Protein AF-A0A257W5D9-F1 (afdb_monomer_lite)

Foldseek 3Di:
DFQPFDWDFAFPKDAPFWTWTQTPQFGTFIFGPLRDFKDFDDPQQQWWQDKFLQWCVQKDKPPPPQWGDDRRKIKGDQDWIKIKGQRQADLKKKKKWKKWFAFQFFKKKFFQAADVCRVVRRLQTFIFGADPQFTKTKGDDPVDIWIDTQGGHDRGIDMDTWIWTDRQQQQKIWIADLQAGTRDITTDHDPDRDGHRMMMMIGDDGMMMTPIIIMTGDPPDRLDDDRSQFKWWAFSVRDIATFDFRIADPVQQWIWGQHPVGIDIDRVSRTGMTGHGDDDHDDAAFKWWAFPVGGIAGADFDDDDPFWTFGDGPRTPDTTTRGPVRTPDMDGPDDDPPDPPPPPPPFQWWWKFFPPDIFIFTWDAADDDPFFDRIWTQGDPHPDTHGHGPPTDIDIGRDDDDDDPDPPPPPPPPPPDPDDDDDDDDDDDDDDDDDDDDDDDPDDQDWDADPVRDIAGFPDWDADPQFIATHHPPDPDGTDGD

Structure (mmCIF, N/CA/C/O backbone):
data_AF-A0A257W5D9-F1
#
_entry.id   AF-A0A257W5D9-F1
#
loop_
_atom_site.group_PDB
_atom_site.id
_atom_site.type_symbol
_atom_site.label_atom_id
_atom_site.label_alt_id
_atom_site.label_comp_id
_atom_site.label_asym_id
_atom_site.label_entity_id
_atom_site.label_seq_id
_atom_site.pdbx_PDB_ins_code
_atom_site.Cartn_x
_atom_site.Cartn_y
_atom_site.Cartn_z
_atom_site.occupancy
_atom_site.B_iso_or_equiv
_atom_site.auth_seq_id
_atom_site.auth_comp_id
_atom_site.auth_asym_id
_atom_site.auth_atom_id
_atom_site.pdbx_PDB_model_num
ATOM 1 N N . MET A 1 1 ? -9.733 -2.542 3.401 1.00 81.44 1 MET A N 1
ATOM 2 C CA . MET A 1 1 ? -11.017 -3.264 3.262 1.00 81.44 1 MET A CA 1
ATOM 3 C C . MET A 1 1 ? -10.814 -4.516 2.419 1.00 81.44 1 MET A C 1
ATOM 5 O O . MET A 1 1 ? -9.746 -4.667 1.823 1.00 81.44 1 MET A O 1
ATOM 9 N N . LEU A 1 2 ? -11.793 -5.425 2.391 1.00 74.44 2 LEU A N 1
ATOM 10 C CA . LEU A 1 2 ? -11.819 -6.522 1.419 1.00 74.44 2 LEU A CA 1
ATOM 11 C C . LEU A 1 2 ? -11.704 -5.950 -0.003 1.00 74.44 2 LEU A C 1
ATOM 13 O O . LEU A 1 2 ? -12.189 -4.854 -0.261 1.00 74.44 2 LEU A O 1
ATOM 17 N N . GLY A 1 3 ? -10.993 -6.642 -0.897 1.00 70.06 3 GLY A N 1
ATOM 18 C CA . GLY A 1 3 ? -10.707 -6.134 -2.250 1.00 70.06 3 GLY A CA 1
ATOM 19 C C . GLY A 1 3 ? -9.520 -5.164 -2.336 1.00 70.06 3 GLY A C 1
ATOM 20 O O . GLY A 1 3 ? -9.122 -4.774 -3.430 1.00 70.06 3 GLY A O 1
ATOM 21 N N . GLY A 1 4 ? -8.893 -4.833 -1.201 1.00 73.31 4 GLY A N 1
ATOM 22 C CA . GLY A 1 4 ? -7.679 -4.016 -1.157 1.00 73.31 4 GLY A CA 1
ATOM 23 C C . GLY A 1 4 ? -7.932 -2.513 -1.067 1.00 73.31 4 GLY A C 1
ATOM 24 O O . GLY A 1 4 ? -6.977 -1.745 -1.127 1.00 73.31 4 GLY A O 1
ATOM 25 N N . ASP A 1 5 ? -9.174 -2.077 -0.889 1.00 83.81 5 ASP A N 1
ATOM 26 C CA . ASP A 1 5 ? -9.513 -0.658 -0.766 1.00 83.81 5 ASP A CA 1
ATOM 27 C C . ASP A 1 5 ? -9.037 -0.037 0.551 1.00 83.81 5 ASP A C 1
ATOM 29 O O . ASP A 1 5 ? -8.901 -0.721 1.576 1.00 83.81 5 ASP A O 1
ATOM 33 N N . VAL A 1 6 ? -8.757 1.265 0.509 1.00 85.50 6 VAL A N 1
ATOM 34 C CA . VAL A 1 6 ? -8.165 2.058 1.593 1.00 85.50 6 VAL A CA 1
ATOM 35 C C . VAL A 1 6 ? -8.939 3.363 1.718 1.00 85.50 6 VAL A C 1
ATOM 37 O O . VAL A 1 6 ? -9.194 4.028 0.721 1.00 85.50 6 VAL A O 1
ATOM 40 N N . LEU A 1 7 ? -9.300 3.724 2.944 1.00 88.94 7 LEU A N 1
ATOM 41 C CA . LEU A 1 7 ? -10.008 4.957 3.266 1.00 88.94 7 LEU A CA 1
ATOM 42 C C . LEU A 1 7 ? -9.303 5.648 4.425 1.00 88.94 7 LEU A C 1
ATOM 44 O O . LEU A 1 7 ? -8.825 4.965 5.337 1.00 88.94 7 LEU A O 1
ATOM 48 N N . TYR A 1 8 ? -9.308 6.977 4.409 1.00 88.00 8 TYR A N 1
ATOM 49 C CA . TYR A 1 8 ? -8.935 7.803 5.553 1.00 88.00 8 TYR A CA 1
ATOM 50 C C . TYR A 1 8 ? -10.139 8.590 6.031 1.00 88.00 8 TYR A C 1
ATOM 52 O O . TYR A 1 8 ? -11.016 8.949 5.244 1.00 88.00 8 TYR A O 1
ATOM 60 N N . GLY A 1 9 ? -10.189 8.826 7.333 1.00 89.69 9 GLY A N 1
ATOM 61 C CA . GLY A 1 9 ? -11.296 9.521 7.952 1.00 89.69 9 GLY A CA 1
ATOM 62 C C . GLY A 1 9 ? -11.328 9.336 9.456 1.00 89.69 9 GLY A C 1
ATOM 63 O O . GLY A 1 9 ? -10.521 8.595 10.024 1.00 89.69 9 GLY A O 1
ATOM 64 N N . ASP A 1 10 ? -12.303 9.989 10.072 1.00 89.81 10 ASP A N 1
ATOM 65 C CA . ASP A 1 10 ? -12.535 9.920 11.509 1.00 89.81 10 ASP A CA 1
ATOM 66 C C . ASP A 1 10 ? -13.583 8.851 11.815 1.00 89.81 10 ASP A C 1
ATOM 68 O O . ASP A 1 10 ? -14.657 8.829 11.206 1.00 89.81 10 ASP A O 1
ATOM 72 N N . LEU A 1 11 ? -13.278 7.951 12.751 1.00 90.81 11 LEU A N 1
ATOM 73 C CA . LEU A 1 11 ? -14.256 6.989 13.251 1.00 90.81 11 LEU A CA 1
ATOM 74 C C . LEU A 1 11 ? -15.253 7.728 14.149 1.00 90.81 11 LEU A C 1
ATOM 76 O O . LEU A 1 11 ? -14.863 8.278 15.171 1.00 90.81 11 LEU A O 1
ATOM 80 N N . LEU A 1 12 ? -16.529 7.719 13.768 1.00 91.44 12 LEU A N 1
ATOM 81 C CA . LEU A 1 12 ? -17.604 8.391 14.503 1.00 91.44 12 LEU A CA 1
ATOM 82 C C . LEU A 1 12 ? -18.384 7.417 15.388 1.00 91.44 12 LEU A C 1
ATOM 84 O O . LEU A 1 12 ? -18.805 7.754 16.486 1.00 91.44 12 LEU A O 1
ATOM 88 N N . ALA A 1 13 ? -18.612 6.199 14.898 1.00 91.19 13 ALA A N 1
ATOM 89 C CA . ALA A 1 13 ? -19.306 5.153 15.639 1.00 91.19 13 ALA A CA 1
ATOM 90 C C . ALA A 1 13 ? -18.893 3.776 15.125 1.00 91.19 13 ALA A C 1
ATOM 92 O O . ALA A 1 13 ? -18.512 3.619 13.962 1.00 91.19 13 ALA A O 1
ATOM 93 N N . LEU A 1 14 ? -19.006 2.773 15.985 1.00 92.25 14 LEU A N 1
ATOM 94 C CA . LEU A 1 14 ? -18.819 1.377 15.622 1.00 92.25 14 LEU A CA 1
ATOM 95 C C . LEU A 1 14 ? -19.776 0.525 16.439 1.00 92.25 14 LEU A C 1
ATOM 97 O O . LEU A 1 14 ? -19.854 0.683 17.658 1.00 92.25 14 LEU A O 1
ATOM 101 N N . ASP A 1 15 ? -20.430 -0.408 15.764 1.00 90.06 15 ASP A N 1
ATOM 102 C CA . ASP A 1 15 ? -21.143 -1.521 16.374 1.00 90.06 15 ASP A CA 1
ATOM 103 C C . ASP A 1 15 ? -20.751 -2.845 15.685 1.00 90.06 15 ASP A C 1
ATOM 105 O O . ASP A 1 15 ? -19.759 -2.932 14.950 1.00 90.06 15 ASP A O 1
ATOM 109 N N . VAL A 1 16 ? -21.492 -3.912 15.978 1.00 88.12 16 VAL A N 1
ATOM 110 C CA . VAL A 1 16 ? -21.223 -5.253 15.442 1.00 88.12 16 VAL A CA 1
ATOM 111 C C . VAL A 1 16 ? -21.528 -5.387 13.945 1.00 88.12 16 VAL A C 1
ATOM 113 O O . VAL A 1 16 ? -20.995 -6.295 13.309 1.00 88.12 16 VAL A O 1
ATOM 116 N N . GLU A 1 17 ? -22.341 -4.499 13.373 1.00 91.56 17 GLU A N 1
ATOM 117 C CA . GLU A 1 17 ? -22.769 -4.530 11.972 1.00 91.56 17 GLU A CA 1
ATOM 118 C C . GLU A 1 17 ? -22.068 -3.471 11.118 1.00 91.56 17 GLU A C 1
ATOM 120 O O . GLU A 1 17 ? -21.794 -3.716 9.941 1.00 91.56 17 GLU A O 1
ATOM 125 N N . GLN A 1 18 ? -21.781 -2.289 11.671 1.00 93.44 18 GLN A N 1
ATOM 126 C CA . GLN A 1 18 ? -21.333 -1.136 10.896 1.00 93.44 18 GLN A CA 1
ATOM 127 C C . GLN A 1 18 ? -20.260 -0.296 11.598 1.00 93.44 18 GLN A C 1
ATOM 129 O O . GLN A 1 18 ? -20.166 -0.214 12.821 1.00 93.44 18 GLN A O 1
ATOM 134 N N . LEU A 1 19 ? -19.451 0.377 10.778 1.00 92.69 19 LEU A N 1
ATOM 135 C CA . LEU A 1 19 ? -18.616 1.501 11.177 1.00 92.69 19 LEU A CA 1
ATOM 136 C C . LEU A 1 19 ? -19.146 2.759 10.511 1.00 92.69 19 LEU A C 1
ATOM 138 O O . LEU A 1 19 ? -19.279 2.803 9.291 1.00 92.69 19 LEU A O 1
ATOM 142 N N . LYS A 1 20 ? -19.357 3.814 11.285 1.00 94.12 20 LYS A N 1
ATOM 143 C CA . LYS A 1 20 ? -19.640 5.139 10.750 1.00 94.12 20 LYS A CA 1
ATOM 144 C C . LYS A 1 20 ? -18.349 5.939 10.711 1.00 94.12 20 LYS A C 1
ATOM 146 O O . LYS A 1 20 ? -17.727 6.149 11.750 1.00 94.12 20 LYS A O 1
ATOM 151 N N . VAL A 1 21 ? -17.952 6.379 9.523 1.00 93.06 21 VAL A N 1
ATOM 152 C CA . VAL A 1 21 ? -16.683 7.081 9.299 1.00 93.06 21 VAL A CA 1
ATOM 153 C C . VAL A 1 21 ? -16.949 8.381 8.553 1.00 93.06 21 VAL A C 1
ATOM 155 O O . VAL A 1 21 ? -17.712 8.395 7.589 1.00 93.06 21 VAL A O 1
ATOM 158 N N . ASN A 1 22 ? -16.316 9.471 8.976 1.00 93.19 22 ASN A N 1
ATOM 159 C CA . ASN A 1 22 ? -16.220 10.686 8.175 1.00 93.19 22 ASN A CA 1
ATOM 160 C C . ASN A 1 22 ? -15.033 10.559 7.217 1.00 93.19 22 ASN A C 1
ATOM 162 O O . ASN A 1 22 ? -13.901 10.851 7.593 1.00 93.19 22 ASN A O 1
ATOM 166 N N . ILE A 1 23 ? -15.282 10.064 6.008 1.00 91.44 23 ILE A N 1
ATOM 167 C CA . ILE A 1 23 ? -14.246 9.798 5.011 1.00 91.44 23 ILE A CA 1
ATOM 168 C C . ILE A 1 23 ? -13.738 11.127 4.444 1.00 91.44 23 ILE A C 1
ATOM 170 O O . ILE A 1 23 ? -14.523 11.972 4.004 1.00 91.44 23 ILE A O 1
ATOM 174 N N . THR A 1 24 ? -12.419 11.310 4.408 1.00 86.31 24 THR A N 1
ATOM 175 C CA . THR A 1 24 ? -11.786 12.500 3.831 1.00 86.31 24 THR A CA 1
ATOM 176 C C . THR A 1 24 ? -12.255 12.705 2.384 1.00 86.31 24 THR A C 1
ATOM 178 O O . THR A 1 24 ? -12.359 11.756 1.613 1.00 86.31 24 THR A O 1
ATOM 181 N N . HIS A 1 25 ? -12.592 13.947 2.022 1.00 80.62 25 HIS A N 1
ATOM 182 C CA . HIS A 1 25 ? -13.160 14.358 0.725 1.00 80.62 25 HIS A CA 1
ATOM 183 C C . HIS A 1 25 ? -14.579 13.859 0.402 1.00 80.62 25 HIS A C 1
ATOM 185 O O . HIS A 1 25 ? -15.259 14.500 -0.390 1.00 80.62 25 HIS A O 1
ATOM 191 N N . VAL A 1 26 ? -15.059 12.777 1.012 1.00 87.19 26 VAL A N 1
ATOM 192 C CA . VAL A 1 26 ? -16.363 12.175 0.678 1.00 87.19 26 VAL A CA 1
ATOM 193 C C . VAL A 1 26 ? -17.451 12.569 1.681 1.00 87.19 26 VAL A C 1
ATOM 195 O O . VAL A 1 26 ? -18.587 12.831 1.292 1.00 87.19 26 VAL A O 1
ATOM 198 N N . GLY A 1 27 ? -17.104 12.656 2.966 1.00 91.19 27 GLY A N 1
ATOM 199 C CA . GLY A 1 27 ? -18.033 12.909 4.062 1.00 91.19 27 GLY A CA 1
ATOM 200 C C . GLY A 1 27 ? -18.429 11.639 4.815 1.00 91.19 27 GLY A C 1
ATOM 201 O O . GLY A 1 27 ? -17.753 10.611 4.764 1.00 91.19 27 GLY A O 1
ATOM 202 N N . VAL A 1 28 ? -19.529 11.722 5.559 1.00 94.38 28 VAL A N 1
ATOM 203 C CA . VAL A 1 28 ? -19.980 10.645 6.446 1.00 94.38 28 VAL A CA 1
ATOM 204 C C . VAL A 1 28 ? -20.562 9.481 5.648 1.00 94.38 28 VAL A C 1
ATOM 206 O O . VAL A 1 28 ? -21.479 9.680 4.855 1.00 94.38 28 VAL A O 1
ATOM 209 N N . ALA A 1 29 ? -20.070 8.272 5.915 1.00 94.56 29 ALA A N 1
ATOM 210 C CA . ALA A 1 29 ? -20.564 7.034 5.325 1.00 94.56 29 ALA A CA 1
ATOM 211 C C . ALA A 1 29 ? -20.602 5.893 6.349 1.00 94.56 29 ALA A C 1
ATOM 213 O O . ALA A 1 29 ? -19.798 5.849 7.290 1.00 94.56 29 ALA A O 1
ATOM 214 N N . ALA A 1 30 ? -21.521 4.954 6.142 1.00 95.12 30 ALA A N 1
ATOM 215 C CA . ALA A 1 30 ? -21.607 3.715 6.893 1.00 95.12 30 ALA A CA 1
ATOM 216 C C . ALA A 1 30 ? -20.927 2.577 6.122 1.00 95.12 30 ALA A C 1
ATOM 218 O O . ALA A 1 30 ? -21.307 2.215 5.007 1.00 95.12 30 ALA A O 1
ATOM 219 N N . LEU A 1 31 ? -19.905 1.989 6.735 1.00 93.81 31 LEU A N 1
ATOM 220 C CA . LEU A 1 31 ? -19.197 0.825 6.235 1.00 93.81 31 LEU A CA 1
ATOM 221 C C . LEU A 1 31 ? -19.730 -0.427 6.923 1.00 93.81 31 LEU A C 1
ATOM 223 O O . LEU A 1 31 ? -19.819 -0.485 8.143 1.00 93.81 31 LEU A O 1
ATOM 227 N N . ARG A 1 32 ? -19.983 -1.472 6.148 1.00 92.69 32 ARG A N 1
ATOM 228 C CA . ARG A 1 32 ? -20.281 -2.818 6.640 1.00 92.69 32 ARG A CA 1
ATOM 229 C C . ARG A 1 32 ? -19.087 -3.389 7.412 1.00 92.69 32 ARG A C 1
ATOM 231 O O . ARG A 1 32 ? -17.988 -3.508 6.857 1.00 92.69 32 ARG A O 1
ATOM 238 N N . ARG A 1 33 ? -19.280 -3.757 8.679 1.00 89.62 33 ARG A N 1
ATOM 239 C CA . ARG A 1 33 ? -18.221 -4.184 9.610 1.00 89.62 33 ARG A CA 1
ATOM 240 C C . ARG A 1 33 ? -17.445 -5.395 9.114 1.00 89.62 33 ARG A C 1
ATOM 242 O O . ARG A 1 33 ? -16.223 -5.448 9.278 1.00 89.62 33 ARG A O 1
ATOM 249 N N . GLU A 1 34 ? -18.130 -6.337 8.482 1.00 86.81 34 GLU A N 1
ATOM 250 C CA . GLU A 1 34 ? -17.576 -7.566 7.919 1.00 86.81 34 GLU A CA 1
ATOM 251 C C . GLU A 1 34 ? -16.673 -7.326 6.698 1.00 86.81 34 GLU A C 1
ATOM 253 O O . GLU A 1 34 ? -15.892 -8.191 6.310 1.00 86.81 34 GLU A O 1
ATOM 258 N N . GLN A 1 35 ? -16.745 -6.139 6.092 1.00 87.50 35 GLN A N 1
ATOM 259 C CA . GLN A 1 35 ? -15.943 -5.770 4.924 1.00 87.50 35 GLN A CA 1
ATOM 260 C C . GLN A 1 35 ? -14.634 -5.068 5.305 1.00 87.50 35 GLN A C 1
ATOM 262 O O . GLN A 1 35 ? -13.723 -4.918 4.475 1.00 87.50 35 GLN A O 1
ATOM 267 N N . VAL A 1 36 ? -14.504 -4.639 6.562 1.00 87.06 36 VAL A N 1
ATOM 268 C CA . VAL A 1 36 ? -13.314 -3.949 7.048 1.00 87.06 36 VAL A CA 1
ATOM 269 C C . VAL A 1 36 ? -12.343 -4.951 7.666 1.00 87.06 36 VAL A C 1
ATOM 271 O O . VAL A 1 36 ? -12.503 -5.418 8.790 1.00 87.06 36 VAL A O 1
ATOM 274 N N . VAL A 1 37 ? -11.299 -5.270 6.898 1.00 81.31 37 VAL A N 1
ATOM 275 C CA . VAL A 1 37 ? -10.260 -6.233 7.299 1.00 81.31 37 VAL A CA 1
ATOM 276 C C . VAL A 1 37 ? -9.322 -5.638 8.343 1.00 81.31 37 VAL A C 1
ATOM 278 O O . VAL A 1 37 ? -8.913 -6.331 9.266 1.00 81.31 37 VAL A O 1
ATOM 281 N N . ARG A 1 38 ? -8.939 -4.367 8.181 1.00 81.94 38 ARG A N 1
ATOM 282 C CA . ARG A 1 38 ? -8.013 -3.675 9.083 1.00 81.94 38 ARG A CA 1
ATOM 283 C C . ARG A 1 38 ? -8.307 -2.192 9.115 1.00 81.94 38 ARG A C 1
ATOM 285 O O . ARG A 1 38 ? -8.660 -1.629 8.076 1.00 81.94 38 ARG A O 1
ATOM 292 N N . TRP A 1 39 ? -8.065 -1.575 10.260 1.00 85.44 39 TRP A N 1
ATOM 293 C CA . TRP A 1 39 ? -7.960 -0.128 10.379 1.00 85.44 39 TRP A CA 1
ATOM 294 C C . TRP A 1 39 ? -6.920 0.253 11.430 1.00 85.44 39 TRP A C 1
ATOM 296 O O . TRP A 1 39 ? -6.597 -0.522 12.331 1.00 85.44 39 TRP A O 1
ATOM 306 N N . TYR A 1 40 ? -6.381 1.457 11.279 1.00 80.69 40 TYR A N 1
ATOM 307 C CA . TYR A 1 40 ? -5.277 1.987 12.071 1.00 80.69 40 TYR A CA 1
ATOM 308 C C . TYR A 1 40 ? -5.585 3.437 12.424 1.00 80.69 40 TYR A C 1
ATOM 310 O O . TYR A 1 40 ? -6.209 4.132 11.621 1.00 80.69 40 TYR A O 1
ATOM 318 N N . ARG A 1 41 ? -5.104 3.921 13.573 1.00 76.31 41 ARG A N 1
ATOM 319 C CA . ARG A 1 41 ? -5.144 5.362 13.848 1.00 76.31 41 ARG A CA 1
ATOM 320 C C . ARG A 1 41 ? -4.175 6.085 12.919 1.00 76.31 41 ARG A C 1
ATOM 322 O O . ARG A 1 41 ? -2.970 5.831 12.929 1.00 76.31 41 ARG A O 1
ATOM 329 N N . TRP A 1 42 ? -4.713 7.012 12.137 1.00 68.00 42 TRP A N 1
ATOM 330 C CA . TRP A 1 42 ? -3.930 7.967 11.371 1.00 68.00 42 TRP A CA 1
ATOM 331 C C . TRP A 1 42 ? -3.539 9.114 12.315 1.00 68.00 42 TRP A C 1
ATOM 333 O O . TRP A 1 42 ? -4.398 9.825 12.820 1.00 68.00 42 TRP A O 1
ATOM 343 N N . ASN A 1 43 ? -2.242 9.278 12.584 1.00 59.00 43 ASN A N 1
ATOM 344 C CA . ASN A 1 43 ? -1.661 10.473 13.216 1.00 59.00 43 ASN A CA 1
ATOM 345 C C . ASN A 1 43 ? -1.809 10.714 14.746 1.00 59.00 43 ASN A C 1
ATOM 347 O O . ASN A 1 43 ? -1.798 11.862 15.176 1.00 59.00 43 ASN A O 1
ATOM 351 N N . GLN A 1 44 ? -1.824 9.688 15.608 1.00 47.81 44 GLN A N 1
ATOM 352 C CA . GLN A 1 44 ? -1.532 9.882 17.053 1.00 47.81 44 GLN A CA 1
ATOM 353 C C . GLN A 1 44 ? -0.642 8.783 17.657 1.00 47.81 44 GLN A C 1
ATOM 355 O O . GLN A 1 44 ? -0.869 8.302 18.759 1.00 47.81 44 GLN A O 1
ATOM 360 N N . GLY A 1 45 ? 0.397 8.390 16.918 1.00 45.69 45 GLY A N 1
ATOM 361 C CA . GLY A 1 45 ? 1.411 7.454 17.417 1.00 45.69 45 GLY A CA 1
ATOM 362 C C . GLY A 1 45 ? 2.754 7.497 16.690 1.00 45.69 45 GLY A C 1
ATOM 363 O O . GLY A 1 45 ? 3.560 6.604 16.896 1.00 45.69 45 GLY A O 1
ATOM 364 N N . GLY A 1 46 ? 3.000 8.474 15.802 1.00 50.81 46 GLY A N 1
ATOM 365 C CA . GLY A 1 46 ? 4.303 8.685 15.142 1.00 50.81 46 GLY A CA 1
ATOM 366 C C . GLY A 1 46 ? 4.845 7.530 14.288 1.00 50.81 46 GLY A C 1
ATOM 367 O O . GLY A 1 46 ? 5.935 7.646 13.740 1.00 50.81 46 GLY A O 1
ATOM 368 N N . GLN A 1 47 ? 4.117 6.418 14.172 1.00 66.69 47 GLN A N 1
ATOM 369 C CA . GLN A 1 47 ? 4.659 5.209 13.573 1.00 66.69 47 GLN A CA 1
ATOM 370 C C . GLN A 1 47 ? 4.386 5.095 12.084 1.00 66.69 47 GLN A C 1
ATOM 372 O O . GLN A 1 47 ? 5.164 4.410 11.455 1.00 66.69 47 GLN A O 1
ATOM 377 N N . LEU A 1 48 ? 3.360 5.708 11.480 1.00 76.88 48 LEU A N 1
ATOM 378 C CA . LEU A 1 48 ? 3.216 5.629 10.021 1.00 76.88 48 LEU A CA 1
ATOM 379 C C . LEU A 1 48 ? 4.206 6.560 9.326 1.00 76.88 48 LEU A C 1
ATOM 381 O O . LEU A 1 48 ? 4.157 7.773 9.496 1.00 76.88 48 LEU A O 1
ATOM 385 N N . ILE A 1 49 ? 5.068 5.960 8.515 1.00 85.25 49 ILE A N 1
ATOM 386 C CA . ILE A 1 49 ? 6.196 6.624 7.864 1.00 85.25 49 ILE A CA 1
ATOM 387 C C . ILE A 1 49 ? 5.929 6.780 6.371 1.00 85.25 49 ILE A C 1
ATOM 389 O O . ILE A 1 49 ? 6.220 7.821 5.790 1.00 85.25 49 ILE A O 1
ATOM 393 N N . TYR A 1 50 ? 5.335 5.761 5.749 1.00 87.19 50 TYR A N 1
ATOM 394 C CA . TYR A 1 50 ? 5.009 5.785 4.330 1.00 87.19 50 TYR A CA 1
ATOM 395 C C . TYR A 1 50 ? 3.759 4.967 4.021 1.00 87.19 50 TYR A C 1
ATOM 397 O O . TYR A 1 50 ? 3.536 3.907 4.614 1.00 87.19 50 TYR A O 1
ATOM 405 N N . LEU A 1 51 ? 2.990 5.431 3.036 1.00 84.00 51 LEU A N 1
ATOM 406 C CA . LEU A 1 51 ? 1.896 4.686 2.434 1.00 84.00 51 LEU A CA 1
ATOM 407 C C . LEU A 1 51 ? 1.815 4.984 0.934 1.00 84.00 51 LEU A C 1
ATOM 409 O O . LEU A 1 51 ? 1.720 6.138 0.523 1.00 84.00 51 LEU A O 1
ATOM 413 N N . GLY A 1 52 ? 1.864 3.931 0.127 1.00 85.75 52 GLY A N 1
ATOM 414 C CA . GLY A 1 52 ? 1.828 4.012 -1.325 1.00 85.75 52 GLY A CA 1
ATOM 415 C C . GLY A 1 52 ? 1.885 2.623 -1.973 1.00 85.75 52 GLY A C 1
ATOM 416 O O . GLY A 1 52 ? 1.424 1.653 -1.365 1.00 85.75 52 GLY A O 1
ATOM 417 N N . PRO A 1 53 ? 2.453 2.494 -3.183 1.00 87.75 53 PRO A N 1
ATOM 418 C CA . PRO A 1 53 ? 2.869 3.602 -4.043 1.00 87.75 53 PRO A CA 1
ATOM 419 C C . PRO A 1 53 ? 1.676 4.482 -4.450 1.00 87.75 53 PRO A C 1
ATOM 421 O O . PRO A 1 53 ? 0.543 4.012 -4.481 1.00 87.75 53 PRO A O 1
ATOM 424 N N . ASN A 1 54 ? 1.951 5.754 -4.748 1.00 82.88 54 ASN A N 1
ATOM 425 C CA . ASN A 1 54 ? 0.979 6.725 -5.271 1.00 82.88 54 ASN A CA 1
ATOM 426 C C . ASN A 1 54 ? 1.484 7.265 -6.620 1.00 82.88 54 ASN A C 1
ATOM 428 O O . ASN A 1 54 ? 1.506 8.472 -6.860 1.00 82.88 54 ASN A O 1
ATOM 432 N N . GLY A 1 55 ? 1.979 6.361 -7.467 1.00 85.31 55 GLY A N 1
ATOM 433 C CA . GLY A 1 55 ? 2.676 6.680 -8.711 1.00 85.31 55 GLY A CA 1
ATOM 434 C C . GLY A 1 55 ? 4.188 6.867 -8.549 1.00 85.31 55 GLY A C 1
ATOM 435 O O . GLY A 1 55 ? 4.764 6.608 -7.491 1.00 85.31 55 GLY A O 1
ATOM 436 N N . LEU A 1 56 ? 4.847 7.291 -9.634 1.00 90.44 56 LEU A N 1
ATOM 437 C CA . LEU A 1 56 ? 6.314 7.404 -9.729 1.00 90.44 56 LEU A CA 1
ATOM 438 C C . LEU A 1 56 ? 6.903 8.635 -9.016 1.00 90.44 56 LEU A C 1
ATOM 440 O O . LEU A 1 56 ? 8.123 8.782 -8.953 1.00 90.44 56 LEU A O 1
ATOM 444 N N . ALA A 1 57 ? 6.071 9.520 -8.465 1.00 86.56 57 ALA A N 1
ATOM 445 C CA . ALA A 1 57 ? 6.548 10.667 -7.700 1.00 86.56 57 ALA A CA 1
ATOM 446 C C . ALA A 1 57 ? 7.373 10.201 -6.484 1.00 86.56 57 ALA A C 1
ATOM 448 O O . ALA A 1 57 ? 6.924 9.370 -5.697 1.00 86.56 57 ALA A O 1
ATOM 449 N N . GLY A 1 58 ? 8.596 10.722 -6.347 1.00 90.19 58 GLY A N 1
ATOM 450 C CA . GLY A 1 58 ? 9.538 10.309 -5.299 1.00 90.19 58 GLY A CA 1
ATOM 451 C C . GLY A 1 58 ? 10.338 9.035 -5.608 1.00 90.19 58 GLY A C 1
ATOM 452 O O . GLY A 1 58 ? 11.175 8.643 -4.798 1.00 90.19 58 GLY A O 1
ATOM 453 N N . TRP A 1 59 ? 10.136 8.415 -6.777 1.00 95.19 59 TRP A N 1
ATOM 454 C CA . TRP A 1 59 ? 10.889 7.243 -7.221 1.00 95.19 59 TRP A CA 1
ATOM 455 C C . TRP A 1 59 ? 11.904 7.612 -8.304 1.00 95.19 59 TRP A C 1
ATOM 457 O O . TRP A 1 59 ? 11.576 8.202 -9.332 1.00 95.19 59 TRP A O 1
ATOM 467 N N . SER A 1 60 ? 13.153 7.210 -8.091 1.00 95.38 60 SER A N 1
ATOM 468 C CA . SER A 1 60 ? 14.196 7.204 -9.117 1.00 95.38 60 SER A CA 1
ATOM 469 C C . SER A 1 60 ? 14.126 5.915 -9.934 1.00 95.38 60 SER A C 1
ATOM 471 O O . SER A 1 60 ? 13.789 4.864 -9.391 1.00 95.38 60 SER A O 1
ATOM 473 N N . GLN A 1 61 ? 14.447 5.989 -11.226 1.00 96.19 61 GLN A N 1
ATOM 474 C CA . GLN A 1 61 ? 14.415 4.855 -12.153 1.00 96.19 61 GLN A CA 1
ATOM 475 C C . GLN A 1 61 ? 15.772 4.663 -12.826 1.00 96.19 61 GLN A C 1
ATOM 477 O O . GLN A 1 61 ? 16.422 5.642 -13.196 1.00 96.19 61 GLN A O 1
ATOM 482 N N . SER A 1 62 ? 16.177 3.410 -13.032 1.00 94.81 62 SER A N 1
ATOM 483 C CA . SER A 1 62 ? 17.358 3.081 -13.833 1.00 94.81 62 SER A CA 1
ATOM 484 C C . SER A 1 62 ? 17.173 1.763 -14.601 1.00 94.81 62 SER A C 1
ATOM 486 O O . SER A 1 62 ? 16.946 0.729 -13.968 1.00 94.81 62 SER A O 1
ATOM 488 N N . PRO A 1 63 ? 17.279 1.769 -15.946 1.00 95.50 63 PRO A N 1
ATOM 489 C CA . PRO A 1 63 ? 17.354 2.962 -16.796 1.00 95.50 63 PRO A CA 1
ATOM 490 C C . PRO A 1 63 ? 16.076 3.815 -16.682 1.00 95.50 63 PRO A C 1
ATOM 492 O O . PRO A 1 63 ? 15.069 3.367 -16.125 1.00 95.50 63 PRO A O 1
ATOM 495 N N . ALA A 1 64 ? 16.110 5.045 -17.199 1.00 93.38 64 ALA A N 1
ATOM 496 C CA . ALA A 1 64 ? 14.902 5.862 -17.315 1.00 93.38 64 ALA A CA 1
ATOM 497 C C . ALA A 1 64 ? 13.808 5.098 -18.085 1.00 93.38 64 ALA A C 1
ATOM 499 O O . ALA A 1 64 ? 14.109 4.288 -18.966 1.00 93.38 64 ALA A O 1
ATOM 500 N N . ASP A 1 65 ? 12.549 5.323 -17.708 1.00 90.69 65 ASP A N 1
ATOM 501 C CA . ASP A 1 65 ? 11.371 4.684 -18.307 1.00 90.69 65 ASP A CA 1
ATOM 502 C C . ASP A 1 65 ? 11.378 3.140 -18.243 1.00 90.69 65 ASP A C 1
ATOM 504 O O . ASP A 1 65 ? 10.755 2.456 -19.053 1.00 90.69 65 ASP A O 1
ATOM 508 N N . SER A 1 66 ? 12.092 2.540 -17.283 1.00 94.50 66 SER A N 1
ATOM 509 C CA . SER A 1 66 ? 12.008 1.091 -17.008 1.00 94.50 66 SER A CA 1
ATOM 510 C C . SER A 1 66 ? 10.757 0.703 -16.218 1.00 94.50 66 SER A C 1
ATOM 512 O O . SER A 1 66 ? 10.374 -0.469 -16.205 1.00 94.50 66 SER A O 1
ATOM 514 N N . TRP A 1 67 ? 10.082 1.683 -15.618 1.00 96.38 67 TRP A N 1
ATOM 515 C CA . TRP A 1 67 ? 8.838 1.527 -14.876 1.00 96.38 67 TRP A CA 1
ATOM 516 C C . TRP A 1 67 ? 7.799 2.539 -15.359 1.00 96.38 67 TRP A C 1
ATOM 518 O O . TRP A 1 67 ? 8.115 3.508 -16.048 1.00 96.38 67 TRP A O 1
ATOM 528 N N . ARG A 1 68 ? 6.529 2.289 -15.051 1.00 93.69 68 ARG A N 1
ATOM 529 C CA . ARG A 1 68 ? 5.429 3.226 -15.310 1.00 93.69 68 ARG A CA 1
ATOM 530 C C . ARG A 1 68 ? 4.469 3.262 -14.131 1.00 93.69 68 ARG A C 1
ATOM 532 O O . ARG A 1 68 ? 4.349 2.278 -13.402 1.00 93.69 68 ARG A O 1
ATOM 539 N N . ASP A 1 69 ? 3.771 4.380 -13.999 1.00 86.81 69 ASP A N 1
ATOM 540 C CA . ASP A 1 69 ? 2.583 4.485 -13.159 1.00 86.81 69 ASP A CA 1
ATOM 541 C C . ASP A 1 69 ? 1.380 3.893 -13.907 1.00 86.81 69 ASP A C 1
ATOM 543 O O . ASP A 1 69 ? 1.129 4.223 -15.068 1.00 86.81 69 ASP A O 1
ATOM 547 N N . GLU A 1 70 ? 0.649 3.000 -13.250 1.00 81.69 70 GLU A N 1
ATOM 548 C CA . GLU A 1 70 ? -0.625 2.475 -13.723 1.00 81.69 70 GLU A CA 1
ATOM 549 C C . GLU A 1 70 ? -1.652 2.511 -12.587 1.00 81.69 70 GLU A C 1
ATOM 551 O O . GLU A 1 70 ? -1.858 1.520 -11.876 1.00 81.69 70 GLU A O 1
ATOM 556 N N . GLY A 1 71 ? -2.298 3.667 -12.416 1.00 69.88 71 GLY A N 1
ATOM 557 C CA . GLY A 1 71 ? -3.366 3.855 -11.433 1.00 69.88 71 GLY A CA 1
ATOM 558 C C . GLY A 1 71 ? -2.864 3.960 -9.995 1.00 69.88 71 GLY A C 1
ATOM 559 O O . GLY A 1 71 ? -3.466 3.367 -9.103 1.00 69.88 71 GLY A O 1
ATOM 560 N N . GLY A 1 72 ? -1.726 4.628 -9.785 1.00 77.69 72 GLY A N 1
ATOM 561 C CA . GLY A 1 72 ? -1.038 4.735 -8.496 1.00 77.69 72 GLY A CA 1
ATOM 562 C C . GLY A 1 72 ? -0.050 3.594 -8.238 1.00 77.69 72 GLY A C 1
ATOM 563 O O . GLY A 1 72 ? 0.799 3.693 -7.355 1.00 77.69 72 GLY A O 1
ATOM 564 N N . HIS A 1 73 ? -0.099 2.530 -9.037 1.00 85.50 73 HIS A N 1
ATOM 565 C CA . HIS A 1 73 ? 0.775 1.370 -8.901 1.00 85.50 73 HIS A CA 1
ATOM 566 C C . HIS A 1 73 ? 2.022 1.492 -9.768 1.00 85.50 73 HIS A C 1
ATOM 568 O O . HIS A 1 73 ? 1.984 2.092 -10.840 1.00 85.50 73 HIS A O 1
ATOM 574 N N . LEU A 1 74 ? 3.114 0.857 -9.345 1.00 94.19 74 LEU A N 1
ATOM 575 C CA . LEU A 1 74 ? 4.365 0.869 -10.101 1.00 94.19 74 LEU A CA 1
ATOM 576 C C . LEU A 1 74 ? 4.522 -0.440 -10.856 1.00 94.19 74 LEU A C 1
ATOM 578 O O . LEU A 1 74 ? 4.667 -1.492 -10.238 1.00 94.19 74 LEU A O 1
ATOM 582 N N . CYS A 1 75 ? 4.498 -0.369 -12.183 1.00 95.44 75 CYS A N 1
ATOM 583 C CA . CYS A 1 75 ? 4.585 -1.526 -13.066 1.00 95.44 75 CYS A CA 1
ATOM 584 C C . CYS A 1 75 ? 5.928 -1.550 -13.790 1.00 95.44 75 CYS A C 1
ATOM 586 O O . CYS A 1 75 ? 6.307 -0.554 -14.415 1.00 95.44 75 CYS A O 1
ATOM 588 N N . SER A 1 76 ? 6.603 -2.700 -13.787 1.00 95.69 76 SER A N 1
ATOM 589 C CA . SER A 1 76 ? 7.780 -2.899 -14.627 1.00 95.69 76 SER A CA 1
ATOM 590 C C . SER A 1 76 ? 7.406 -2.863 -16.114 1.00 95.69 76 SER A C 1
ATOM 592 O O . SER A 1 76 ? 6.267 -3.143 -16.522 1.00 95.69 76 SER A O 1
ATOM 594 N N . GLN A 1 77 ? 8.374 -2.486 -16.943 1.00 91.44 77 GLN A N 1
ATOM 595 C CA . GLN A 1 77 ? 8.262 -2.532 -18.397 1.00 91.44 77 GLN A CA 1
ATOM 596 C C . GLN A 1 77 ? 9.059 -3.711 -18.978 1.00 91.44 77 GLN A C 1
ATOM 598 O O . GLN A 1 77 ? 9.561 -4.571 -18.258 1.00 91.44 77 GLN A O 1
ATOM 603 N N . ASN A 1 78 ? 9.156 -3.776 -20.308 1.00 83.56 78 ASN A N 1
ATOM 604 C CA . ASN A 1 78 ? 9.797 -4.889 -21.016 1.00 83.56 78 ASN A CA 1
ATOM 605 C C . ASN A 1 78 ? 11.321 -4.955 -20.813 1.00 83.56 78 ASN A C 1
ATOM 607 O O . ASN A 1 78 ? 11.935 -5.976 -21.124 1.00 83.56 78 ASN A O 1
ATOM 611 N N . GLN A 1 79 ? 11.938 -3.869 -20.344 1.00 89.31 79 GLN A N 1
ATOM 612 C CA . GLN A 1 79 ? 13.373 -3.794 -20.092 1.00 89.31 79 GLN A CA 1
ATOM 613 C C . GLN A 1 79 ? 13.684 -4.027 -18.606 1.00 89.31 79 GLN A C 1
ATOM 615 O O . GLN A 1 79 ? 12.974 -3.477 -17.764 1.00 89.31 79 GLN A O 1
ATOM 620 N N . PRO A 1 80 ? 14.752 -4.779 -18.275 1.00 94.44 80 PRO A N 1
ATOM 621 C CA . PRO A 1 80 ? 15.236 -4.876 -16.905 1.00 94.44 80 PRO A CA 1
ATOM 622 C C . PRO A 1 80 ? 15.591 -3.497 -16.351 1.00 94.44 80 PRO A C 1
ATOM 624 O O . PRO A 1 80 ? 16.123 -2.645 -17.067 1.00 94.44 80 PRO A O 1
ATOM 627 N N . GLY A 1 81 ? 15.343 -3.297 -15.066 1.00 96.12 81 GLY A N 1
ATOM 628 C CA . GLY A 1 81 ? 15.617 -2.034 -14.399 1.00 96.12 81 GLY A CA 1
ATOM 629 C C . GLY A 1 81 ? 15.109 -2.027 -12.971 1.00 96.12 81 GLY A C 1
ATOM 630 O O . GLY A 1 81 ? 14.490 -2.984 -12.509 1.00 96.12 81 GLY A O 1
ATOM 631 N N . TYR A 1 82 ? 15.352 -0.940 -12.255 1.00 97.31 82 TYR A N 1
ATOM 632 C CA . TYR A 1 82 ? 14.863 -0.777 -10.895 1.00 97.31 82 TYR A CA 1
ATOM 633 C C . TYR A 1 82 ? 14.217 0.582 -10.676 1.00 97.31 82 TYR A C 1
ATOM 635 O O . TYR A 1 82 ? 14.568 1.573 -11.318 1.00 97.31 82 TYR A O 1
ATOM 643 N N . ILE A 1 83 ? 13.314 0.601 -9.704 1.00 97.56 83 ILE A N 1
ATOM 644 C CA . ILE A 1 83 ? 12.877 1.801 -9.004 1.00 97.56 83 ILE A CA 1
ATOM 645 C C . ILE A 1 83 ? 13.502 1.832 -7.614 1.00 97.56 83 ILE A C 1
ATOM 647 O O . ILE A 1 83 ? 13.647 0.796 -6.961 1.00 97.56 83 ILE A O 1
ATOM 651 N N . GLN A 1 84 ? 13.876 3.020 -7.153 1.00 97.44 84 GLN A N 1
ATOM 652 C CA . GLN A 1 84 ? 14.381 3.241 -5.802 1.00 97.44 84 GLN A CA 1
ATOM 653 C C . GLN A 1 84 ? 13.825 4.541 -5.236 1.00 97.44 84 GLN A C 1
ATOM 655 O O . GLN A 1 84 ? 13.837 5.568 -5.916 1.00 97.44 84 GLN A O 1
ATOM 660 N N . ALA A 1 85 ? 13.400 4.506 -3.978 1.00 96.25 85 ALA A N 1
ATOM 661 C CA . ALA A 1 85 ? 12.956 5.685 -3.251 1.00 96.25 85 ALA A CA 1
ATOM 662 C C . ALA A 1 85 ? 13.526 5.691 -1.833 1.00 96.25 85 ALA A C 1
ATOM 664 O O . ALA A 1 85 ? 13.663 4.645 -1.194 1.00 96.25 85 ALA A O 1
ATOM 665 N N . ASN A 1 86 ? 13.848 6.887 -1.348 1.00 95.94 86 ASN A N 1
ATOM 666 C CA . ASN A 1 86 ? 14.130 7.137 0.056 1.00 95.94 86 ASN A CA 1
ATOM 667 C C . ASN A 1 86 ? 12.791 7.392 0.757 1.00 95.94 86 ASN A C 1
ATOM 669 O O . ASN A 1 86 ? 12.187 8.447 0.578 1.00 95.94 86 ASN A O 1
ATOM 673 N N . LEU A 1 87 ? 12.303 6.394 1.493 1.00 94.62 87 LEU A N 1
ATOM 674 C CA . LEU A 1 87 ? 10.971 6.412 2.106 1.00 94.62 87 LEU A CA 1
ATOM 675 C C . LEU A 1 87 ? 11.035 6.598 3.625 1.00 94.62 87 LEU A C 1
ATOM 677 O O . LEU A 1 87 ? 10.045 6.369 4.312 1.00 94.62 87 LEU A O 1
ATOM 681 N N . GLY A 1 88 ? 12.202 6.981 4.152 1.00 93.81 88 GLY A N 1
ATOM 682 C CA . GLY A 1 88 ? 12.391 7.215 5.579 1.00 93.81 88 GLY A CA 1
ATOM 683 C C . GLY A 1 88 ? 12.369 5.950 6.437 1.00 93.81 88 GLY A C 1
ATOM 684 O O . GLY A 1 88 ? 11.953 6.038 7.588 1.00 93.81 88 GLY A O 1
ATOM 685 N N . LEU A 1 89 ? 12.801 4.787 5.917 1.00 95.69 89 LEU A N 1
ATOM 686 C CA . LEU A 1 89 ? 12.881 3.562 6.726 1.00 95.69 89 LEU A CA 1
ATOM 687 C C . LEU A 1 89 ? 13.673 3.816 8.027 1.00 95.69 89 LEU A C 1
ATOM 689 O O . LEU A 1 89 ? 14.854 4.175 7.963 1.00 95.69 89 LEU A O 1
ATOM 693 N N . PRO A 1 90 ? 13.052 3.621 9.202 1.00 94.19 90 PRO A N 1
ATOM 694 C CA . PRO A 1 90 ? 13.701 3.813 10.492 1.00 94.19 90 PRO A CA 1
ATOM 695 C C . PRO A 1 90 ? 14.633 2.627 10.814 1.00 94.19 90 PRO A C 1
ATOM 697 O O . PRO A 1 90 ? 14.633 1.620 10.098 1.00 94.19 90 PRO A O 1
ATOM 700 N N . PRO A 1 91 ? 15.420 2.705 11.906 1.00 95.06 91 PRO A N 1
ATOM 701 C CA . PRO A 1 91 ? 16.239 1.584 12.369 1.00 95.06 91 PRO A CA 1
ATOM 702 C C . PRO A 1 91 ? 15.450 0.289 12.589 1.00 95.06 91 PRO A C 1
ATOM 704 O O . PRO A 1 91 ? 15.954 -0.780 12.257 1.00 95.06 91 PRO A O 1
ATOM 707 N N . GLN A 1 92 ? 14.219 0.399 13.095 1.00 94.50 92 GLN A N 1
ATOM 708 C CA . GLN A 1 92 ? 13.294 -0.711 13.306 1.00 94.50 92 GLN A CA 1
ATOM 709 C C . GLN A 1 92 ? 11.944 -0.388 12.668 1.00 94.50 92 GLN A C 1
ATOM 711 O O . GLN A 1 92 ? 11.302 0.606 13.021 1.00 94.50 92 GLN A O 1
ATOM 716 N N . ALA A 1 93 ? 11.526 -1.205 11.703 1.00 94.00 93 ALA A N 1
ATOM 717 C CA . ALA A 1 93 ? 10.361 -0.938 10.870 1.00 94.00 93 ALA A CA 1
ATOM 718 C C . ALA A 1 93 ? 9.507 -2.186 10.651 1.00 94.00 93 ALA A C 1
ATOM 720 O O . ALA A 1 93 ? 10.039 -3.280 10.495 1.00 94.00 93 ALA A O 1
ATOM 721 N N . ALA A 1 94 ? 8.194 -2.004 10.533 1.00 90.94 94 ALA A N 1
ATOM 722 C CA . ALA A 1 94 ? 7.298 -2.982 9.933 1.00 90.94 94 ALA A CA 1
ATOM 723 C C . ALA A 1 94 ? 6.917 -2.511 8.521 1.00 90.94 94 ALA A C 1
ATOM 725 O O . ALA A 1 94 ? 6.326 -1.444 8.342 1.00 90.94 94 ALA A O 1
ATOM 726 N N . ILE A 1 95 ? 7.276 -3.299 7.511 1.00 94.56 95 ILE A N 1
ATOM 727 C CA . ILE A 1 95 ? 7.046 -3.023 6.094 1.00 94.56 95 ILE A CA 1
ATOM 728 C C . ILE A 1 95 ? 6.007 -4.010 5.571 1.00 94.56 95 ILE A C 1
ATOM 730 O O . ILE A 1 95 ? 6.310 -5.173 5.325 1.00 94.56 95 ILE A O 1
ATOM 734 N N . GLU A 1 96 ? 4.779 -3.549 5.370 1.00 90.56 96 GLU A N 1
ATOM 735 C CA . GLU A 1 96 ? 3.748 -4.316 4.675 1.00 90.56 96 GLU A CA 1
ATOM 736 C C . GLU A 1 96 ? 3.809 -4.013 3.178 1.00 90.56 96 GLU A C 1
ATOM 738 O O . GLU A 1 96 ? 3.770 -2.847 2.779 1.00 90.56 96 GLU A O 1
ATOM 743 N N . PHE A 1 97 ? 3.857 -5.042 2.338 1.00 93.12 97 PHE A N 1
ATOM 744 C CA . PHE A 1 97 ? 3.884 -4.862 0.892 1.00 93.12 97 PHE A CA 1
ATOM 745 C C . PHE A 1 97 ? 3.064 -5.916 0.148 1.00 93.12 97 PHE A C 1
ATOM 747 O O . PHE A 1 97 ? 2.845 -7.025 0.634 1.00 93.12 97 PHE A O 1
ATOM 754 N N . GLU A 1 98 ? 2.608 -5.549 -1.050 1.00 91.19 98 GLU A N 1
ATOM 755 C CA . GLU A 1 98 ? 1.987 -6.462 -2.007 1.00 91.19 98 GLU A CA 1
ATOM 756 C C . GLU A 1 98 ? 2.644 -6.299 -3.382 1.00 91.19 98 GLU A C 1
ATOM 758 O O . GLU A 1 98 ? 2.702 -5.191 -3.923 1.00 91.19 98 GLU A O 1
ATOM 763 N N . LEU A 1 99 ? 3.121 -7.412 -3.939 1.00 94.38 99 LEU A N 1
ATOM 764 C CA . LEU A 1 99 ? 3.633 -7.522 -5.302 1.00 94.38 99 LEU A CA 1
ATOM 765 C C . LEU A 1 99 ? 2.737 -8.465 -6.108 1.00 94.38 99 LEU A C 1
ATOM 767 O O . LEU A 1 99 ? 2.322 -9.508 -5.603 1.00 94.38 99 LEU A O 1
ATOM 771 N N . THR A 1 100 ? 2.474 -8.138 -7.369 1.00 92.75 100 THR A N 1
ATOM 772 C CA . THR A 1 100 ? 1.762 -9.018 -8.309 1.00 92.75 100 THR A CA 1
ATOM 773 C C . THR A 1 100 ? 2.537 -9.175 -9.608 1.00 92.75 100 THR A C 1
ATOM 775 O O . THR A 1 100 ? 3.383 -8.350 -9.954 1.00 92.75 100 THR A O 1
ATOM 778 N N . TRP A 1 101 ? 2.256 -10.260 -10.324 1.00 94.06 101 TRP A N 1
ATOM 779 C CA . TRP A 1 101 ? 2.841 -10.559 -11.629 1.00 94.06 101 TRP A CA 1
ATOM 780 C C . TRP A 1 101 ? 1.875 -11.383 -12.478 1.00 94.06 101 TRP A C 1
ATOM 782 O O . TRP A 1 101 ? 0.989 -12.070 -11.959 1.00 94.06 101 TRP A O 1
ATOM 792 N N . LYS A 1 102 ? 2.040 -11.328 -13.798 1.00 90.50 102 LYS A N 1
ATOM 793 C CA . LYS A 1 102 ? 1.297 -12.123 -14.781 1.00 90.50 102 LYS A CA 1
ATOM 794 C C . LYS A 1 102 ? 2.092 -13.350 -15.213 1.00 90.50 102 LYS A C 1
ATOM 796 O O . LYS A 1 102 ? 1.477 -14.379 -15.484 1.00 90.50 102 LYS A O 1
ATOM 801 N N . SER A 1 103 ? 3.420 -13.248 -15.285 1.00 90.56 103 SER A N 1
ATOM 802 C CA . SER A 1 103 ? 4.291 -14.357 -15.677 1.00 90.56 103 SER A CA 1
ATOM 803 C C . SER A 1 103 ? 5.757 -14.167 -15.277 1.00 90.56 103 SER A C 1
ATOM 805 O O . SER A 1 103 ? 6.286 -13.059 -15.357 1.00 90.56 103 SER A O 1
ATOM 807 N N . ASN A 1 104 ? 6.425 -15.278 -14.954 1.00 90.44 104 ASN A N 1
ATOM 808 C CA . ASN A 1 104 ? 7.866 -15.401 -14.714 1.00 90.44 104 ASN A CA 1
ATOM 809 C C . ASN A 1 104 ? 8.420 -14.273 -13.824 1.00 90.44 104 ASN A C 1
ATOM 811 O O . ASN A 1 104 ? 9.215 -13.453 -14.298 1.00 90.44 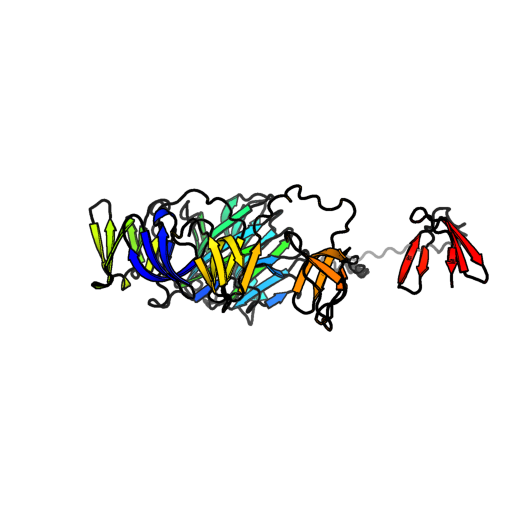104 ASN A O 1
ATOM 815 N N . PRO A 1 105 ? 7.962 -14.184 -12.564 1.00 93.12 105 PRO A N 1
ATOM 816 C CA . PRO A 1 105 ? 8.398 -13.137 -11.659 1.00 93.12 105 PRO A CA 1
ATOM 817 C C . PRO A 1 105 ? 9.894 -13.303 -11.401 1.00 93.12 105 PRO A C 1
ATOM 819 O O . PRO A 1 105 ? 10.338 -14.227 -10.735 1.00 93.12 105 PRO A O 1
ATOM 822 N N . GLN A 1 106 ? 10.709 -12.414 -11.949 1.00 95.19 106 GLN A N 1
ATOM 823 C CA . GLN A 1 106 ? 12.137 -12.380 -11.655 1.00 95.19 106 GLN A CA 1
ATOM 824 C C . GLN A 1 106 ? 12.449 -10.984 -11.159 1.00 95.19 106 GLN A C 1
ATOM 826 O O . GLN A 1 106 ? 12.826 -10.099 -11.930 1.00 95.19 106 GLN A O 1
ATOM 831 N N . PHE A 1 107 ? 12.240 -10.776 -9.863 1.00 96.81 107 PHE A N 1
ATOM 832 C CA . PHE A 1 107 ? 12.450 -9.496 -9.205 1.00 96.81 107 PHE A CA 1
ATOM 833 C C . PHE A 1 107 ? 13.378 -9.627 -7.997 1.00 96.81 107 PHE A C 1
ATOM 835 O O . PHE A 1 107 ? 13.690 -10.723 -7.533 1.00 96.81 107 PHE A O 1
ATOM 842 N N . VAL A 1 108 ? 13.838 -8.478 -7.509 1.00 98.06 108 VAL A N 1
ATOM 843 C CA . VAL A 1 108 ? 14.491 -8.340 -6.208 1.00 98.06 108 VAL A CA 1
ATOM 844 C C . VAL A 1 108 ? 13.872 -7.157 -5.486 1.00 98.06 108 VAL A C 1
ATOM 846 O O . VAL A 1 108 ? 13.893 -6.048 -6.019 1.00 98.06 108 VAL A O 1
ATOM 849 N N . PHE A 1 109 ? 13.350 -7.377 -4.284 1.00 98.50 109 PHE A N 1
ATOM 850 C CA . PHE A 1 109 ? 12.832 -6.310 -3.433 1.00 98.50 109 PHE A CA 1
ATOM 851 C C . PHE A 1 109 ? 13.744 -6.134 -2.221 1.00 98.50 109 PHE A C 1
ATOM 853 O O . PHE A 1 109 ? 13.803 -6.999 -1.354 1.00 98.50 109 PHE A O 1
ATOM 860 N N . ALA A 1 110 ? 14.505 -5.042 -2.203 1.00 98.44 110 ALA A N 1
ATOM 861 C CA . ALA A 1 110 ? 15.546 -4.768 -1.223 1.00 98.44 110 ALA A CA 1
ATOM 862 C C . ALA A 1 110 ? 15.115 -3.680 -0.232 1.00 98.44 110 ALA A C 1
ATOM 864 O O . ALA A 1 110 ? 14.682 -2.597 -0.640 1.00 98.44 110 ALA A O 1
ATOM 865 N N . LEU A 1 111 ? 15.293 -3.960 1.059 1.00 98.25 111 LEU A N 1
ATOM 866 C CA . LEU A 1 111 ? 14.972 -3.082 2.183 1.00 98.25 111 LEU A CA 1
ATOM 867 C C . LEU A 1 111 ? 16.262 -2.635 2.888 1.00 98.25 111 LEU A C 1
ATOM 869 O O . LEU A 1 111 ? 17.136 -3.459 3.163 1.00 98.25 111 LEU A O 1
ATOM 873 N N . GLY A 1 112 ? 16.377 -1.338 3.190 1.00 96.38 112 GLY A N 1
ATOM 874 C CA . GLY A 1 112 ? 17.579 -0.769 3.812 1.00 96.38 112 GLY A CA 1
ATOM 875 C C . GLY A 1 112 ? 18.658 -0.375 2.797 1.00 96.38 112 GLY A C 1
ATOM 876 O O . GLY A 1 112 ? 19.842 -0.638 2.991 1.00 96.38 112 GLY A O 1
ATOM 877 N N . VAL A 1 113 ? 18.262 0.262 1.695 1.00 96.69 113 VAL A N 1
ATOM 878 C CA . VAL A 1 113 ? 19.178 0.783 0.669 1.00 96.69 113 VAL A CA 1
ATOM 879 C C . VAL A 1 113 ? 19.503 2.249 0.962 1.00 96.69 113 VAL A C 1
ATOM 881 O O . VAL A 1 113 ? 18.622 3.055 1.254 1.00 96.69 113 VAL A O 1
ATOM 884 N N . GLY A 1 114 ? 20.781 2.610 0.917 1.00 92.44 114 GLY A N 1
ATOM 885 C CA . GLY A 1 114 ? 21.246 3.982 1.086 1.00 92.44 114 GLY A CA 1
ATOM 886 C C . GLY A 1 114 ? 21.155 4.788 -0.207 1.00 92.44 114 GLY A C 1
ATOM 887 O O . GLY A 1 114 ? 21.205 4.248 -1.307 1.00 92.44 114 GLY A O 1
ATOM 888 N N . GLU A 1 115 ? 21.019 6.104 -0.089 1.00 84.00 115 GLU A N 1
ATOM 889 C CA . GLU A 1 115 ? 20.969 6.995 -1.253 1.00 84.00 115 GLU A CA 1
ATOM 890 C C . GLU A 1 115 ? 22.375 7.270 -1.810 1.00 84.00 115 GLU A C 1
ATOM 892 O O . GLU A 1 115 ? 22.634 7.062 -2.992 1.00 84.00 115 GLU A O 1
ATOM 897 N N . ASN A 1 116 ? 23.312 7.639 -0.931 1.00 83.12 116 ASN A N 1
ATOM 898 C CA . ASN A 1 116 ? 24.680 8.023 -1.302 1.00 83.12 116 ASN A CA 1
ATOM 899 C C . ASN A 1 116 ? 25.588 6.830 -1.653 1.00 83.12 116 ASN A C 1
ATOM 901 O O . ASN A 1 116 ? 26.612 6.995 -2.309 1.00 83.12 116 ASN A O 1
ATOM 905 N N . ASP A 1 117 ? 25.234 5.629 -1.199 1.00 85.94 117 ASP A N 1
ATOM 906 C CA . ASP A 1 117 ? 25.989 4.384 -1.351 1.00 85.94 117 ASP A CA 1
ATOM 907 C C . ASP A 1 117 ? 25.097 3.258 -1.895 1.00 85.94 117 ASP A C 1
ATOM 909 O O . ASP A 1 117 ? 25.230 2.099 -1.501 1.00 85.94 117 ASP A O 1
ATOM 913 N N . ALA A 1 118 ? 24.164 3.596 -2.789 1.00 84.69 118 ALA A N 1
ATOM 914 C CA . ALA A 1 118 ? 23.075 2.719 -3.220 1.00 84.69 118 ALA A CA 1
ATOM 915 C C . ALA A 1 118 ? 23.528 1.332 -3.697 1.00 84.69 118 ALA A C 1
ATOM 917 O O . ALA A 1 118 ? 22.953 0.332 -3.286 1.00 84.69 118 ALA A O 1
ATOM 918 N N . GLU A 1 119 ? 24.596 1.237 -4.491 1.00 92.38 119 GLU A N 1
ATOM 919 C CA . GLU A 1 119 ? 25.093 -0.061 -4.973 1.00 92.38 119 GLU A CA 1
ATOM 920 C C . GLU A 1 119 ? 25.773 -0.900 -3.888 1.00 92.38 119 GLU A C 1
ATOM 922 O O . GLU A 1 119 ? 25.673 -2.126 -3.897 1.00 92.38 119 GLU A O 1
ATOM 927 N N . LEU A 1 120 ? 26.474 -0.260 -2.949 1.00 89.38 120 LEU A N 1
ATOM 928 C CA . LEU A 1 120 ? 27.127 -0.966 -1.848 1.00 89.38 120 LEU A CA 1
ATOM 929 C C . LEU A 1 120 ? 26.092 -1.414 -0.814 1.00 89.38 120 LEU A C 1
ATOM 931 O O . LEU A 1 120 ? 26.050 -2.584 -0.447 1.00 89.38 120 LEU A O 1
ATOM 935 N N . SER A 1 121 ? 25.224 -0.499 -0.390 1.00 90.06 121 SER A N 1
ATOM 936 C CA . SER A 1 121 ? 24.137 -0.786 0.547 1.00 90.06 121 SER A CA 1
ATOM 937 C C . SER A 1 121 ? 23.147 -1.804 -0.018 1.00 90.06 121 SER A C 1
ATOM 939 O O . SER A 1 121 ? 22.744 -2.700 0.707 1.00 90.06 121 SER A O 1
ATOM 941 N N . TYR A 1 122 ? 22.840 -1.773 -1.319 1.00 94.25 122 TYR A N 1
ATOM 942 C CA . TYR A 1 122 ? 22.018 -2.798 -1.969 1.00 94.25 122 TYR A CA 1
ATOM 943 C C . TYR A 1 122 ? 22.596 -4.214 -1.818 1.00 94.25 122 TYR A C 1
ATOM 945 O O . TYR A 1 122 ? 21.839 -5.170 -1.637 1.00 94.25 122 TYR A O 1
ATOM 953 N N . LYS A 1 123 ? 23.927 -4.379 -1.861 1.00 91.56 123 LYS A N 1
ATOM 954 C CA . LYS A 1 123 ? 24.566 -5.695 -1.672 1.00 91.56 123 LYS A CA 1
ATOM 955 C C . LYS A 1 123 ? 24.337 -6.259 -0.272 1.00 91.56 123 LYS A C 1
ATOM 957 O O . LYS A 1 123 ? 24.197 -7.471 -0.158 1.00 91.56 123 LYS A O 1
ATOM 962 N N . HIS A 1 124 ? 24.250 -5.376 0.720 1.00 92.00 124 HIS A N 1
ATOM 963 C CA . HIS A 1 124 ? 24.071 -5.694 2.138 1.00 92.00 124 HIS A CA 1
ATOM 964 C C . HIS A 1 124 ? 22.631 -5.518 2.640 1.00 92.00 124 HIS A C 1
ATOM 966 O O . HIS A 1 124 ? 22.357 -5.730 3.816 1.00 92.00 124 HIS A O 1
ATOM 972 N N . ALA A 1 125 ? 21.715 -5.106 1.764 1.00 95.50 125 ALA A N 1
ATOM 973 C CA . ALA A 1 125 ? 20.306 -4.966 2.084 1.00 95.50 125 ALA A CA 1
ATOM 974 C C . ALA A 1 125 ? 19.678 -6.337 2.353 1.00 95.50 125 ALA A C 1
ATOM 976 O O . ALA A 1 125 ? 20.135 -7.360 1.839 1.00 95.50 125 ALA A O 1
ATOM 977 N N . HIS A 1 126 ? 18.571 -6.334 3.087 1.00 98.00 126 HIS A N 1
ATOM 978 C CA . HIS A 1 126 ? 17.730 -7.517 3.201 1.00 98.00 126 HIS A CA 1
ATOM 979 C C . HIS A 1 126 ? 16.861 -7.599 1.948 1.00 98.00 126 HIS A C 1
ATOM 981 O O . HIS A 1 126 ? 16.177 -6.628 1.605 1.00 98.00 126 HIS A O 1
ATOM 987 N N . ARG A 1 127 ? 16.926 -8.715 1.223 1.00 98.19 127 ARG A N 1
ATOM 988 C CA . ARG A 1 127 ? 16.349 -8.833 -0.116 1.00 98.19 127 ARG A CA 1
ATOM 989 C C . ARG A 1 127 ? 15.418 -10.023 -0.220 1.00 98.19 127 ARG A C 1
ATOM 991 O O . ARG A 1 127 ? 15.818 -11.142 0.075 1.00 98.19 127 ARG A O 1
ATOM 998 N N . PHE A 1 128 ? 14.221 -9.768 -0.730 1.00 98.44 128 PHE A N 1
ATOM 999 C CA . PHE A 1 128 ? 13.361 -10.799 -1.288 1.00 98.44 128 PHE A CA 1
ATOM 1000 C C . PHE A 1 128 ? 13.804 -11.082 -2.721 1.00 98.44 128 PHE A C 1
ATOM 1002 O O . PHE A 1 128 ? 13.905 -10.151 -3.526 1.00 98.44 128 PHE A O 1
ATOM 1009 N N . GLU A 1 129 ? 14.080 -12.341 -3.041 1.00 97.19 129 GLU A N 1
ATOM 1010 C CA . GLU A 1 129 ? 14.546 -12.791 -4.354 1.00 97.19 129 GLU A CA 1
ATOM 1011 C C . GLU A 1 129 ? 13.846 -14.086 -4.761 1.00 97.19 129 GLU A C 1
ATOM 1013 O O . GLU A 1 129 ? 13.325 -14.806 -3.917 1.00 97.19 129 GLU A O 1
ATOM 1018 N N . ILE A 1 130 ? 13.846 -14.388 -6.060 1.00 95.81 130 ILE A N 1
ATOM 1019 C CA . ILE A 1 130 ? 13.232 -15.607 -6.592 1.00 95.81 130 ILE A CA 1
ATOM 1020 C C . ILE A 1 130 ? 14.317 -16.563 -7.058 1.00 95.81 130 ILE A C 1
ATOM 1022 O O . ILE A 1 130 ? 15.058 -16.239 -7.992 1.00 95.81 130 ILE A O 1
ATOM 1026 N N . TRP A 1 131 ? 14.414 -17.716 -6.401 1.00 95.12 131 TRP A N 1
ATOM 1027 C CA . TRP A 1 131 ? 15.395 -18.770 -6.658 1.00 95.12 131 TRP A CA 1
ATOM 1028 C C . TRP A 1 131 ? 14.648 -20.073 -6.935 1.00 95.12 131 TRP A C 1
ATOM 1030 O O . TRP A 1 131 ? 13.879 -20.514 -6.098 1.00 95.12 131 TRP A O 1
ATOM 1040 N N . ASP A 1 132 ? 14.832 -20.673 -8.112 1.00 90.88 132 ASP A N 1
ATOM 1041 C CA . ASP A 1 132 ? 14.242 -21.976 -8.469 1.00 90.88 132 ASP A CA 1
ATOM 1042 C C . ASP A 1 132 ? 12.733 -22.130 -8.155 1.00 90.88 132 ASP A C 1
ATOM 1044 O O . ASP A 1 132 ? 12.262 -23.196 -7.775 1.00 90.88 132 ASP A O 1
ATOM 1048 N N . SER A 1 133 ? 11.945 -21.074 -8.404 1.00 91.94 133 SER A N 1
ATOM 1049 C CA . SER A 1 133 ? 10.499 -20.984 -8.093 1.00 91.94 133 SER A CA 1
ATOM 1050 C C . SER A 1 133 ? 10.159 -20.880 -6.602 1.00 91.94 133 SER A C 1
ATOM 1052 O O . SER A 1 133 ? 9.012 -21.069 -6.211 1.00 91.94 133 SER A O 1
ATOM 1054 N N . GLU A 1 134 ? 11.120 -20.528 -5.762 1.00 96.19 134 GLU A N 1
ATOM 1055 C CA . GLU A 1 134 ? 10.908 -20.151 -4.370 1.00 96.19 134 GLU A CA 1
ATOM 1056 C C . GLU A 1 134 ? 11.131 -18.653 -4.200 1.00 96.19 134 GLU A C 1
ATOM 1058 O O . GLU A 1 134 ? 12.089 -18.082 -4.728 1.00 96.19 134 GLU A O 1
ATOM 1063 N N . LEU A 1 135 ? 10.243 -18.006 -3.450 1.00 97.56 135 LEU A N 1
ATOM 1064 C CA . LEU A 1 135 ? 10.526 -16.697 -2.897 1.00 97.56 135 LEU A CA 1
ATOM 1065 C C . LEU A 1 135 ? 11.364 -16.897 -1.638 1.00 97.56 135 LEU A C 1
ATOM 1067 O O . LEU A 1 135 ? 10.899 -17.482 -0.661 1.00 97.56 135 LEU A O 1
ATOM 1071 N N . VAL A 1 136 ? 12.578 -16.368 -1.655 1.00 98.44 136 VAL A N 1
ATOM 1072 C CA . VAL A 1 136 ? 13.505 -16.404 -0.526 1.00 98.44 136 VAL A CA 1
ATOM 1073 C C . VAL A 1 136 ? 13.723 -15.003 0.017 1.00 98.44 136 VAL A C 1
ATOM 1075 O O . VAL A 1 136 ? 13.618 -14.013 -0.713 1.00 98.44 136 VAL A O 1
ATOM 1078 N N . VAL A 1 137 ? 14.067 -14.915 1.295 1.00 98.50 137 VAL A N 1
ATOM 1079 C CA . VAL A 1 137 ? 14.611 -13.706 1.907 1.00 98.50 137 VAL A CA 1
ATOM 1080 C C . VAL A 1 137 ? 16.077 -13.953 2.241 1.00 98.50 137 VAL A C 1
ATOM 1082 O O . VAL A 1 137 ? 16.428 -15.015 2.742 1.00 98.50 137 VAL A O 1
ATOM 1085 N N . ARG A 1 138 ? 16.953 -12.994 1.938 1.00 97.38 138 ARG A N 1
ATOM 1086 C CA . ARG A 1 138 ? 18.390 -13.108 2.214 1.00 97.38 138 ARG A CA 1
ATOM 1087 C C . ARG A 1 138 ? 19.015 -11.806 2.675 1.00 97.38 138 ARG A C 1
ATOM 1089 O O . ARG A 1 138 ? 18.580 -10.724 2.282 1.00 97.38 138 ARG A O 1
ATOM 1096 N N . CYS A 1 139 ? 20.099 -11.922 3.425 1.00 95.94 139 CYS A N 1
ATOM 1097 C CA . CYS A 1 139 ? 20.995 -10.827 3.772 1.00 95.94 139 CYS A CA 1
ATOM 1098 C C . CYS A 1 139 ? 22.443 -11.323 3.674 1.00 95.94 139 CYS A C 1
ATOM 1100 O O . CYS A 1 139 ? 22.719 -12.501 3.890 1.00 95.94 139 CYS A O 1
ATOM 1102 N N . GLU A 1 140 ? 23.374 -10.450 3.298 1.00 92.56 140 GLU A N 1
ATOM 1103 C CA . GLU A 1 140 ? 24.779 -10.818 3.113 1.00 92.56 140 GLU A CA 1
ATOM 1104 C C . GLU A 1 140 ? 25.703 -9.709 3.614 1.00 92.56 140 GLU A C 1
ATOM 1106 O O . GLU A 1 140 ? 25.570 -8.536 3.265 1.00 92.56 140 GLU A O 1
ATOM 1111 N N . SER A 1 141 ? 26.694 -10.096 4.403 1.00 88.62 141 SER A N 1
ATOM 1112 C CA . SER A 1 141 ? 27.856 -9.299 4.770 1.00 88.62 141 SER A CA 1
ATOM 1113 C C . SER A 1 141 ? 29.102 -9.851 4.072 1.00 88.62 141 SER A C 1
ATOM 1115 O O . SER A 1 141 ? 29.071 -10.838 3.349 1.00 88.62 141 SER A O 1
ATOM 1117 N N . HIS A 1 142 ? 30.253 -9.233 4.312 1.00 84.19 142 HIS A N 1
ATOM 1118 C CA . HIS A 1 142 ? 31.530 -9.738 3.801 1.00 84.19 142 HIS A CA 1
ATOM 1119 C C . HIS A 1 142 ? 32.019 -11.019 4.504 1.00 84.19 142 HIS A C 1
ATOM 1121 O O . HIS A 1 142 ? 33.023 -11.583 4.074 1.00 84.19 142 HIS A O 1
ATOM 1127 N N . ARG A 1 143 ? 31.373 -11.458 5.594 1.00 87.44 143 ARG A N 1
ATOM 1128 C CA . ARG A 1 143 ? 31.774 -12.650 6.370 1.00 87.44 143 ARG A CA 1
ATOM 1129 C C . ARG A 1 143 ? 30.714 -13.738 6.428 1.00 87.44 143 ARG A C 1
ATOM 1131 O O . ARG A 1 143 ? 31.056 -14.888 6.672 1.00 87.44 143 ARG A O 1
ATOM 1138 N N . GLU A 1 144 ? 29.460 -13.366 6.245 1.00 92.50 144 GLU A N 1
ATOM 1139 C CA . GLU A 1 144 ? 28.312 -14.209 6.542 1.00 92.50 144 GLU A CA 1
ATOM 1140 C C . GLU A 1 144 ? 27.175 -13.861 5.593 1.00 92.50 144 GLU A C 1
ATOM 1142 O O . GLU A 1 144 ? 26.996 -12.694 5.243 1.00 92.50 144 GLU A O 1
ATOM 1147 N N . ALA A 1 145 ? 26.411 -14.868 5.201 1.00 94.44 145 ALA A N 1
ATOM 1148 C CA . ALA A 1 145 ? 25.154 -14.704 4.502 1.00 94.44 145 ALA A CA 1
ATOM 1149 C C . ALA A 1 145 ? 24.129 -15.603 5.178 1.00 94.44 145 ALA A C 1
ATOM 1151 O O . ALA A 1 145 ? 24.464 -16.722 5.566 1.00 94.44 145 ALA A O 1
ATOM 1152 N N . ASP A 1 146 ? 22.906 -15.109 5.271 1.00 98.00 146 ASP A N 1
ATOM 1153 C CA . ASP A 1 146 ? 21.771 -15.868 5.769 1.00 98.00 146 ASP A CA 1
ATOM 1154 C C . ASP A 1 146 ? 20.637 -15.801 4.747 1.00 98.00 146 ASP A C 1
ATOM 1156 O O . ASP A 1 146 ? 20.463 -14.792 4.048 1.00 98.00 146 ASP A O 1
ATOM 1160 N N . VAL A 1 147 ? 19.917 -16.907 4.613 1.00 98.06 147 VAL A N 1
ATOM 1161 C CA . VAL A 1 147 ? 18.845 -17.090 3.640 1.00 98.06 147 VAL A CA 1
ATOM 1162 C C . VAL A 1 147 ? 17.807 -18.043 4.202 1.00 98.06 147 VAL A C 1
ATOM 1164 O O . VAL A 1 147 ? 18.146 -19.083 4.758 1.00 98.06 147 VAL A O 1
ATOM 1167 N N . ASP A 1 148 ? 16.545 -17.701 3.991 1.00 98.38 148 ASP A N 1
ATOM 1168 C CA . ASP A 1 148 ? 15.419 -18.539 4.375 1.00 98.38 148 ASP A CA 1
ATOM 1169 C C . ASP A 1 148 ? 14.325 -18.484 3.299 1.00 98.38 148 ASP A C 1
ATOM 1171 O O . ASP A 1 148 ? 14.174 -17.485 2.580 1.00 98.38 148 ASP A O 1
ATOM 1175 N N . THR A 1 149 ? 13.576 -19.573 3.161 1.00 97.88 149 THR A N 1
ATOM 1176 C CA . THR A 1 149 ? 12.512 -19.697 2.160 1.00 97.88 149 THR A CA 1
ATOM 1177 C C . THR A 1 149 ? 11.213 -19.145 2.737 1.00 97.88 149 THR A C 1
ATOM 1179 O O . THR A 1 149 ? 10.730 -19.600 3.766 1.00 97.88 149 THR A O 1
ATOM 1182 N N . VAL A 1 150 ? 10.607 -18.174 2.048 1.00 96.25 150 VAL A N 1
ATOM 1183 C CA . VAL A 1 150 ? 9.318 -17.587 2.441 1.00 96.25 150 VAL A CA 1
ATOM 1184 C C . VAL A 1 150 ? 8.175 -18.481 1.974 1.00 96.25 150 VAL A C 1
ATOM 1186 O O . VAL A 1 150 ? 7.318 -18.855 2.770 1.00 96.25 150 VAL A O 1
ATOM 1189 N N . GLU A 1 151 ? 8.151 -18.816 0.680 1.00 94.62 151 GLU A N 1
ATOM 1190 C CA . GLU A 1 151 ? 7.245 -19.820 0.117 1.00 94.62 151 GLU A CA 1
ATOM 1191 C C . GLU A 1 151 ? 7.628 -20.230 -1.311 1.00 94.62 151 GLU A C 1
ATOM 1193 O O . GLU A 1 151 ? 8.354 -19.524 -2.011 1.00 94.62 151 GLU A O 1
ATOM 1198 N N . ALA A 1 152 ? 7.060 -21.343 -1.778 1.00 93.75 152 ALA A N 1
ATOM 1199 C CA . ALA A 1 152 ? 7.063 -21.688 -3.193 1.00 93.75 152 ALA A CA 1
ATOM 1200 C C . ALA A 1 152 ? 6.112 -20.764 -3.973 1.00 93.75 152 ALA A C 1
ATOM 1202 O O . ALA A 1 152 ? 4.975 -20.526 -3.563 1.00 93.75 152 ALA A O 1
ATOM 1203 N N . ILE A 1 153 ? 6.554 -20.285 -5.131 1.00 92.12 153 ILE A N 1
ATOM 1204 C CA . ILE A 1 153 ? 5.788 -19.412 -6.019 1.00 92.12 153 ILE A CA 1
ATOM 1205 C C . ILE A 1 153 ? 5.676 -20.015 -7.421 1.00 92.12 153 ILE A C 1
ATOM 1207 O O . ILE A 1 153 ? 6.489 -20.826 -7.852 1.00 92.12 153 ILE A O 1
ATOM 1211 N N . SER A 1 154 ? 4.641 -19.617 -8.159 1.00 88.12 154 SER A N 1
ATOM 1212 C CA . SER A 1 154 ? 4.435 -20.061 -9.539 1.00 88.12 154 SER A CA 1
ATOM 1213 C C . SER A 1 154 ? 4.984 -19.052 -10.545 1.00 88.12 154 SER A C 1
ATOM 1215 O O . SER A 1 154 ? 4.806 -17.843 -10.384 1.00 88.12 154 SER A O 1
ATOM 1217 N N . ASP A 1 155 ? 5.530 -19.570 -11.648 1.00 86.75 155 ASP A N 1
ATOM 1218 C CA . ASP A 1 155 ? 5.840 -18.797 -12.856 1.00 86.75 155 ASP A CA 1
ATOM 1219 C C . ASP A 1 155 ? 4.589 -18.254 -13.572 1.00 86.75 155 ASP A C 1
ATOM 1221 O O . ASP A 1 155 ? 4.702 -17.411 -14.463 1.00 86.75 155 ASP A O 1
ATOM 1225 N N . ALA A 1 156 ? 3.392 -18.729 -13.222 1.00 87.25 156 ALA A N 1
ATOM 1226 C CA . ALA A 1 156 ? 2.133 -18.175 -13.708 1.00 87.25 156 ALA A CA 1
ATOM 1227 C C . ALA A 1 156 ? 1.751 -16.891 -12.947 1.00 87.25 156 ALA A C 1
ATOM 1229 O O . ALA A 1 156 ? 2.492 -16.400 -12.098 1.00 87.25 156 ALA A O 1
ATOM 1230 N N . LYS A 1 157 ? 0.569 -16.337 -13.244 1.00 87.25 157 LYS A N 1
ATOM 1231 C CA . LYS A 1 157 ? 0.014 -15.181 -12.526 1.00 87.25 157 LYS A CA 1
ATOM 1232 C C . LYS A 1 157 ? 0.006 -15.447 -11.018 1.00 87.25 157 LYS A C 1
ATOM 1234 O O . LYS A 1 157 ? -0.566 -16.442 -10.578 1.00 87.25 157 LYS A O 1
ATOM 1239 N N . GLY A 1 158 ? 0.570 -14.528 -10.241 1.00 87.88 158 GLY A N 1
ATOM 1240 C CA . GLY A 1 158 ? 0.717 -14.698 -8.800 1.00 87.88 158 GLY A CA 1
ATOM 1241 C C . GLY A 1 158 ? 0.731 -13.388 -8.022 1.00 87.88 158 GLY A C 1
ATOM 1242 O O . GLY A 1 158 ? 0.601 -12.292 -8.580 1.00 87.88 158 GLY A O 1
ATOM 1243 N N . ARG A 1 159 ? 0.822 -13.535 -6.699 1.00 88.62 159 ARG A N 1
ATOM 1244 C CA . ARG A 1 159 ? 0.824 -12.453 -5.717 1.00 88.62 159 ARG A CA 1
ATOM 1245 C C . ARG A 1 159 ? 1.702 -12.843 -4.533 1.00 88.62 159 ARG A C 1
ATOM 1247 O O . ARG A 1 159 ? 1.618 -13.970 -4.065 1.00 88.62 159 ARG A O 1
ATOM 1254 N N . ALA A 1 160 ? 2.450 -11.875 -4.024 1.00 88.94 160 ALA A N 1
ATOM 1255 C CA . ALA A 1 160 ? 3.170 -11.920 -2.760 1.00 88.94 160 ALA A CA 1
ATOM 1256 C C . ALA A 1 160 ? 2.608 -10.825 -1.845 1.00 88.94 160 ALA A C 1
ATOM 1258 O O . ALA A 1 160 ? 2.594 -9.662 -2.244 1.00 88.94 160 ALA A O 1
ATOM 1259 N N . SER A 1 161 ? 2.131 -11.173 -0.647 1.00 87.25 161 SER A N 1
ATOM 1260 C CA . SER A 1 161 ? 1.605 -10.208 0.330 1.00 87.25 161 SER A CA 1
ATOM 1261 C C . SER A 1 161 ? 2.120 -10.539 1.724 1.00 87.25 161 SER A C 1
ATOM 1263 O O . SER A 1 161 ? 1.738 -11.557 2.301 1.00 87.25 161 SER A O 1
ATOM 1265 N N . TYR A 1 162 ? 2.987 -9.680 2.258 1.00 88.31 162 TYR A N 1
ATOM 1266 C CA . TYR A 1 162 ? 3.713 -9.957 3.497 1.00 88.31 162 TYR A CA 1
ATOM 1267 C C . TYR A 1 162 ? 3.879 -8.718 4.363 1.00 88.31 162 TYR A C 1
ATOM 1269 O O . TYR A 1 162 ? 3.729 -7.580 3.908 1.00 88.31 162 TYR A O 1
ATOM 1277 N N . ILE A 1 163 ? 4.252 -8.968 5.616 1.00 89.69 163 ILE A N 1
ATOM 1278 C CA . ILE A 1 163 ? 4.777 -7.972 6.543 1.00 89.69 163 ILE A CA 1
ATOM 1279 C C . ILE A 1 163 ? 6.206 -8.382 6.904 1.00 89.69 163 ILE A C 1
ATOM 1281 O O . ILE A 1 163 ? 6.417 -9.460 7.456 1.00 89.69 163 ILE A O 1
ATOM 1285 N N . ALA A 1 164 ? 7.179 -7.532 6.587 1.00 95.69 164 ALA A N 1
ATOM 1286 C CA . ALA A 1 164 ? 8.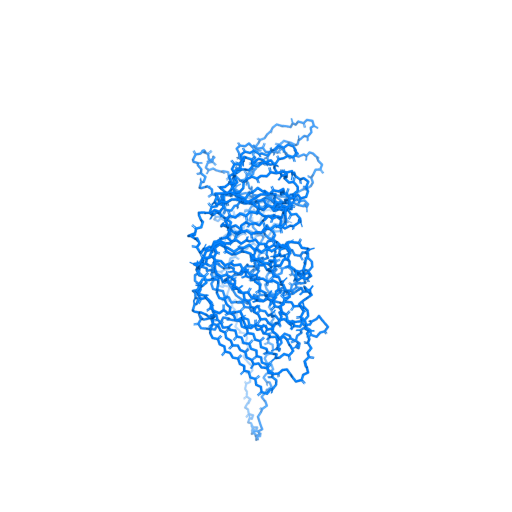570 -7.691 6.988 1.00 95.69 164 ALA A CA 1
ATOM 1287 C C . ALA A 1 164 ? 8.868 -6.791 8.194 1.00 95.69 164 ALA A C 1
ATOM 1289 O O . ALA A 1 164 ? 8.766 -5.570 8.090 1.00 95.69 164 ALA A O 1
ATOM 1290 N N . TYR A 1 165 ? 9.248 -7.378 9.324 1.00 94.56 165 TYR A N 1
ATOM 1291 C CA . TYR A 1 165 ? 9.763 -6.655 10.485 1.00 94.56 165 TYR A CA 1
ATOM 1292 C C . TYR A 1 165 ? 11.281 -6.611 10.373 1.00 94.56 165 TYR A C 1
ATOM 1294 O O . TYR A 1 165 ? 11.937 -7.647 10.434 1.00 94.56 165 TYR A O 1
ATOM 1302 N N . LEU A 1 166 ? 11.824 -5.424 10.133 1.00 97.12 166 LEU A N 1
ATOM 1303 C CA . LEU A 1 166 ? 13.234 -5.187 9.863 1.00 97.12 166 LEU A CA 1
ATOM 1304 C C . LEU A 1 166 ? 13.870 -4.461 11.048 1.00 97.12 166 LEU A C 1
ATOM 1306 O O . LEU A 1 166 ? 13.449 -3.353 11.371 1.00 97.12 166 LEU A O 1
ATOM 1310 N N . ASP A 1 167 ? 14.919 -5.044 11.623 1.00 96.50 167 ASP A N 1
ATOM 1311 C CA . ASP A 1 167 ? 15.848 -4.383 12.540 1.00 96.50 167 ASP A CA 1
ATOM 1312 C C . ASP A 1 167 ? 17.203 -4.217 11.841 1.00 96.50 167 ASP A C 1
ATOM 1314 O O . ASP A 1 167 ? 17.992 -5.155 11.712 1.00 96.50 167 ASP A O 1
ATOM 1318 N N . GLN A 1 168 ? 17.488 -3.001 11.377 1.00 96.00 168 GLN A N 1
ATOM 1319 C CA . GLN A 1 168 ? 18.729 -2.677 10.670 1.00 96.00 168 GLN A CA 1
ATOM 1320 C C . GLN A 1 168 ? 19.946 -2.592 11.601 1.00 96.00 168 GLN A C 1
ATOM 1322 O O . GLN A 1 168 ? 21.083 -2.628 11.131 1.00 96.00 168 GLN A O 1
ATOM 1327 N N . ILE A 1 169 ? 19.730 -2.446 12.911 1.00 94.81 169 ILE A N 1
ATOM 1328 C CA . ILE A 1 169 ? 20.804 -2.320 13.903 1.00 94.81 169 ILE A CA 1
ATOM 1329 C C . ILE A 1 169 ? 21.299 -3.702 14.317 1.00 94.81 169 ILE A C 1
ATOM 1331 O O . ILE A 1 169 ? 22.505 -3.918 14.424 1.00 94.81 169 ILE A O 1
ATOM 1335 N N . GLN A 1 170 ? 20.372 -4.641 14.501 1.00 95.06 170 GLN A N 1
ATOM 1336 C CA . GLN A 1 170 ? 20.664 -6.039 14.816 1.00 95.06 170 GLN A CA 1
ATOM 1337 C C . GLN A 1 170 ? 20.804 -6.925 13.569 1.00 95.06 170 GLN A C 1
ATOM 1339 O O . GLN A 1 170 ? 21.137 -8.102 13.698 1.00 95.06 170 GLN A O 1
ATOM 1344 N N . GLY A 1 171 ? 20.541 -6.375 12.378 1.00 95.31 171 GLY A N 1
ATOM 1345 C CA . GLY A 1 171 ? 20.610 -7.096 11.106 1.00 95.31 171 GLY A CA 1
ATOM 1346 C C . GLY A 1 171 ? 19.630 -8.261 11.020 1.00 95.31 171 GLY A C 1
ATOM 1347 O O . GLY A 1 171 ? 19.968 -9.292 10.449 1.00 95.31 171 GLY A O 1
ATOM 1348 N N . ARG A 1 172 ? 18.460 -8.122 11.650 1.00 96.81 172 ARG A N 1
ATOM 1349 C CA . ARG A 1 172 ? 17.441 -9.167 11.766 1.00 96.81 172 ARG A CA 1
ATOM 1350 C C . ARG A 1 172 ? 16.236 -8.811 10.909 1.00 96.81 172 ARG A C 1
ATOM 1352 O O . ARG A 1 172 ? 15.799 -7.658 10.892 1.00 96.81 172 ARG A O 1
ATOM 1359 N N . MET A 1 173 ? 15.658 -9.808 10.251 1.00 97.94 173 MET A N 1
ATOM 1360 C CA . MET A 1 173 ? 14.373 -9.677 9.575 1.00 97.94 173 MET A CA 1
ATOM 1361 C C . MET A 1 173 ? 13.455 -10.847 9.900 1.00 97.94 173 MET A C 1
ATOM 1363 O O . MET A 1 173 ? 13.862 -12.001 9.814 1.00 97.94 173 MET A O 1
ATOM 1367 N N . LEU A 1 174 ? 12.197 -10.530 10.200 1.00 95.69 174 LEU A N 1
ATOM 1368 C CA . LEU A 1 174 ? 11.108 -11.494 10.324 1.00 95.69 174 LEU A CA 1
ATOM 1369 C C . LEU A 1 174 ? 10.109 -11.271 9.197 1.00 95.69 174 LEU A C 1
ATOM 1371 O O . LEU A 1 174 ? 9.683 -10.138 8.967 1.00 95.69 174 LEU A O 1
ATOM 1375 N N . VAL A 1 175 ? 9.697 -12.338 8.523 1.00 95.06 175 VAL A N 1
ATOM 1376 C CA . VAL A 1 175 ? 8.698 -12.283 7.452 1.00 95.06 175 VAL A CA 1
ATOM 1377 C C . VAL A 1 175 ? 7.439 -12.991 7.912 1.00 95.06 175 VAL A C 1
ATOM 1379 O O . VAL A 1 175 ? 7.474 -14.159 8.291 1.00 95.06 175 VAL A O 1
ATOM 1382 N N . TYR A 1 176 ? 6.316 -12.286 7.853 1.00 85.75 176 TYR A N 1
ATOM 1383 C CA . TYR A 1 176 ? 5.009 -12.793 8.240 1.00 85.75 176 TYR A CA 1
ATOM 1384 C C . TYR A 1 176 ? 4.037 -12.779 7.062 1.00 85.75 176 TYR A C 1
ATOM 1386 O O . TYR A 1 176 ? 3.924 -11.798 6.322 1.00 85.75 176 TYR A O 1
ATOM 1394 N N . SER A 1 177 ? 3.275 -13.862 6.958 1.00 77.31 177 SER A N 1
ATOM 1395 C CA . SER A 1 177 ? 2.012 -13.922 6.236 1.00 77.31 177 SER A CA 1
ATOM 1396 C C . SER A 1 177 ? 0.889 -13.449 7.149 1.00 77.31 177 SER A C 1
ATOM 1398 O O . SER A 1 177 ? 0.852 -13.763 8.339 1.00 77.31 177 SER A O 1
ATOM 1400 N N . VAL A 1 178 ? -0.084 -12.746 6.583 1.00 63.66 178 VAL A N 1
ATOM 1401 C CA . VAL A 1 178 ? -1.274 -12.289 7.318 1.00 63.66 178 VAL A CA 1
ATOM 1402 C C . VAL A 1 178 ? -2.135 -13.461 7.789 1.00 63.66 178 VAL A C 1
ATOM 1404 O O . VAL A 1 178 ? -2.851 -13.330 8.771 1.00 63.66 178 VAL A O 1
ATOM 1407 N N . ASP A 1 179 ? -2.106 -14.573 7.067 1.00 61.25 179 ASP A N 1
ATOM 1408 C CA . ASP A 1 179 ? -2.948 -15.757 7.241 1.00 61.25 179 ASP A CA 1
ATOM 1409 C C . ASP A 1 179 ? -2.205 -16.938 7.885 1.00 61.25 179 ASP A C 1
ATOM 1411 O O . ASP A 1 179 ? -2.801 -17.660 8.679 1.00 61.25 179 ASP A O 1
ATOM 1415 N N . ARG A 1 180 ? -0.912 -17.105 7.588 1.00 65.38 180 ARG A N 1
ATOM 1416 C CA . ARG A 1 180 ? -0.073 -18.227 8.049 1.00 65.38 180 ARG A CA 1
ATOM 1417 C C . ARG A 1 180 ? 0.862 -17.896 9.221 1.00 65.38 180 ARG A C 1
ATOM 1419 O O . ARG A 1 180 ? 1.517 -18.799 9.731 1.00 65.38 180 ARG A O 1
ATOM 1426 N N . GLY A 1 181 ? 0.937 -16.640 9.663 1.00 75.81 181 GLY A N 1
ATOM 1427 C CA . GLY A 1 181 ? 1.888 -16.223 10.699 1.00 75.81 181 GLY A CA 1
ATOM 1428 C C . GLY A 1 181 ? 3.325 -16.115 10.177 1.00 75.81 181 GLY A C 1
ATOM 1429 O O . GLY A 1 181 ? 3.532 -15.719 9.029 1.00 75.81 181 GLY A O 1
ATOM 1430 N N . LYS A 1 182 ? 4.323 -16.406 11.023 1.00 85.88 182 LYS A N 1
ATOM 1431 C CA . LYS A 1 182 ? 5.746 -16.279 10.661 1.00 85.88 182 LYS A CA 1
ATOM 1432 C C . LYS A 1 182 ? 6.116 -17.303 9.584 1.00 85.88 182 LYS A C 1
ATOM 1434 O O . LYS A 1 182 ? 5.861 -18.489 9.765 1.00 85.88 182 LYS A O 1
ATOM 1439 N N . LEU A 1 183 ? 6.717 -16.835 8.494 1.00 91.50 183 LEU A N 1
ATOM 1440 C CA . LEU A 1 183 ? 7.161 -17.653 7.364 1.00 91.50 183 LEU A CA 1
ATOM 1441 C C . LEU A 1 183 ? 8.673 -17.840 7.334 1.00 91.50 183 LEU A C 1
ATOM 1443 O O . LEU A 1 183 ? 9.125 -18.934 7.035 1.00 91.50 183 LEU A O 1
ATOM 1447 N N . ALA A 1 184 ? 9.428 -16.783 7.635 1.00 96.19 184 ALA A N 1
ATOM 1448 C CA . ALA A 1 184 ? 10.882 -16.809 7.557 1.00 96.19 184 ALA A CA 1
ATOM 1449 C C . ALA A 1 184 ? 11.518 -15.880 8.594 1.00 96.19 184 ALA A C 1
ATOM 1451 O O . ALA A 1 184 ? 10.910 -14.890 9.024 1.00 96.19 184 ALA A O 1
ATOM 1452 N N . GLU A 1 185 ? 12.753 -16.187 8.968 1.00 97.12 185 GLU A N 1
ATOM 1453 C CA . GLU A 1 185 ? 13.585 -15.361 9.838 1.00 97.12 185 GLU A CA 1
ATOM 1454 C C . GLU A 1 185 ? 15.043 -15.458 9.405 1.00 97.12 185 GLU A C 1
ATOM 1456 O O . GLU A 1 185 ? 15.573 -16.551 9.254 1.00 97.12 185 GLU A O 1
ATOM 1461 N N . ILE A 1 186 ? 15.691 -14.306 9.239 1.00 98.19 186 ILE A N 1
ATOM 1462 C CA . ILE A 1 186 ? 17.122 -14.237 8.939 1.00 98.19 186 ILE A CA 1
ATOM 1463 C C . ILE A 1 186 ? 17.817 -13.241 9.858 1.00 98.19 186 ILE A C 1
ATOM 1465 O O . ILE A 1 186 ? 17.217 -12.242 10.279 1.00 98.19 186 ILE A O 1
ATOM 1469 N N . GLN A 1 187 ? 19.096 -13.482 10.134 1.00 96.94 187 GLN A N 1
ATOM 1470 C CA . GLN A 1 187 ? 19.931 -12.565 10.894 1.00 96.94 187 GLN A CA 1
ATOM 1471 C C . GLN A 1 187 ? 21.382 -12.558 10.408 1.00 96.94 187 GLN A C 1
ATOM 1473 O O . GLN A 1 187 ? 22.083 -13.560 10.466 1.00 96.94 187 GLN A O 1
ATOM 1478 N N . VAL A 1 188 ? 21.864 -11.382 10.002 1.00 95.56 188 VAL A N 1
ATOM 1479 C CA . VAL A 1 188 ? 23.272 -11.150 9.659 1.00 95.56 188 VAL A CA 1
ATOM 1480 C C . VAL A 1 188 ? 23.747 -9.885 10.352 1.00 95.56 188 VAL A C 1
ATOM 1482 O O . VAL A 1 188 ? 23.314 -8.781 10.024 1.00 95.56 188 VAL A O 1
ATOM 1485 N N . MET A 1 189 ? 24.676 -10.026 11.294 1.00 92.44 189 MET A N 1
ATOM 1486 C CA . MET A 1 189 ? 25.134 -8.897 12.105 1.00 92.44 189 MET A CA 1
ATOM 1487 C C . MET A 1 189 ? 25.889 -7.863 11.248 1.00 92.44 189 MET A C 1
ATOM 1489 O O . MET A 1 189 ? 26.920 -8.189 10.644 1.00 92.44 189 MET A O 1
ATOM 1493 N N . PRO A 1 190 ? 25.443 -6.592 11.207 1.00 87.38 190 PRO A N 1
ATOM 1494 C CA . PRO A 1 190 ? 26.124 -5.571 10.432 1.00 87.38 190 PRO A CA 1
ATOM 1495 C C . PRO A 1 190 ? 27.451 -5.212 11.100 1.00 87.38 190 PRO A C 1
ATOM 1497 O O . PRO A 1 190 ? 27.536 -4.976 12.303 1.00 87.38 190 PRO A O 1
ATOM 1500 N N . THR A 1 191 ? 28.514 -5.109 10.306 1.00 85.19 191 THR A N 1
ATOM 1501 C CA . THR A 1 191 ? 29.838 -4.703 10.815 1.00 85.19 191 THR A CA 1
ATOM 1502 C C . THR A 1 191 ? 29.853 -3.255 11.292 1.00 85.19 191 THR A C 1
ATOM 1504 O O . THR A 1 191 ? 30.594 -2.909 12.208 1.00 85.19 191 THR A O 1
ATOM 1507 N N . GLN A 1 192 ? 29.015 -2.418 10.684 1.00 86.44 192 GLN A N 1
ATOM 1508 C CA . GLN A 1 192 ? 28.746 -1.060 11.127 1.00 86.44 192 GLN A CA 1
ATOM 1509 C C . GLN A 1 192 ? 27.227 -0.848 11.126 1.00 86.44 192 GLN A C 1
ATOM 1511 O O . GLN A 1 192 ? 26.659 -0.593 10.062 1.00 86.44 192 GLN A O 1
ATOM 1516 N N . PRO A 1 193 ? 26.560 -0.985 12.286 1.00 89.56 193 PRO A N 1
ATOM 1517 C CA . PRO A 1 193 ? 25.121 -0.784 12.393 1.00 89.56 193 PRO A CA 1
ATOM 1518 C C . PRO A 1 193 ? 24.737 0.628 11.940 1.00 89.56 193 PRO A C 1
ATOM 1520 O O . PRO A 1 193 ? 25.139 1.623 12.546 1.00 89.56 193 PRO A O 1
ATOM 1523 N N . GLN A 1 194 ? 23.974 0.721 10.855 1.00 91.50 194 GLN A N 1
ATOM 1524 C CA . GLN A 1 194 ? 23.460 1.9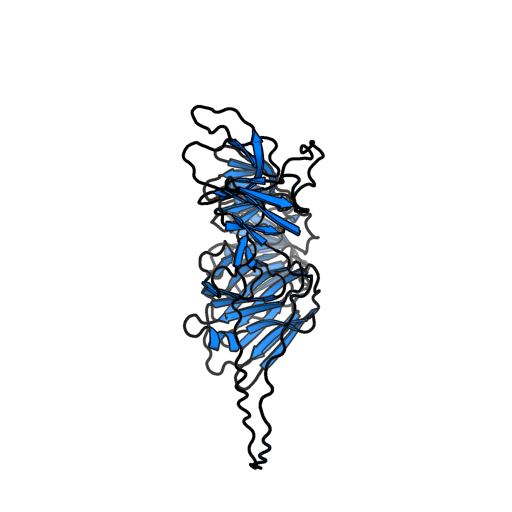83 10.341 1.00 91.50 194 GLN A CA 1
ATOM 1525 C C . GLN A 1 194 ? 22.123 1.738 9.654 1.00 91.50 194 GLN A C 1
ATOM 1527 O O . GLN A 1 194 ? 22.044 0.976 8.694 1.00 91.50 194 GLN A O 1
ATOM 1532 N N . ALA A 1 195 ? 21.090 2.448 10.102 1.00 93.88 195 ALA A N 1
ATOM 1533 C CA . ALA A 1 195 ? 19.812 2.456 9.413 1.00 93.88 195 ALA A CA 1
ATOM 1534 C C . ALA A 1 195 ? 19.937 3.177 8.066 1.00 93.88 195 ALA A C 1
ATOM 1536 O O . ALA A 1 195 ? 20.448 4.298 7.980 1.00 93.88 195 ALA A O 1
ATOM 1537 N N . LYS A 1 196 ? 19.458 2.526 7.013 1.00 96.44 196 LYS A N 1
ATOM 1538 C CA . LYS A 1 196 ? 19.371 3.060 5.660 1.00 96.44 196 LYS A CA 1
ATOM 1539 C C . LYS A 1 196 ? 17.891 3.263 5.315 1.00 96.44 196 LYS A C 1
ATOM 1541 O O . LYS A 1 196 ? 17.079 2.374 5.577 1.00 96.44 196 LYS A O 1
ATOM 1546 N N . PRO A 1 197 ? 17.512 4.418 4.745 1.00 96.44 197 PRO A N 1
ATOM 1547 C CA . PRO A 1 197 ? 16.106 4.805 4.685 1.00 96.44 197 PRO A CA 1
ATOM 1548 C C . PRO A 1 197 ? 15.378 4.337 3.410 1.00 96.44 197 PRO A C 1
ATOM 1550 O O . PRO A 1 197 ? 14.168 4.533 3.281 1.00 96.44 197 PRO A O 1
ATOM 1553 N N . GLY A 1 198 ? 16.099 3.770 2.439 1.00 97.25 198 GLY A N 1
ATOM 1554 C CA . GLY A 1 198 ? 15.582 3.505 1.103 1.00 97.25 198 GLY A CA 1
ATOM 1555 C C . GLY A 1 198 ? 15.131 2.072 0.848 1.00 97.25 198 GLY A C 1
ATOM 1556 O O . GLY A 1 198 ? 15.555 1.114 1.497 1.00 97.25 198 GLY A O 1
ATOM 1557 N N . ILE A 1 199 ? 14.285 1.945 -0.168 1.00 97.94 199 ILE A N 1
ATOM 1558 C CA . ILE A 1 199 ? 13.801 0.684 -0.729 1.00 97.94 199 ILE A CA 1
ATOM 1559 C C . ILE A 1 199 ? 14.122 0.667 -2.221 1.00 97.94 199 ILE A C 1
ATOM 1561 O O . ILE A 1 199 ? 14.018 1.696 -2.893 1.00 97.94 199 ILE A O 1
ATOM 1565 N N . ARG A 1 200 ? 14.477 -0.506 -2.750 1.00 98.19 200 ARG A N 1
ATOM 1566 C CA . ARG A 1 200 ? 14.678 -0.727 -4.186 1.00 98.19 200 ARG A CA 1
ATOM 1567 C C . ARG A 1 200 ? 13.879 -1.939 -4.652 1.00 98.19 200 ARG A C 1
ATOM 1569 O O . ARG A 1 200 ? 14.015 -3.016 -4.080 1.00 98.19 200 ARG A O 1
ATOM 1576 N N . LEU A 1 201 ? 13.107 -1.786 -5.724 1.00 98.38 201 LEU A N 1
ATOM 1577 C CA . LEU A 1 201 ? 12.480 -2.899 -6.436 1.00 98.38 201 LEU A CA 1
ATOM 1578 C C . LEU A 1 201 ? 13.104 -3.008 -7.823 1.00 98.38 201 LEU A C 1
ATOM 1580 O O . LEU A 1 201 ? 12.987 -2.100 -8.643 1.00 98.38 201 LEU A O 1
ATOM 1584 N N . MET A 1 202 ? 13.785 -4.119 -8.073 1.00 97.81 202 MET A N 1
ATOM 1585 C CA . MET A 1 202 ? 14.410 -4.427 -9.349 1.00 97.81 202 MET A CA 1
ATOM 1586 C C . MET A 1 202 ? 13.613 -5.499 -10.073 1.00 97.81 202 MET A C 1
ATOM 1588 O O . MET A 1 202 ? 13.292 -6.536 -9.504 1.00 97.81 202 MET A O 1
ATOM 1592 N N . HIS A 1 203 ? 13.368 -5.274 -11.353 1.00 95.56 203 HIS A N 1
ATOM 1593 C CA . HIS A 1 203 ? 12.849 -6.248 -12.295 1.00 95.56 203 HIS A CA 1
ATOM 1594 C C . HIS A 1 203 ? 13.990 -6.744 -13.188 1.00 95.56 203 HIS A C 1
ATOM 1596 O O . HIS A 1 203 ? 14.759 -5.954 -13.738 1.00 95.56 203 HIS A O 1
ATOM 1602 N N . LYS A 1 204 ? 14.117 -8.066 -13.310 1.00 94.88 204 LYS A N 1
ATOM 1603 C CA . LYS A 1 204 ? 15.093 -8.738 -14.178 1.00 94.88 204 LYS A CA 1
ATOM 1604 C C . LYS A 1 204 ? 14.419 -9.333 -15.415 1.00 94.88 204 LYS A C 1
ATOM 1606 O O . LYS A 1 204 ? 14.973 -9.252 -16.508 1.00 94.88 204 LYS A O 1
ATOM 1611 N N . ARG A 1 205 ? 13.260 -9.978 -15.243 1.00 92.25 205 ARG A N 1
ATOM 1612 C CA . ARG A 1 205 ? 12.496 -10.648 -16.308 1.00 92.25 205 ARG A CA 1
ATOM 1613 C C . ARG A 1 205 ? 11.024 -10.796 -15.906 1.00 92.25 205 ARG A C 1
ATOM 1615 O O . ARG A 1 205 ? 10.690 -10.698 -14.730 1.00 92.25 205 ARG A O 1
ATOM 1622 N N . GLY A 1 206 ? 10.173 -11.014 -16.911 1.00 91.62 206 GLY A N 1
ATOM 1623 C CA . GLY A 1 206 ? 8.734 -11.207 -16.752 1.00 91.62 206 GLY A CA 1
ATOM 1624 C C . GLY A 1 206 ? 8.047 -9.877 -16.525 1.00 91.62 206 GLY A C 1
ATOM 1625 O O . GLY A 1 206 ? 8.356 -8.902 -17.212 1.00 91.62 206 GLY A O 1
ATOM 1626 N N . ASP A 1 207 ? 7.179 -9.820 -15.532 1.00 91.56 207 ASP A N 1
ATOM 1627 C CA . ASP A 1 207 ? 6.552 -8.590 -15.080 1.00 91.56 207 ASP A CA 1
ATOM 1628 C C . ASP A 1 207 ? 6.403 -8.591 -13.561 1.00 91.56 207 ASP A C 1
ATOM 1630 O O . ASP A 1 207 ? 6.250 -9.636 -12.936 1.00 91.56 207 ASP A O 1
ATOM 1634 N N . VAL A 1 208 ? 6.477 -7.409 -12.962 1.00 96.38 208 VAL A N 1
ATOM 1635 C CA . VAL A 1 208 ? 6.194 -7.219 -11.544 1.00 96.38 208 VAL A CA 1
ATOM 1636 C C . VAL A 1 208 ? 5.519 -5.871 -11.348 1.00 96.38 208 VAL A C 1
ATOM 1638 O O . VAL A 1 208 ? 5.836 -4.880 -12.014 1.00 96.38 208 VAL A O 1
ATOM 1641 N N . ARG A 1 209 ? 4.574 -5.837 -10.419 1.00 95.56 209 ARG A N 1
ATOM 1642 C CA . ARG A 1 209 ? 3.853 -4.638 -10.024 1.00 95.56 209 ARG A CA 1
ATOM 1643 C C . ARG A 1 209 ? 3.886 -4.490 -8.515 1.00 95.56 209 ARG A C 1
ATOM 1645 O O . ARG A 1 209 ? 3.558 -5.433 -7.802 1.00 95.56 209 ARG A O 1
ATOM 1652 N N . LEU A 1 210 ? 4.262 -3.306 -8.040 1.00 95.44 210 LEU A N 1
ATOM 1653 C CA . LEU A 1 210 ? 4.103 -2.924 -6.642 1.00 95.44 210 LEU A CA 1
ATOM 1654 C C . LEU A 1 210 ? 2.686 -2.392 -6.440 1.00 95.44 210 LEU A C 1
ATOM 1656 O O . LEU A 1 210 ? 2.351 -1.293 -6.887 1.00 95.44 210 LEU A O 1
ATOM 1660 N N . GLU A 1 211 ? 1.852 -3.201 -5.792 1.00 86.38 211 GLU A N 1
ATOM 1661 C CA . GLU A 1 211 ? 0.441 -2.900 -5.551 1.00 86.38 211 GLU A CA 1
ATOM 1662 C C . GLU A 1 211 ? 0.255 -2.076 -4.276 1.00 86.38 211 GLU A C 1
ATOM 1664 O O . GLU A 1 211 ? -0.572 -1.162 -4.232 1.00 86.38 211 GLU A O 1
ATOM 1669 N N . ARG A 1 212 ? 1.031 -2.400 -3.235 1.00 86.56 212 ARG A N 1
ATOM 1670 C CA . ARG A 1 212 ? 0.953 -1.765 -1.918 1.00 86.56 212 ARG A CA 1
ATOM 1671 C C . ARG A 1 212 ? 2.314 -1.748 -1.240 1.00 86.56 212 ARG A C 1
ATOM 1673 O O . ARG A 1 212 ? 3.070 -2.709 -1.331 1.00 86.56 212 ARG A O 1
ATOM 1680 N N . LEU A 1 213 ? 2.570 -0.676 -0.508 1.00 92.06 213 LEU A N 1
ATOM 1681 C CA . LEU A 1 213 ? 3.696 -0.499 0.387 1.00 92.06 213 LEU A CA 1
ATOM 1682 C C . LEU A 1 213 ? 3.268 0.403 1.548 1.00 92.06 213 LEU A C 1
ATOM 1684 O O . LEU A 1 213 ? 2.855 1.542 1.344 1.00 92.06 213 LEU A O 1
ATOM 1688 N N . ARG A 1 214 ? 3.366 -0.104 2.772 1.00 88.31 214 ARG A N 1
ATOM 1689 C CA . ARG A 1 214 ? 3.112 0.627 4.012 1.00 88.31 214 ARG A CA 1
ATOM 1690 C C . ARG A 1 214 ? 4.292 0.409 4.941 1.00 88.31 214 ARG A C 1
ATOM 1692 O O . ARG A 1 214 ? 4.669 -0.730 5.191 1.00 88.31 214 ARG A O 1
ATOM 1699 N N . ILE A 1 215 ? 4.843 1.492 5.468 1.00 91.31 215 ILE A N 1
ATOM 1700 C CA . ILE A 1 215 ? 5.967 1.451 6.401 1.00 91.31 215 ILE A CA 1
ATOM 1701 C C . ILE A 1 215 ? 5.499 2.044 7.713 1.00 91.31 215 ILE A C 1
ATOM 1703 O O . ILE A 1 215 ? 5.033 3.188 7.741 1.00 91.31 215 ILE A O 1
ATOM 1707 N N . THR A 1 216 ? 5.657 1.280 8.789 1.00 85.31 216 THR A N 1
ATOM 1708 C CA . THR A 1 216 ? 5.522 1.795 10.143 1.00 85.31 216 THR A CA 1
ATOM 1709 C C . THR A 1 216 ? 6.775 1.602 10.983 1.00 85.31 216 THR A C 1
ATOM 1711 O O . THR A 1 216 ? 7.601 0.748 10.677 1.00 85.31 216 THR A O 1
ATOM 1714 N N . GLY A 1 217 ? 6.909 2.369 12.062 1.00 84.06 217 GLY A N 1
ATOM 1715 C CA . GLY A 1 217 ? 7.831 2.054 13.146 1.00 84.06 217 GLY A CA 1
ATOM 1716 C C . GLY A 1 217 ? 7.489 0.705 13.781 1.00 84.06 217 GLY A C 1
ATOM 1717 O O . GLY A 1 217 ? 6.336 0.269 13.761 1.00 84.06 217 GLY A O 1
ATOM 1718 N N . TRP A 1 218 ? 8.511 0.048 14.313 1.00 84.62 218 TRP A N 1
ATOM 1719 C CA . TRP A 1 218 ? 8.413 -1.187 15.081 1.00 84.62 218 TRP A CA 1
ATOM 1720 C C . TRP A 1 218 ? 9.314 -1.064 16.311 1.00 84.62 218 TRP A C 1
ATOM 1722 O O . TRP A 1 218 ? 10.348 -0.407 16.251 1.00 84.62 218 TRP A O 1
ATOM 1732 N N . ASP A 1 219 ? 8.904 -1.657 17.425 1.00 76.75 219 ASP A N 1
ATOM 1733 C CA . ASP A 1 219 ? 9.583 -1.587 18.723 1.00 76.75 219 ASP A CA 1
ATOM 1734 C C . ASP A 1 219 ? 10.660 -2.674 18.909 1.00 76.75 219 ASP A C 1
ATOM 1736 O O . ASP A 1 219 ? 11.328 -2.716 19.942 1.00 76.75 219 ASP A O 1
ATOM 1740 N N . GLY A 1 220 ? 10.827 -3.561 17.923 1.00 80.31 220 GLY A N 1
ATOM 1741 C CA . GLY A 1 220 ? 11.769 -4.680 17.978 1.00 80.31 220 GLY A CA 1
ATOM 1742 C C . GLY A 1 220 ? 11.213 -5.936 18.658 1.00 80.31 220 GLY A C 1
ATOM 1743 O O . GLY A 1 220 ? 11.889 -6.968 18.675 1.00 80.31 220 GLY A O 1
ATOM 1744 N N . THR A 1 221 ? 9.989 -5.891 19.194 1.00 76.69 221 THR A N 1
ATOM 1745 C CA . THR A 1 221 ? 9.365 -7.045 19.848 1.00 76.69 221 THR A CA 1
ATOM 1746 C C . THR A 1 221 ? 8.828 -8.008 18.791 1.00 76.69 221 THR A C 1
ATOM 1748 O O . THR A 1 221 ? 8.107 -7.592 17.884 1.00 76.69 221 THR A O 1
ATOM 1751 N N . ASP A 1 222 ? 9.164 -9.300 18.891 1.00 76.12 222 ASP A N 1
ATOM 1752 C CA . ASP A 1 222 ? 8.632 -10.318 17.973 1.00 76.12 222 ASP A CA 1
ATOM 1753 C C . ASP A 1 222 ? 7.092 -10.294 18.026 1.00 76.12 222 ASP A C 1
ATOM 1755 O O . ASP A 1 222 ? 6.524 -10.416 19.120 1.00 76.12 222 ASP A O 1
ATOM 1759 N N . PRO A 1 223 ? 6.402 -10.102 16.888 1.00 70.56 223 PRO A N 1
ATOM 1760 C CA . PRO A 1 223 ? 4.949 -10.129 16.858 1.00 70.56 223 PRO A CA 1
ATOM 1761 C C . PRO A 1 223 ? 4.453 -11.472 17.401 1.00 70.56 223 PRO A C 1
ATOM 1763 O O . PRO A 1 223 ? 4.646 -12.510 16.771 1.00 70.56 223 PRO A O 1
ATOM 1766 N N . GLN A 1 224 ? 3.832 -11.486 18.586 1.00 58.72 224 GLN A N 1
ATOM 1767 C CA . GLN A 1 224 ? 3.459 -12.755 19.209 1.00 58.72 224 GLN A CA 1
ATOM 1768 C C . GLN A 1 224 ? 2.495 -13.551 18.319 1.00 58.72 224 GLN A C 1
ATOM 1770 O O . GLN A 1 224 ? 1.426 -13.070 17.926 1.00 58.72 224 GLN A O 1
ATOM 1775 N N . GLY A 1 225 ? 2.899 -14.790 18.025 1.00 50.50 225 GLY A N 1
ATOM 1776 C CA . GLY A 1 225 ? 2.150 -15.770 17.251 1.00 50.50 225 GLY A CA 1
ATOM 1777 C C . GLY A 1 225 ? 0.868 -16.189 17.961 1.00 50.50 225 GLY A C 1
ATOM 1778 O O . GLY A 1 225 ? 0.845 -17.149 18.722 1.00 50.50 225 GLY A O 1
ATOM 1779 N N . SER A 1 226 ? -0.216 -15.479 17.678 1.00 42.62 226 SER A N 1
ATOM 1780 C CA . SER A 1 226 ? -1.567 -16.034 17.740 1.00 42.62 226 SER A CA 1
ATOM 1781 C C . SER A 1 226 ? -1.985 -16.372 16.315 1.00 42.62 226 SER A C 1
ATOM 1783 O O . SER A 1 226 ? -1.538 -15.719 15.368 1.00 42.62 226 SER A O 1
ATOM 1785 N N . SER A 1 227 ? -2.788 -17.426 16.156 1.00 46.66 227 SER A N 1
ATOM 1786 C CA . SER A 1 227 ? -3.339 -17.827 14.861 1.00 46.66 227 SER A CA 1
ATOM 1787 C C . SER A 1 227 ? -3.875 -16.582 14.143 1.00 46.66 227 SER A C 1
ATOM 1789 O O . SER A 1 227 ? -4.711 -15.839 14.661 1.00 46.66 227 SER A O 1
ATOM 1791 N N . THR A 1 228 ? -3.296 -16.260 12.988 1.00 51.59 228 THR A N 1
ATOM 1792 C CA . THR A 1 228 ? -3.500 -14.944 12.379 1.00 51.59 228 THR A CA 1
ATOM 1793 C C . THR A 1 228 ? -4.857 -14.813 11.680 1.00 51.59 228 THR A C 1
ATOM 1795 O O . THR A 1 228 ? -5.160 -13.750 11.134 1.00 51.59 228 THR A O 1
ATOM 1798 N N . THR A 1 229 ? -5.685 -15.860 11.743 1.00 56.62 229 THR A N 1
ATOM 1799 C CA . THR A 1 229 ? -7.059 -15.899 11.239 1.00 56.62 229 THR A CA 1
ATOM 1800 C C . THR A 1 229 ? -8.070 -15.251 12.175 1.00 56.62 229 THR A C 1
ATOM 1802 O O . THR A 1 229 ? -9.124 -14.834 11.697 1.00 56.62 229 THR A O 1
ATOM 1805 N N . ASP A 1 230 ? -7.759 -15.129 13.467 1.00 71.00 230 ASP A N 1
ATOM 1806 C CA . ASP A 1 230 ? -8.700 -14.609 14.457 1.00 71.00 230 ASP A CA 1
ATOM 1807 C C . ASP A 1 230 ? -8.632 -13.081 14.573 1.00 71.00 230 ASP A C 1
ATOM 1809 O O . ASP A 1 230 ? -7.592 -12.445 14.348 1.00 71.00 230 ASP A O 1
ATOM 1813 N N . ALA A 1 231 ? -9.773 -12.485 14.927 1.00 84.50 231 ALA A N 1
ATOM 1814 C CA . ALA A 1 231 ? -9.863 -11.055 15.178 1.00 84.50 231 ALA A CA 1
ATOM 1815 C C . ALA A 1 231 ? -8.981 -10.662 16.371 1.00 84.50 231 ALA A C 1
ATOM 1817 O O . ALA A 1 231 ? -8.963 -11.337 17.404 1.00 84.50 231 ALA A O 1
ATOM 1818 N N . ARG A 1 232 ? -8.246 -9.559 16.222 1.00 86.12 232 ARG A N 1
ATOM 1819 C CA . ARG A 1 232 ? -7.297 -9.090 17.232 1.00 86.12 232 ARG A CA 1
ATOM 1820 C C . ARG A 1 232 ? -7.133 -7.579 17.223 1.00 86.12 232 ARG A C 1
ATOM 1822 O O . ARG A 1 232 ? -7.303 -6.915 16.198 1.00 86.12 232 ARG A O 1
ATOM 1829 N N . VAL A 1 233 ? -6.725 -7.055 18.369 1.00 87.12 233 VAL A N 1
ATOM 1830 C CA . VAL A 1 233 ? -6.399 -5.647 18.584 1.00 87.12 233 VAL A CA 1
ATOM 1831 C C . VAL A 1 233 ? -4.945 -5.549 19.015 1.00 87.12 233 VAL A C 1
ATOM 1833 O O . VAL A 1 233 ? -4.511 -6.221 19.948 1.00 87.12 233 VAL A O 1
ATOM 1836 N N . HIS A 1 234 ? -4.175 -4.747 18.291 1.00 81.19 234 HIS A N 1
ATOM 1837 C CA . HIS A 1 234 ? -2.791 -4.431 18.623 1.00 81.19 234 HIS A CA 1
ATOM 1838 C C . HIS A 1 234 ? -2.773 -3.142 19.431 1.00 81.19 234 HIS A C 1
ATOM 1840 O O . HIS A 1 234 ? -3.334 -2.134 18.996 1.00 81.19 234 HIS A O 1
ATOM 1846 N N . MET A 1 235 ? -2.127 -3.189 20.589 1.00 83.56 235 MET A N 1
ATOM 1847 C CA . MET A 1 235 ? -1.976 -2.059 21.498 1.00 83.56 235 MET A CA 1
ATOM 1848 C C . MET A 1 235 ? -0.679 -1.297 21.202 1.00 83.56 235 MET A C 1
ATOM 1850 O O . MET A 1 235 ? 0.267 -1.848 20.638 1.00 83.56 235 MET A O 1
ATOM 1854 N N . VAL A 1 236 ? -0.619 -0.025 21.595 1.00 76.12 236 VAL A N 1
ATOM 1855 C CA . VAL A 1 236 ? 0.572 0.835 21.446 1.00 76.12 236 VAL A CA 1
ATOM 1856 C C . VAL A 1 236 ? 1.759 0.316 22.266 1.00 76.12 236 VAL A C 1
ATOM 1858 O O . VAL A 1 236 ? 2.905 0.515 21.874 1.00 76.12 236 VAL A O 1
ATOM 1861 N N . ASP A 1 237 ? 1.496 -0.383 23.371 1.00 72.50 237 ASP A N 1
ATOM 1862 C CA . ASP A 1 237 ? 2.513 -0.991 24.240 1.00 72.50 237 ASP A CA 1
ATOM 1863 C C . ASP A 1 237 ? 3.017 -2.369 23.759 1.00 72.50 237 ASP A C 1
ATOM 1865 O O . ASP A 1 237 ? 3.746 -3.044 24.484 1.00 72.50 237 ASP A O 1
ATOM 1869 N N . GLY A 1 238 ? 2.610 -2.805 22.562 1.00 65.75 238 GLY A N 1
ATOM 1870 C CA . GLY A 1 238 ? 3.011 -4.082 21.966 1.00 65.75 238 GLY A CA 1
ATOM 1871 C C . GLY A 1 238 ? 2.147 -5.281 22.371 1.00 65.75 238 GLY A C 1
ATOM 1872 O O . GLY A 1 238 ? 2.285 -6.355 21.779 1.00 65.75 238 GLY A O 1
ATOM 1873 N N . ARG A 1 239 ? 1.212 -5.139 23.325 1.00 79.50 239 ARG A N 1
ATOM 1874 C CA . ARG A 1 239 ? 0.271 -6.222 23.653 1.00 79.50 239 ARG A CA 1
ATOM 1875 C C . ARG A 1 239 ? -0.669 -6.514 22.482 1.00 79.50 239 ARG A C 1
ATOM 1877 O O . ARG A 1 239 ? -1.112 -5.618 21.763 1.00 79.50 239 ARG A O 1
ATOM 1884 N N . ILE A 1 240 ? -1.037 -7.786 22.340 1.00 80.12 240 ILE A N 1
ATOM 1885 C CA . ILE A 1 240 ? -2.049 -8.249 21.387 1.00 80.12 240 ILE A CA 1
ATOM 1886 C C . ILE A 1 240 ? -3.231 -8.799 22.181 1.00 80.12 240 ILE A C 1
ATOM 1888 O O . ILE A 1 240 ? -3.090 -9.761 22.933 1.00 80.12 240 ILE A O 1
ATOM 1892 N N . ILE A 1 241 ? -4.402 -8.197 21.998 1.00 87.69 241 ILE A N 1
ATOM 1893 C CA . ILE A 1 241 ? -5.661 -8.665 22.578 1.00 87.69 241 ILE A CA 1
ATOM 1894 C C . ILE A 1 241 ? -6.381 -9.494 21.516 1.00 87.69 241 ILE A C 1
ATOM 1896 O O . ILE A 1 241 ? -6.681 -8.992 20.433 1.00 87.69 241 ILE A O 1
ATOM 1900 N N . SER A 1 242 ? -6.671 -10.756 21.823 1.00 88.62 242 SER A N 1
ATOM 1901 C CA . SER A 1 242 ? -7.499 -11.607 20.960 1.00 88.62 242 SER A CA 1
ATOM 1902 C C . SER A 1 242 ? -8.977 -11.312 21.218 1.00 88.62 242 SER A C 1
ATOM 1904 O O . SER A 1 242 ? -9.444 -11.434 22.351 1.00 88.62 242 SER A O 1
ATOM 1906 N N . GLY A 1 243 ? -9.712 -10.902 20.186 1.00 89.69 243 GLY A N 1
ATOM 1907 C CA . GLY A 1 243 ? -11.113 -10.516 20.318 1.00 89.69 243 GLY A CA 1
ATOM 1908 C C . GLY A 1 243 ? -11.633 -9.653 19.171 1.00 89.69 243 GLY A C 1
ATOM 1909 O O . GLY A 1 243 ? -10.878 -9.091 18.376 1.00 89.69 243 GLY A O 1
ATOM 1910 N N . VAL A 1 244 ? -12.957 -9.538 19.096 1.00 90.75 244 VAL A N 1
ATOM 1911 C CA . VAL A 1 244 ? -13.652 -8.734 18.083 1.00 90.75 244 VAL A CA 1
ATOM 1912 C C . VAL A 1 244 ? -14.049 -7.401 18.696 1.00 90.75 244 VAL A C 1
ATOM 1914 O O . VAL A 1 244 ? -14.725 -7.362 19.718 1.00 90.75 244 VAL A O 1
ATOM 1917 N N . VAL A 1 245 ? -13.677 -6.296 18.056 1.00 92.06 245 VAL A N 1
ATOM 1918 C CA . VAL A 1 245 ? -14.185 -4.974 18.446 1.00 92.06 245 VAL A CA 1
ATOM 1919 C C . VAL A 1 245 ? -15.681 -4.909 18.158 1.00 92.06 245 VAL A C 1
ATOM 1921 O O . VAL A 1 245 ? -16.081 -5.057 17.000 1.00 92.06 245 VAL A O 1
ATOM 1924 N N . SER A 1 246 ? -16.472 -4.711 19.211 1.00 93.00 246 SER A N 1
ATOM 1925 C CA . SER A 1 246 ? -17.937 -4.740 19.195 1.00 93.00 246 SER A CA 1
ATOM 1926 C C . SER A 1 246 ? -18.577 -3.370 19.419 1.00 93.00 246 SER A C 1
ATOM 1928 O O . SER A 1 246 ? -19.779 -3.239 19.211 1.00 93.00 246 SER A O 1
ATOM 1930 N N . GLY A 1 247 ? -17.807 -2.365 19.851 1.00 93.31 247 GLY A N 1
ATOM 1931 C CA . GLY A 1 247 ? -18.324 -1.018 20.090 1.00 93.31 247 GLY A CA 1
ATOM 1932 C C . GLY A 1 247 ? -17.247 0.066 20.125 1.00 93.31 247 GLY A C 1
ATOM 1933 O O . GLY A 1 247 ? -16.099 -0.209 20.479 1.00 93.31 247 GLY A O 1
ATOM 1934 N N . PHE A 1 248 ? -17.639 1.295 19.783 1.00 93.88 248 PHE A N 1
ATOM 1935 C CA . PHE A 1 248 ? -16.878 2.529 20.014 1.00 93.88 248 PHE A CA 1
ATOM 1936 C C . PHE A 1 248 ? -17.802 3.616 20.582 1.00 93.88 248 PHE A C 1
ATOM 1938 O O . PHE A 1 248 ? -18.872 3.856 20.021 1.00 93.88 248 PHE A O 1
ATOM 1945 N N . SER A 1 249 ? -17.376 4.277 21.662 1.00 86.69 249 SER A N 1
ATOM 1946 C CA . SER A 1 249 ? -18.029 5.469 22.223 1.00 86.69 249 SER A CA 1
ATOM 1947 C C . SER A 1 249 ? -17.171 6.697 21.930 1.00 86.69 249 SER A C 1
ATOM 1949 O O . SER A 1 249 ? -16.084 6.827 22.490 1.00 86.69 249 SER A O 1
ATOM 1951 N N . GLU A 1 250 ? -17.660 7.607 21.082 1.00 85.12 250 GLU A N 1
ATOM 1952 C CA . GLU A 1 250 ? -16.986 8.886 20.801 1.00 85.12 250 GLU A CA 1
ATOM 1953 C C . GLU A 1 250 ? -16.911 9.769 22.058 1.00 85.12 250 GLU A C 1
ATOM 1955 O O . GLU A 1 250 ? -15.904 10.429 22.294 1.00 85.12 250 GLU A O 1
ATOM 1960 N N . ALA A 1 251 ? -17.951 9.740 22.900 1.00 87.75 251 ALA A N 1
ATOM 1961 C CA . ALA A 1 251 ? -18.017 10.551 24.115 1.00 87.75 251 ALA A CA 1
ATOM 1962 C C . ALA A 1 251 ? -16.937 10.173 25.142 1.00 87.75 251 ALA A C 1
ATOM 1964 O O . ALA A 1 251 ? -16.422 11.048 25.838 1.00 87.75 251 ALA A O 1
ATOM 1965 N N . ASP A 1 252 ? -16.594 8.885 25.214 1.00 88.50 252 ASP A N 1
ATOM 1966 C CA . ASP A 1 252 ? -15.628 8.351 26.179 1.00 88.50 252 ASP A CA 1
ATOM 1967 C C . ASP A 1 252 ? -14.249 8.060 25.556 1.00 88.50 252 ASP A C 1
ATOM 1969 O O . ASP A 1 252 ? -13.326 7.690 26.279 1.00 88.50 252 ASP A O 1
ATOM 1973 N N . ASP A 1 253 ? -14.113 8.196 24.229 1.00 90.75 253 ASP A N 1
ATOM 1974 C CA . ASP A 1 253 ? -12.965 7.759 23.414 1.00 90.75 253 ASP A CA 1
ATOM 1975 C C . ASP A 1 253 ? -12.514 6.325 23.757 1.00 90.75 253 ASP A C 1
ATOM 1977 O O . ASP A 1 253 ? -11.335 6.039 23.982 1.00 90.75 253 ASP A O 1
ATOM 1981 N N . GLN A 1 254 ? -13.479 5.403 23.843 1.00 94.25 254 GLN A N 1
ATOM 1982 C CA . GLN A 1 254 ? -13.259 4.021 24.280 1.00 94.25 254 GLN A CA 1
ATOM 1983 C C . GLN A 1 254 ? -13.762 2.997 23.268 1.00 94.25 254 GLN A C 1
ATOM 1985 O O . GLN A 1 254 ? -14.816 3.155 22.649 1.00 94.25 254 GLN A O 1
ATOM 1990 N N . LEU A 1 255 ? -13.004 1.907 23.144 1.00 94.62 255 LEU A N 1
ATOM 1991 C CA . LEU A 1 255 ? -13.340 0.739 22.339 1.00 94.62 255 LEU A CA 1
ATOM 1992 C C . LEU A 1 255 ? -13.705 -0.429 23.251 1.00 94.62 255 LEU A C 1
ATOM 1994 O O . LEU A 1 255 ? -12.997 -0.722 24.215 1.00 94.62 255 LEU A O 1
ATOM 1998 N N . THR A 1 256 ? -14.776 -1.137 22.904 1.00 95.88 256 THR A N 1
ATOM 1999 C CA . THR A 1 256 ? -15.154 -2.398 23.546 1.00 95.88 256 THR A CA 1
ATOM 2000 C C . THR A 1 256 ? -14.727 -3.565 22.667 1.00 95.88 256 THR A C 1
ATOM 2002 O O . THR A 1 256 ? -15.086 -3.647 21.491 1.00 95.88 256 THR A O 1
ATOM 2005 N N . ILE A 1 257 ? -13.956 -4.477 23.249 1.00 95.12 257 ILE A N 1
ATOM 2006 C CA . ILE A 1 257 ? -13.426 -5.679 22.616 1.00 95.12 257 ILE A CA 1
ATOM 2007 C C . ILE A 1 257 ? -14.096 -6.885 23.265 1.00 95.12 257 ILE A C 1
ATOM 2009 O O . ILE A 1 257 ? -13.930 -7.131 24.456 1.00 95.12 257 ILE A O 1
ATOM 2013 N N . GLN A 1 258 ? -14.823 -7.673 22.484 1.00 94.50 258 GLN A N 1
ATOM 2014 C CA . GLN A 1 258 ? -15.348 -8.951 22.934 1.00 94.50 258 GLN A CA 1
ATOM 2015 C C . GLN A 1 258 ? -14.236 -10.005 22.887 1.00 94.50 258 GLN A C 1
ATOM 2017 O O . GLN A 1 258 ? -13.829 -10.441 21.807 1.00 94.50 258 GLN A O 1
ATOM 2022 N N . THR A 1 259 ? -13.746 -10.405 24.060 1.00 93.44 259 THR A N 1
ATOM 2023 C CA . THR A 1 259 ? -12.736 -11.462 24.234 1.00 93.44 259 THR A CA 1
ATOM 2024 C C . THR A 1 259 ? -13.391 -12.771 24.693 1.00 93.44 259 THR A C 1
ATOM 2026 O O . THR A 1 259 ? -14.592 -12.804 24.988 1.00 93.44 259 THR A O 1
ATOM 2029 N N . ALA A 1 260 ? -12.610 -13.853 24.768 1.00 90.00 260 ALA A N 1
ATOM 2030 C CA . ALA A 1 260 ? -13.068 -15.128 25.325 1.00 90.00 260 ALA A CA 1
ATOM 2031 C C . ALA A 1 260 ? -13.435 -15.019 26.819 1.00 90.00 260 ALA A C 1
ATOM 2033 O O . ALA A 1 260 ? -14.375 -15.674 27.264 1.00 90.00 260 ALA A O 1
ATOM 2034 N N . ASP A 1 261 ? -12.747 -14.146 27.560 1.00 93.25 261 ASP A N 1
ATOM 2035 C CA . ASP A 1 261 ? -12.957 -13.929 28.997 1.00 93.25 261 ASP A CA 1
ATOM 2036 C C . ASP A 1 261 ? -14.058 -12.892 29.296 1.00 93.25 261 ASP A C 1
ATOM 2038 O O . ASP A 1 261 ? -14.356 -12.601 30.455 1.00 93.25 261 ASP A O 1
ATOM 2042 N N . GLY A 1 262 ? -14.683 -12.335 28.253 1.00 94.38 262 GLY A N 1
ATOM 2043 C CA . GLY A 1 262 ? -15.729 -11.321 28.353 1.00 94.38 262 GLY A CA 1
ATOM 2044 C C . GLY A 1 262 ? -15.389 -10.014 27.628 1.00 94.38 262 GLY A C 1
ATOM 2045 O O . GLY A 1 262 ? -14.380 -9.921 26.921 1.00 94.38 262 GLY A O 1
ATOM 2046 N N . PRO A 1 263 ? -16.250 -8.993 27.749 1.00 96.12 263 PRO A N 1
ATOM 2047 C CA . PRO A 1 263 ? -15.985 -7.686 27.167 1.00 96.12 263 PRO A CA 1
ATOM 2048 C C . PRO A 1 263 ? -14.857 -6.973 27.927 1.00 96.12 263 PRO A C 1
ATOM 2050 O O . PRO A 1 263 ? -14.878 -6.873 29.153 1.00 96.12 263 PRO A O 1
ATOM 2053 N N . LEU A 1 264 ? -13.888 -6.449 27.183 1.00 96.69 264 LEU A N 1
ATOM 2054 C CA . LEU A 1 264 ? -12.794 -5.622 27.674 1.00 96.69 264 LEU A CA 1
ATOM 2055 C C . LEU A 1 264 ? -12.905 -4.228 27.059 1.00 96.69 264 LEU A C 1
ATOM 2057 O O . LEU A 1 264 ? -13.019 -4.097 25.842 1.00 96.69 264 LEU A O 1
ATOM 2061 N N . THR A 1 265 ? -12.827 -3.191 27.887 1.00 96.50 265 THR A N 1
ATOM 2062 C CA . THR A 1 265 ? -12.814 -1.803 27.419 1.00 96.50 265 THR A CA 1
ATOM 2063 C C . THR A 1 265 ? -11.400 -1.248 27.472 1.00 96.50 265 THR A C 1
ATOM 2065 O O . THR A 1 265 ? -10.717 -1.387 28.486 1.00 96.50 265 THR A O 1
ATOM 2068 N N . VAL A 1 266 ? -10.968 -0.617 26.383 1.00 95.38 266 VAL A N 1
ATOM 2069 C CA . VAL A 1 266 ? -9.658 0.035 26.264 1.00 95.38 266 VAL A CA 1
ATOM 2070 C C . VAL A 1 266 ? -9.829 1.457 25.748 1.00 95.38 266 VAL A C 1
ATOM 2072 O O . VAL A 1 266 ? -10.766 1.740 24.994 1.00 95.38 266 VAL A O 1
ATOM 2075 N N . ALA A 1 267 ? -8.925 2.355 26.134 1.00 93.44 267 ALA A N 1
ATOM 2076 C CA . ALA A 1 267 ? -8.908 3.699 25.576 1.00 93.44 267 ALA A CA 1
ATOM 2077 C C . ALA A 1 267 ? -8.498 3.633 24.098 1.00 93.44 267 ALA A C 1
ATOM 2079 O O . ALA A 1 267 ? -7.574 2.908 23.721 1.00 93.44 267 ALA A O 1
ATOM 2080 N N . ALA A 1 268 ? -9.182 4.379 23.233 1.00 89.75 268 ALA A N 1
ATOM 2081 C CA . ALA A 1 268 ? -8.937 4.303 21.800 1.00 89.75 268 ALA A CA 1
ATOM 2082 C C . ALA A 1 268 ? -7.535 4.803 21.423 1.00 89.75 268 ALA A C 1
ATOM 2084 O O . ALA A 1 268 ? -7.013 4.412 20.380 1.00 89.75 268 ALA A O 1
ATOM 2085 N N . ASN A 1 269 ? -6.913 5.660 22.237 1.00 87.25 269 ASN A N 1
ATOM 2086 C CA . ASN A 1 269 ? -5.537 6.129 22.044 1.00 87.25 269 ASN A CA 1
ATOM 2087 C C . ASN A 1 269 ? -4.468 5.079 22.405 1.00 87.25 269 ASN A C 1
ATOM 2089 O O . ASN A 1 269 ? -3.323 5.218 21.983 1.00 87.25 269 ASN A O 1
ATOM 2093 N N . GLU A 1 270 ? -4.831 4.015 23.123 1.00 87.81 270 GLU A N 1
ATOM 2094 C CA . GLU A 1 270 ? -3.949 2.881 23.419 1.00 87.81 270 GLU A CA 1
ATOM 2095 C C . GLU A 1 270 ? -3.981 1.817 22.312 1.00 87.81 270 GLU A C 1
ATOM 2097 O O . GLU A 1 270 ? -3.185 0.878 22.334 1.00 87.81 270 GLU A O 1
ATOM 2102 N N . VAL A 1 271 ? -4.873 1.955 21.325 1.00 86.25 271 VAL A N 1
ATOM 2103 C CA . VAL A 1 271 ? -5.019 1.018 20.208 1.00 86.25 271 VAL A CA 1
ATOM 2104 C C . VAL A 1 271 ? -4.203 1.479 19.002 1.00 86.25 271 VAL A C 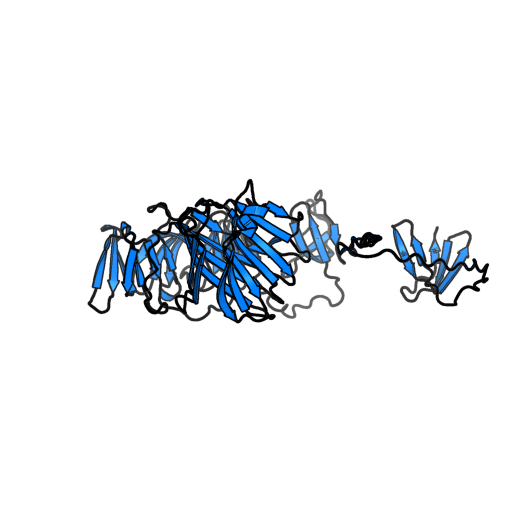1
ATOM 2106 O O . VAL A 1 271 ? -4.443 2.537 18.418 1.00 86.25 271 VAL A O 1
ATOM 2109 N N . LEU A 1 272 ? -3.266 0.632 18.578 1.00 77.88 272 LEU A N 1
ATOM 2110 C CA . LEU A 1 272 ? -2.430 0.843 17.397 1.00 77.88 272 LEU A CA 1
ATOM 2111 C C . LEU A 1 272 ? -3.141 0.406 16.108 1.00 77.88 272 LEU A C 1
ATOM 2113 O O . LEU A 1 272 ? -3.063 1.077 15.074 1.00 77.88 272 LEU A O 1
ATOM 2117 N N . GLY A 1 273 ? -3.838 -0.728 16.151 1.00 82.00 273 GLY A N 1
ATOM 2118 C CA . GLY A 1 273 ? -4.516 -1.273 14.982 1.00 82.00 273 GLY A CA 1
ATOM 2119 C C . GLY A 1 273 ? -5.493 -2.381 15.326 1.00 82.00 273 GLY A C 1
ATOM 2120 O O . GLY A 1 273 ? -5.304 -3.128 16.282 1.00 82.00 273 GLY A O 1
ATOM 2121 N N . ILE A 1 274 ? -6.538 -2.496 14.518 1.00 86.50 274 ILE A N 1
ATOM 2122 C CA . ILE A 1 274 ? -7.573 -3.514 14.671 1.00 86.50 274 ILE A CA 1
ATOM 2123 C C . ILE A 1 274 ? -7.583 -4.374 13.419 1.00 86.50 274 ILE A C 1
ATOM 2125 O O . ILE A 1 274 ? -7.560 -3.866 12.297 1.00 86.50 274 ILE A O 1
ATOM 2129 N N . TYR A 1 275 ? -7.614 -5.683 13.630 1.00 82.81 275 TYR A N 1
ATOM 2130 C CA . TYR A 1 275 ? -7.568 -6.696 12.592 1.00 82.81 275 TYR A CA 1
ATOM 2131 C C . TYR A 1 275 ? -8.823 -7.553 12.728 1.00 82.81 275 TYR A C 1
ATOM 2133 O O . TYR A 1 275 ? -9.057 -8.179 13.761 1.00 82.81 275 TYR A O 1
ATOM 2141 N N . GLY A 1 276 ? -9.660 -7.541 11.695 1.00 79.19 276 GLY A N 1
ATOM 2142 C CA . GLY A 1 276 ? -10.779 -8.465 11.578 1.00 79.19 276 GLY A CA 1
ATOM 2143 C C . GLY A 1 276 ? -10.293 -9.894 11.348 1.00 79.19 276 GLY A C 1
ATOM 2144 O O . GLY A 1 276 ? -9.144 -10.115 10.959 1.00 79.19 276 GLY A O 1
ATOM 2145 N N . ALA A 1 277 ? -11.188 -10.855 11.568 1.00 71.44 277 ALA A N 1
ATOM 2146 C CA . ALA A 1 277 ? -10.932 -12.241 11.201 1.00 71.44 277 ALA A CA 1
ATOM 2147 C C . ALA A 1 277 ? -10.697 -12.367 9.685 1.00 71.44 277 ALA A C 1
ATOM 2149 O O . ALA A 1 277 ? -11.215 -11.565 8.898 1.00 71.44 277 ALA A O 1
ATOM 2150 N N . ALA A 1 278 ? -9.911 -13.364 9.276 1.00 59.94 278 ALA A N 1
ATOM 2151 C CA . ALA A 1 278 ? -9.635 -13.626 7.868 1.00 59.94 278 ALA A CA 1
ATOM 2152 C C . ALA A 1 278 ? -10.953 -13.837 7.106 1.00 59.94 278 ALA A C 1
ATOM 2154 O O . ALA A 1 278 ? -11.696 -14.782 7.362 1.00 59.94 278 ALA A O 1
ATOM 2155 N N . ALA A 1 279 ? -11.250 -12.935 6.175 1.00 59.12 279 ALA A N 1
ATOM 2156 C CA . ALA A 1 279 ? -12.444 -13.005 5.350 1.00 59.12 279 ALA A CA 1
ATOM 2157 C C . ALA A 1 279 ? -12.094 -13.516 3.947 1.00 59.12 279 ALA A C 1
ATOM 2159 O O . ALA A 1 279 ? -11.006 -13.260 3.426 1.00 59.12 279 ALA A O 1
ATOM 2160 N N . ALA A 1 280 ? -13.025 -14.269 3.356 1.00 53.25 280 ALA A N 1
ATOM 2161 C CA . ALA A 1 280 ? -12.872 -14.876 2.040 1.00 53.25 280 ALA A CA 1
ATOM 2162 C C . ALA A 1 280 ? -12.569 -13.831 0.951 1.00 53.25 280 ALA A C 1
ATOM 2164 O O . ALA A 1 280 ? -12.935 -12.657 1.067 1.00 53.25 280 ALA A O 1
ATOM 2165 N N . ASN A 1 281 ? -11.905 -14.288 -0.116 1.00 55.34 281 ASN A N 1
ATOM 2166 C CA . ASN A 1 281 ? -11.531 -13.464 -1.262 1.00 55.34 281 ASN A CA 1
ATOM 2167 C C . ASN A 1 281 ? -12.707 -12.605 -1.749 1.00 55.34 281 ASN A C 1
ATOM 2169 O O . ASN A 1 281 ? -13.820 -13.089 -1.947 1.00 55.34 281 ASN A O 1
ATOM 2173 N N . SER A 1 282 ? -12.437 -11.318 -1.959 1.00 59.88 282 SER A N 1
ATOM 2174 C CA . SER A 1 282 ? -13.401 -10.409 -2.571 1.00 59.88 282 SER A CA 1
ATOM 2175 C C . SER A 1 282 ? -13.507 -10.705 -4.059 1.00 59.88 282 SER A C 1
ATOM 2177 O O . SER A 1 282 ? -12.485 -10.848 -4.733 1.00 59.88 282 SER A O 1
ATOM 2179 N N . GLU A 1 283 ? -14.733 -10.712 -4.577 1.00 61.56 283 GLU A N 1
ATOM 2180 C CA . GLU A 1 283 ? -14.969 -10.528 -6.005 1.00 61.56 283 GLU A CA 1
ATOM 2181 C C . GLU A 1 283 ? -14.309 -9.230 -6.481 1.00 61.56 283 GLU A C 1
ATOM 2183 O O . GLU A 1 283 ? -14.181 -8.252 -5.731 1.00 61.56 283 GLU A O 1
ATOM 2188 N N . SER A 1 284 ? -13.842 -9.272 -7.721 1.00 68.75 284 SER A N 1
ATOM 2189 C CA . SER A 1 284 ? -13.193 -8.163 -8.400 1.00 68.75 284 SER A CA 1
ATOM 2190 C C . SER A 1 284 ? -14.244 -7.137 -8.825 1.00 68.75 284 SER A C 1
ATOM 2192 O O . SER A 1 284 ? -15.337 -7.493 -9.258 1.00 68.75 284 SER A O 1
ATOM 2194 N N . ALA A 1 285 ? -13.933 -5.857 -8.642 1.00 80.88 285 ALA A N 1
ATOM 2195 C CA . ALA A 1 285 ? -14.809 -4.753 -9.009 1.00 80.88 285 ALA A CA 1
ATOM 2196 C C . ALA A 1 285 ? -14.314 -4.087 -10.304 1.00 80.88 285 ALA A C 1
ATOM 2198 O O . ALA A 1 285 ? -13.103 -3.983 -10.509 1.00 80.88 285 ALA A O 1
ATOM 2199 N N . PRO A 1 286 ? -15.221 -3.603 -11.172 1.00 82.50 286 PRO A N 1
ATOM 2200 C CA . PRO A 1 286 ? -14.861 -3.167 -12.519 1.00 82.50 286 PRO A CA 1
ATOM 2201 C C . PRO A 1 286 ? -14.119 -1.830 -12.565 1.00 82.50 286 PRO A C 1
ATOM 2203 O O . PRO A 1 286 ? -13.343 -1.607 -13.494 1.00 82.50 286 PRO A O 1
ATOM 2206 N N . PHE A 1 287 ? -14.315 -0.950 -11.580 1.00 85.75 287 PHE A N 1
ATOM 2207 C CA . PHE A 1 287 ? -13.670 0.362 -11.525 1.00 85.75 287 PHE A CA 1
ATOM 2208 C C . PHE A 1 287 ? -12.911 0.574 -10.221 1.00 85.75 287 PHE A C 1
ATOM 2210 O O . PHE A 1 287 ? -13.266 0.023 -9.180 1.00 85.75 287 PHE A O 1
ATOM 2217 N N . ARG A 1 288 ? -11.892 1.431 -10.286 1.00 86.81 288 ARG A N 1
ATOM 2218 C CA . ARG A 1 288 ? -11.126 1.930 -9.144 1.00 86.81 288 ARG A CA 1
ATOM 2219 C C . ARG A 1 288 ? -10.959 3.438 -9.231 1.00 86.81 288 ARG A C 1
ATOM 2221 O O . ARG A 1 288 ? -10.562 3.954 -10.270 1.00 86.81 288 ARG A O 1
ATOM 2228 N N . VAL A 1 289 ? -11.202 4.111 -8.119 1.00 89.00 289 VAL A N 1
ATOM 2229 C CA . VAL A 1 289 ? -10.964 5.538 -7.909 1.00 89.00 289 VAL A CA 1
ATOM 2230 C C . VAL A 1 289 ? -9.811 5.682 -6.923 1.00 89.00 289 VAL A C 1
ATOM 2232 O O . VAL A 1 289 ? -9.811 5.017 -5.886 1.00 89.00 289 VAL A O 1
ATOM 2235 N N . VAL A 1 290 ? -8.827 6.518 -7.254 1.00 84.81 290 VAL A N 1
ATOM 2236 C CA . VAL A 1 290 ? -7.668 6.813 -6.401 1.00 84.81 290 VAL A CA 1
ATOM 2237 C C . VAL A 1 290 ? -7.546 8.319 -6.211 1.00 84.81 290 VAL A C 1
ATOM 2239 O O . VAL A 1 290 ? -7.537 9.057 -7.197 1.00 84.81 290 VAL A O 1
ATOM 2242 N N . TYR A 1 291 ? -7.425 8.760 -4.964 1.00 85.06 291 TYR A N 1
ATOM 2243 C CA . TYR A 1 291 ? -7.177 10.150 -4.578 1.00 85.06 291 TYR A CA 1
ATOM 2244 C C . TYR A 1 291 ? -5.714 10.380 -4.196 1.00 85.06 291 TYR A C 1
ATOM 2246 O O . TYR A 1 291 ? -4.986 9.451 -3.855 1.00 85.06 291 TYR A O 1
ATOM 2254 N N . GLN A 1 292 ? -5.296 11.646 -4.224 1.00 77.12 292 GLN A N 1
ATOM 2255 C CA . GLN A 1 292 ? -3.937 12.079 -3.880 1.00 77.12 292 GLN A CA 1
ATOM 2256 C C . GLN A 1 292 ? -3.548 11.817 -2.415 1.00 77.12 292 GLN A C 1
ATOM 2258 O O . GLN A 1 292 ? -2.361 11.721 -2.112 1.00 77.12 292 GLN A O 1
ATOM 2263 N N . ASP A 1 293 ? -4.523 11.686 -1.512 1.00 75.31 293 ASP A N 1
ATOM 2264 C CA . ASP A 1 293 ? -4.309 11.291 -0.113 1.00 75.31 293 ASP A CA 1
ATOM 2265 C C . ASP A 1 293 ? -4.024 9.780 0.040 1.00 75.31 293 ASP A C 1
ATOM 2267 O O . ASP A 1 293 ? -3.682 9.315 1.126 1.00 75.31 293 ASP A O 1
ATOM 2271 N N . GLY A 1 294 ? -4.137 9.011 -1.050 1.00 75.88 294 GLY A N 1
ATOM 2272 C CA . GLY A 1 294 ? -4.000 7.558 -1.095 1.00 75.88 294 GLY A CA 1
ATOM 2273 C C . GLY A 1 294 ? -5.320 6.802 -0.905 1.00 75.88 294 GLY A C 1
ATOM 2274 O O . GLY A 1 294 ? -5.294 5.571 -0.821 1.00 75.88 294 GLY A O 1
ATOM 2275 N N . THR A 1 295 ? -6.462 7.498 -0.789 1.00 85.25 295 THR A N 1
ATOM 2276 C CA . THR A 1 295 ? -7.780 6.864 -0.697 1.00 85.25 295 THR A CA 1
ATOM 2277 C C . THR A 1 295 ? -8.006 6.081 -1.983 1.00 85.25 295 THR A C 1
ATOM 2279 O O . THR A 1 295 ? -7.853 6.608 -3.085 1.00 85.25 295 THR A O 1
ATOM 2282 N N . ARG A 1 296 ? -8.365 4.804 -1.844 1.00 86.62 296 ARG A N 1
ATOM 2283 C CA . ARG A 1 296 ? -8.612 3.876 -2.945 1.00 86.62 296 ARG A CA 1
ATOM 2284 C C . ARG A 1 296 ? -9.937 3.171 -2.731 1.00 86.62 296 ARG A C 1
ATOM 2286 O O . ARG A 1 296 ? -10.097 2.452 -1.748 1.00 86.62 296 ARG A O 1
ATOM 2293 N N . LEU A 1 297 ? -10.840 3.341 -3.686 1.00 89.62 297 LEU A N 1
ATOM 2294 C CA . LEU A 1 297 ? -12.174 2.756 -3.674 1.00 89.62 297 LEU A CA 1
ATOM 2295 C C . LEU A 1 297 ? -12.413 1.989 -4.963 1.00 89.62 297 LEU A C 1
ATOM 2297 O O . LEU A 1 297 ? -12.211 2.532 -6.050 1.00 89.62 297 LEU A O 1
ATOM 2301 N N . THR A 1 298 ? -12.882 0.751 -4.859 1.00 89.56 298 THR A N 1
ATOM 2302 C CA . THR A 1 298 ? -13.316 -0.041 -6.003 1.00 89.56 298 THR A CA 1
ATOM 2303 C C . THR A 1 298 ? -14.823 -0.221 -6.007 1.00 89.56 298 THR A C 1
ATOM 2305 O O . THR A 1 298 ? -15.476 -0.287 -4.971 1.00 89.56 298 THR A O 1
ATOM 2308 N N . GLY A 1 299 ? -15.420 -0.267 -7.190 1.00 90.19 299 GLY A N 1
ATOM 2309 C CA . GLY A 1 299 ? -16.868 -0.366 -7.273 1.00 90.19 299 GLY A CA 1
ATOM 2310 C C . GLY A 1 299 ? -17.411 -0.370 -8.685 1.00 90.19 299 GLY A C 1
ATOM 2311 O O . GLY A 1 299 ? -16.675 -0.495 -9.667 1.00 90.19 299 GLY A O 1
ATOM 2312 N N . THR A 1 300 ? -18.727 -0.218 -8.769 1.00 91.12 300 THR A N 1
ATOM 2313 C CA . THR A 1 300 ? -19.439 -0.042 -10.033 1.00 91.12 300 THR A CA 1
ATOM 2314 C C . THR A 1 300 ? -19.648 1.442 -10.278 1.00 91.12 300 THR A C 1
ATOM 2316 O O . THR A 1 300 ? -20.298 2.129 -9.488 1.00 91.12 300 THR A O 1
ATOM 2319 N N . LEU A 1 301 ? -19.092 1.943 -11.380 1.00 91.06 301 LEU A N 1
ATOM 2320 C CA . LEU A 1 301 ? -19.303 3.316 -11.816 1.00 91.06 301 LEU A CA 1
ATOM 2321 C C . LEU A 1 301 ? -20.756 3.488 -12.277 1.00 91.06 301 LEU A C 1
ATOM 2323 O O . LEU A 1 301 ? -21.221 2.751 -13.145 1.00 91.06 301 LEU A O 1
ATOM 2327 N N . ARG A 1 302 ? -21.468 4.463 -11.705 1.00 92.12 302 ARG A N 1
ATOM 2328 C CA . ARG A 1 302 ? -22.850 4.790 -12.088 1.00 92.12 302 ARG A CA 1
ATOM 2329 C C . ARG A 1 302 ? -22.926 5.961 -13.050 1.00 92.12 302 ARG A C 1
ATOM 2331 O O . ARG A 1 302 ? -23.637 5.888 -14.046 1.00 92.12 302 ARG A O 1
ATOM 2338 N N . SER A 1 303 ? -22.181 7.022 -12.769 1.00 88.56 303 SER A N 1
ATOM 2339 C CA . SER A 1 303 ? -22.118 8.204 -13.625 1.00 88.56 303 SER A CA 1
ATOM 2340 C C . SER A 1 303 ? -20.880 9.034 -13.317 1.00 88.56 303 SER A C 1
ATOM 2342 O O . SER A 1 303 ? -20.381 9.027 -12.193 1.00 88.56 303 SER A O 1
ATOM 2344 N N . ILE A 1 304 ? -20.425 9.803 -14.302 1.00 91.56 304 ILE A N 1
ATOM 2345 C CA . ILE A 1 304 ? -19.428 10.859 -14.121 1.00 91.56 304 ILE A CA 1
ATOM 2346 C C . ILE A 1 304 ? -20.129 12.176 -14.448 1.00 91.56 304 ILE A C 1
ATOM 2348 O O . ILE A 1 304 ? -20.534 12.397 -15.587 1.00 91.56 304 ILE A O 1
ATOM 2352 N N . GLY A 1 305 ? -20.338 13.009 -13.431 1.00 88.94 305 GLY A N 1
ATOM 2353 C CA . GLY A 1 305 ? -20.860 14.365 -13.579 1.00 88.94 305 GLY A CA 1
ATOM 2354 C C . GLY A 1 305 ? -19.738 15.391 -13.777 1.00 88.94 305 GLY A C 1
ATOM 2355 O O . GLY A 1 305 ? -18.575 15.012 -13.880 1.00 88.94 305 GLY A O 1
ATOM 2356 N N . PRO A 1 306 ? -20.054 16.697 -13.799 1.00 85.69 306 PRO A N 1
ATOM 2357 C CA . PRO A 1 306 ? -19.046 17.752 -13.933 1.00 85.69 306 PRO A CA 1
ATOM 2358 C C . PRO A 1 306 ? -18.140 17.885 -12.700 1.00 85.69 306 PRO A C 1
ATOM 236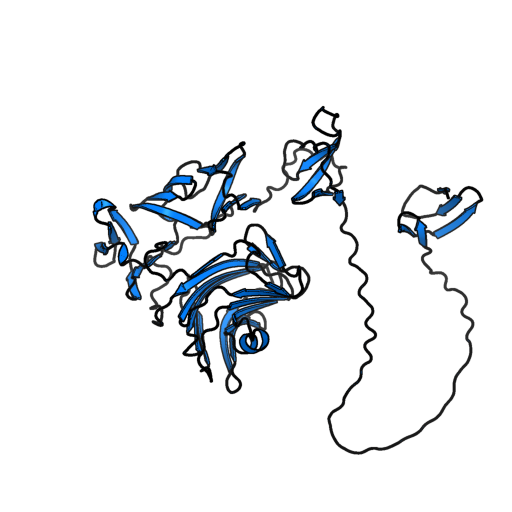0 O O . PRO A 1 306 ? -16.967 18.205 -12.847 1.00 85.69 306 PRO A O 1
ATOM 2363 N N . GLU A 1 307 ? -18.664 17.618 -11.501 1.00 92.38 307 GLU A N 1
ATOM 2364 C CA . GLU A 1 307 ? -17.922 17.797 -10.241 1.00 92.38 307 GLU A CA 1
ATOM 2365 C C . GLU A 1 307 ? -17.687 16.490 -9.485 1.00 92.38 307 GLU A C 1
ATOM 2367 O O . GLU A 1 307 ? -16.724 16.391 -8.731 1.00 92.38 307 GLU A O 1
ATOM 2372 N N . ASN A 1 308 ? -18.529 15.473 -9.703 1.00 94.19 308 ASN A N 1
ATOM 2373 C CA . ASN A 1 308 ? -18.538 14.251 -8.901 1.00 94.19 308 ASN A CA 1
ATOM 2374 C C . ASN A 1 308 ? -18.587 12.988 -9.764 1.00 94.19 308 ASN A C 1
ATOM 2376 O O . ASN A 1 308 ? -19.153 12.974 -10.859 1.00 94.19 308 ASN A O 1
ATOM 2380 N N . ILE A 1 309 ? -18.028 11.909 -9.229 1.00 94.44 309 ILE A N 1
ATOM 2381 C CA . ILE A 1 309 ? -18.115 10.543 -9.734 1.00 94.44 309 ILE A CA 1
ATOM 2382 C C . ILE A 1 309 ? -19.057 9.773 -8.806 1.00 94.44 309 ILE A C 1
ATOM 2384 O O . ILE A 1 309 ? -18.802 9.666 -7.608 1.00 94.44 309 ILE A O 1
ATOM 2388 N N . ALA A 1 310 ? -20.137 9.220 -9.352 1.00 94.75 310 ALA A N 1
ATOM 2389 C CA . ALA A 1 310 ? -21.037 8.360 -8.595 1.00 94.75 310 ALA A CA 1
ATOM 2390 C C . ALA A 1 310 ? -20.530 6.913 -8.649 1.00 94.75 310 ALA A C 1
ATOM 2392 O O . ALA A 1 310 ? -20.488 6.306 -9.727 1.00 94.75 310 ALA A O 1
ATOM 2393 N N . LEU A 1 311 ? -20.152 6.364 -7.495 1.00 94.50 311 LEU A N 1
ATOM 2394 C CA . LEU A 1 311 ? -19.613 5.010 -7.359 1.00 94.50 311 LEU A CA 1
ATOM 2395 C C . LEU A 1 311 ? -20.452 4.206 -6.362 1.00 94.50 311 LEU A C 1
ATOM 2397 O O . LEU A 1 311 ? -20.676 4.633 -5.232 1.00 94.50 311 LEU A O 1
ATOM 2401 N N . GLU A 1 312 ? -20.873 3.010 -6.756 1.00 93.94 312 GLU A N 1
ATOM 2402 C CA . GLU A 1 312 ? -21.423 2.035 -5.818 1.00 93.94 312 GLU A CA 1
ATOM 2403 C C . GLU A 1 312 ? -20.328 1.105 -5.311 1.00 93.94 312 GLU A C 1
ATOM 2405 O O . GLU A 1 312 ? -19.657 0.431 -6.097 1.00 93.94 312 GLU A O 1
ATOM 2410 N N . HIS A 1 313 ? -20.177 1.048 -3.991 1.00 92.69 313 HIS A N 1
ATOM 2411 C CA . HIS A 1 313 ? -19.142 0.277 -3.321 1.00 92.69 313 HIS A CA 1
ATOM 2412 C C . HIS A 1 313 ? -19.778 -0.785 -2.420 1.00 92.69 313 HIS A C 1
ATOM 2414 O O . HIS A 1 313 ? -20.585 -0.463 -1.558 1.00 92.69 313 HIS A O 1
ATOM 2420 N N . ARG A 1 314 ? -19.379 -2.058 -2.548 1.00 89.75 314 ARG A N 1
ATOM 2421 C CA . ARG A 1 314 ? -19.996 -3.180 -1.800 1.00 89.75 314 ARG A CA 1
ATOM 2422 C C . ARG A 1 314 ? -19.984 -3.008 -0.280 1.00 89.75 314 ARG A C 1
ATOM 2424 O O . ARG A 1 314 ? -20.895 -3.459 0.408 1.00 89.75 314 ARG A O 1
ATOM 2431 N N . ALA A 1 315 ? -18.918 -2.403 0.242 1.00 90.44 315 ALA A N 1
ATOM 2432 C CA . ALA A 1 315 ? -18.733 -2.233 1.677 1.00 90.44 315 ALA A CA 1
ATOM 2433 C C . ALA A 1 315 ? -19.412 -0.998 2.247 1.00 90.44 315 ALA A C 1
ATOM 2435 O O . ALA A 1 315 ? -19.470 -0.893 3.463 1.00 90.44 315 ALA A O 1
ATOM 2436 N N . ILE A 1 316 ? -19.864 -0.069 1.409 1.00 93.31 316 ILE A N 1
ATOM 2437 C CA . ILE A 1 316 ? -20.434 1.191 1.875 1.00 93.31 316 ILE A CA 1
ATOM 2438 C C . ILE A 1 316 ? -21.923 1.142 1.575 1.00 93.31 316 ILE A C 1
ATOM 2440 O O . ILE A 1 316 ? -22.330 0.729 0.491 1.00 93.31 316 ILE A O 1
ATOM 2444 N N . VAL A 1 317 ? -22.735 1.444 2.582 1.00 90.62 317 VAL A N 1
ATOM 2445 C CA . VAL A 1 317 ? -24.189 1.284 2.500 1.00 90.62 317 VAL A CA 1
ATOM 2446 C C . VAL A 1 317 ? -24.780 2.307 1.531 1.00 90.62 317 VAL A C 1
ATOM 2448 O O . VAL A 1 317 ? -25.682 1.986 0.759 1.00 90.62 317 VAL A O 1
ATOM 2451 N N . GLU A 1 318 ? -24.260 3.529 1.556 1.00 89.81 318 GLU A N 1
ATOM 2452 C CA . GLU A 1 318 ? -24.694 4.629 0.710 1.00 89.81 318 GLU A CA 1
ATOM 2453 C C . GLU A 1 318 ? -24.030 4.605 -0.677 1.00 89.81 318 GLU A C 1
ATOM 2455 O O . GLU A 1 318 ? -22.907 4.132 -0.862 1.00 89.81 318 GLU A O 1
ATOM 2460 N N . SER A 1 319 ? -24.702 5.190 -1.675 1.00 88.12 319 SER A N 1
ATOM 2461 C CA . SER A 1 319 ? -24.058 5.488 -2.958 1.00 88.12 319 SER A CA 1
ATOM 2462 C C . SER A 1 319 ? -23.064 6.631 -2.769 1.00 88.12 319 SER A C 1
ATOM 2464 O O . SER A 1 319 ? -23.448 7.723 -2.349 1.00 88.12 319 SER A O 1
ATOM 2466 N N . LEU A 1 320 ? -21.806 6.415 -3.149 1.00 93.81 320 LEU A N 1
ATOM 2467 C CA . LEU A 1 320 ? -20.762 7.417 -2.979 1.00 93.81 320 LEU A CA 1
ATOM 2468 C C . LEU A 1 320 ? -20.845 8.492 -4.056 1.00 93.81 320 LEU A C 1
ATOM 2470 O O . LEU A 1 320 ? -20.933 8.183 -5.245 1.00 93.81 320 LEU A O 1
ATOM 2474 N N . GLN A 1 321 ? -20.756 9.747 -3.623 1.00 94.50 321 GLN A N 1
ATOM 2475 C CA . GLN A 1 321 ? -20.528 10.906 -4.480 1.00 94.50 321 GLN A CA 1
ATOM 2476 C C . GLN A 1 321 ? -19.093 11.371 -4.252 1.00 94.50 321 GLN A C 1
ATOM 2478 O O . GLN A 1 321 ? -18.778 11.995 -3.244 1.00 94.50 321 GLN A O 1
ATOM 2483 N N . LEU A 1 322 ? -18.210 10.982 -5.162 1.00 94.94 322 LEU A N 1
ATOM 2484 C CA . LEU A 1 322 ? -16.772 11.176 -5.042 1.00 94.94 322 LEU A CA 1
ATOM 2485 C C . LEU A 1 322 ? -16.377 12.469 -5.769 1.00 94.94 322 LEU A C 1
ATOM 2487 O O . LEU A 1 322 ? -16.528 12.517 -6.992 1.00 94.94 322 LEU A O 1
ATOM 2491 N N . PRO A 1 323 ? -15.885 13.518 -5.087 1.00 94.19 323 PRO A N 1
ATOM 2492 C CA . PRO A 1 323 ? -15.506 14.757 -5.762 1.00 94.19 323 PRO A CA 1
ATOM 2493 C C . PRO A 1 323 ? -14.328 14.548 -6.708 1.00 94.19 323 PRO A C 1
ATOM 2495 O O . PRO A 1 323 ? -13.371 13.851 -6.387 1.00 94.19 323 PRO A O 1
ATOM 2498 N N . GLN A 1 324 ? -14.338 15.200 -7.865 1.00 93.06 324 GLN A N 1
ATOM 2499 C CA . GLN A 1 324 ? -13.194 15.166 -8.779 1.00 93.06 324 GLN A CA 1
ATOM 2500 C C . GLN A 1 324 ? -11.990 15.946 -8.234 1.00 93.06 324 GLN A C 1
ATOM 2502 O O . GLN A 1 324 ? -10.852 15.705 -8.634 1.00 93.06 324 GLN A O 1
ATOM 2507 N N . THR A 1 325 ? -12.206 16.871 -7.297 1.00 88.62 325 THR A N 1
ATOM 2508 C CA . THR A 1 325 ? -11.116 17.554 -6.597 1.00 88.62 325 THR A CA 1
ATOM 2509 C C . THR A 1 325 ? -10.287 16.552 -5.795 1.00 88.62 325 THR A C 1
ATOM 2511 O O . THR A 1 325 ? -10.817 15.827 -4.963 1.00 88.62 325 THR A O 1
ATOM 2514 N N . GLY A 1 326 ? -8.973 16.529 -6.032 1.00 83.69 326 GLY A N 1
ATOM 2515 C CA . GLY A 1 326 ? -8.057 15.583 -5.386 1.00 83.69 326 GLY A CA 1
ATOM 2516 C C . GLY A 1 326 ? -8.035 14.192 -6.027 1.00 83.69 326 GLY A C 1
ATOM 2517 O O . GLY A 1 326 ? -7.243 13.353 -5.598 1.00 83.69 326 GLY A O 1
ATOM 2518 N N . LEU A 1 327 ? -8.847 13.946 -7.064 1.00 87.50 327 LEU A N 1
ATOM 2519 C CA . LEU A 1 327 ? -8.795 12.716 -7.846 1.00 87.50 327 LEU A CA 1
ATOM 2520 C C . LEU A 1 327 ? -7.429 12.600 -8.532 1.00 87.50 327 LEU A C 1
ATOM 2522 O O . LEU A 1 327 ? -7.015 13.485 -9.282 1.00 87.50 327 LEU A O 1
ATOM 2526 N N . GLN A 1 328 ? -6.737 11.493 -8.288 1.00 79.81 328 GLN A N 1
ATOM 2527 C CA . GLN A 1 328 ? -5.482 11.160 -8.952 1.00 79.81 328 GLN A CA 1
ATOM 2528 C C . GLN A 1 328 ? -5.723 10.281 -10.180 1.00 79.81 328 GLN A C 1
ATOM 2530 O O . GLN A 1 328 ? -5.151 10.532 -11.238 1.00 79.81 328 GLN A O 1
ATOM 2535 N N . SER A 1 329 ? -6.550 9.237 -10.057 1.00 76.69 329 SER A N 1
ATOM 2536 C CA . SER A 1 329 ? -6.846 8.348 -11.183 1.00 76.69 329 SER A CA 1
ATOM 2537 C C . SER A 1 329 ? -8.215 7.677 -11.082 1.00 76.69 329 SER A C 1
ATOM 2539 O O . SER A 1 329 ? -8.719 7.395 -9.995 1.00 76.69 329 SER A O 1
ATOM 2541 N N . LEU A 1 330 ? -8.794 7.393 -12.250 1.00 84.94 330 LEU A N 1
ATOM 2542 C CA . LEU A 1 330 ? -9.953 6.526 -12.436 1.00 84.94 330 LEU A CA 1
ATOM 2543 C C . LEU A 1 330 ? -9.534 5.393 -13.378 1.00 84.94 330 LEU A C 1
ATOM 2545 O O . LEU A 1 330 ? -9.144 5.640 -14.518 1.00 84.94 330 LEU A O 1
ATOM 2549 N N . VAL A 1 331 ? -9.593 4.155 -12.898 1.00 79.56 331 VAL A N 1
ATOM 2550 C CA . VAL A 1 331 ? -9.052 2.976 -13.582 1.00 79.56 331 VAL A CA 1
ATOM 2551 C C . VAL A 1 331 ? -10.163 1.968 -13.836 1.00 79.56 331 VAL A C 1
ATOM 2553 O O . VAL A 1 331 ? -10.969 1.687 -12.952 1.00 79.56 331 VAL A O 1
ATOM 2556 N N . VAL A 1 332 ? -10.170 1.382 -15.031 1.00 80.00 332 VAL A N 1
ATOM 2557 C CA . VAL A 1 332 ? -11.020 0.236 -15.375 1.00 80.00 332 VAL A CA 1
ATOM 2558 C C . VAL A 1 332 ? -10.225 -1.040 -15.102 1.00 80.00 332 VAL A C 1
ATOM 2560 O O . VAL A 1 332 ? -9.221 -1.293 -15.766 1.00 80.00 332 VAL A O 1
ATOM 2563 N N . LEU A 1 333 ? -10.643 -1.813 -14.102 1.00 70.56 333 LEU A N 1
ATOM 2564 C CA . LEU A 1 333 ? -9.980 -3.046 -13.667 1.00 70.56 333 LEU A CA 1
ATOM 2565 C C . LEU A 1 333 ? -10.470 -4.267 -14.445 1.00 70.56 333 LEU A C 1
ATOM 2567 O O . LEU A 1 333 ? -9.668 -5.108 -14.848 1.00 70.56 333 LEU A O 1
ATOM 2571 N N . GLU A 1 334 ? -11.776 -4.340 -14.695 1.00 68.25 334 GLU A N 1
ATOM 2572 C CA . GLU A 1 334 ? -12.377 -5.367 -15.536 1.00 68.25 334 GLU A CA 1
ATOM 2573 C C . GLU A 1 334 ? -13.032 -4.713 -16.737 1.00 68.25 334 GLU A C 1
ATOM 2575 O O . GLU A 1 334 ? -13.956 -3.908 -16.618 1.00 68.25 334 GLU A O 1
ATOM 2580 N N . ARG A 1 335 ? -12.562 -5.084 -17.928 1.00 55.12 335 ARG A N 1
ATOM 2581 C CA . ARG A 1 335 ? -13.353 -4.860 -19.129 1.00 55.12 335 ARG A CA 1
ATOM 2582 C C . ARG A 1 335 ? -14.425 -5.931 -19.149 1.00 55.12 335 ARG A C 1
ATOM 2584 O O . ARG A 1 335 ? -14.103 -7.103 -19.337 1.00 55.12 335 ARG A O 1
ATOM 2591 N N . ALA A 1 336 ? -15.684 -5.519 -19.018 1.00 49.25 336 ALA A N 1
ATOM 2592 C CA . ALA A 1 336 ? -16.763 -6.322 -19.567 1.00 49.25 336 ALA A CA 1
ATOM 2593 C C . ALA A 1 336 ? -16.364 -6.679 -21.006 1.00 49.25 336 ALA A C 1
ATOM 2595 O O . ALA A 1 336 ? -15.918 -5.800 -21.759 1.00 49.25 336 ALA A O 1
ATOM 2596 N N . ALA A 1 337 ? -16.446 -7.967 -21.361 1.00 44.22 337 ALA A N 1
ATOM 2597 C CA . ALA A 1 337 ? -16.348 -8.362 -22.758 1.00 44.22 337 ALA A CA 1
ATOM 2598 C C . ALA A 1 337 ? -17.299 -7.442 -23.529 1.00 44.22 337 ALA A C 1
ATOM 2600 O O . ALA A 1 337 ? -18.408 -7.225 -23.031 1.00 44.22 337 ALA A O 1
ATOM 2601 N N . PRO A 1 338 ? -16.856 -6.821 -24.637 1.00 46.81 338 PRO A N 1
ATOM 2602 C CA . PRO A 1 338 ? -17.708 -5.902 -25.367 1.00 46.81 338 PRO A CA 1
ATOM 2603 C C . PRO A 1 338 ? -19.034 -6.614 -25.606 1.00 46.81 338 PRO A C 1
ATOM 2605 O O . PRO A 1 338 ? -19.070 -7.649 -26.266 1.00 46.81 338 PRO A O 1
ATOM 2608 N N . THR A 1 339 ? -20.102 -6.108 -24.988 1.00 43.22 339 THR A N 1
ATOM 2609 C CA . THR A 1 339 ? -21.453 -6.518 -25.341 1.00 43.22 339 THR A CA 1
ATOM 2610 C C . THR A 1 339 ? -21.540 -6.311 -26.845 1.00 43.22 339 THR A C 1
ATOM 2612 O O . THR A 1 339 ? -21.033 -5.295 -27.326 1.00 43.22 339 THR A O 1
ATOM 2615 N N . ASP A 1 340 ? -22.137 -7.247 -27.581 1.00 41.88 340 ASP A N 1
ATOM 2616 C CA . ASP A 1 340 ? -22.342 -7.188 -29.036 1.00 41.88 340 ASP A CA 1
ATOM 2617 C C . ASP A 1 340 ? -23.259 -6.013 -29.469 1.00 41.88 340 ASP A C 1
ATOM 2619 O O . ASP A 1 340 ? -24.114 -6.137 -30.343 1.00 41.88 340 ASP A O 1
ATOM 2623 N N . ALA A 1 341 ? -23.109 -4.829 -28.874 1.00 47.03 341 ALA A N 1
ATOM 2624 C CA . ALA A 1 341 ? -23.411 -3.563 -29.504 1.00 47.03 341 ALA A CA 1
ATOM 2625 C C . ALA A 1 341 ? -22.459 -3.436 -30.694 1.00 47.03 341 ALA A C 1
ATOM 2627 O O . ALA A 1 341 ? -21.347 -2.936 -30.557 1.00 47.03 341 ALA A O 1
ATOM 2628 N N . ALA A 1 342 ? -22.901 -4.002 -31.820 1.00 43.69 342 ALA A N 1
ATOM 2629 C CA . ALA A 1 342 ? -22.255 -4.061 -33.121 1.00 43.69 342 ALA A CA 1
ATOM 2630 C C . ALA A 1 342 ? -21.146 -3.012 -33.292 1.00 43.69 342 ALA A C 1
ATOM 2632 O O . ALA A 1 342 ? -21.376 -1.911 -33.795 1.00 43.69 342 ALA A O 1
ATOM 2633 N N . ALA A 1 343 ? -19.918 -3.369 -32.904 1.00 45.53 343 ALA A N 1
ATOM 2634 C CA . ALA A 1 343 ? -18.761 -2.681 -33.430 1.00 45.53 343 ALA A CA 1
ATOM 2635 C C . ALA A 1 343 ? -18.836 -2.915 -34.944 1.00 45.53 343 ALA A C 1
ATOM 2637 O O . ALA A 1 343 ? -18.868 -4.077 -35.361 1.00 45.53 343 ALA A O 1
ATOM 2638 N N . PRO A 1 344 ? -18.943 -1.871 -35.786 1.00 48.81 344 PRO A N 1
ATOM 2639 C CA . PRO A 1 344 ? -18.915 -2.080 -37.222 1.00 48.81 344 PRO A CA 1
ATOM 2640 C C . PRO A 1 344 ? -17.621 -2.831 -37.530 1.00 48.81 344 PRO A C 1
ATOM 2642 O O . PRO A 1 344 ? -16.533 -2.335 -37.232 1.00 48.81 344 PRO A O 1
ATOM 2645 N N . ALA A 1 345 ? -17.759 -4.043 -38.073 1.00 52.44 345 ALA A N 1
ATOM 2646 C CA . ALA A 1 345 ? -16.722 -5.072 -38.203 1.00 52.44 345 ALA A CA 1
ATOM 2647 C C . ALA A 1 345 ? -15.508 -4.675 -39.079 1.00 52.44 345 ALA A C 1
ATOM 2649 O O . ALA A 1 345 ? -14.699 -5.518 -39.452 1.00 52.44 345 ALA A O 1
ATOM 2650 N N . SER A 1 346 ? -15.365 -3.393 -39.413 1.00 56.56 346 SER A N 1
ATOM 2651 C CA . SER A 1 346 ? -14.337 -2.828 -40.282 1.00 56.56 346 SER A CA 1
ATOM 2652 C C . SER A 1 346 ? -13.559 -1.653 -39.675 1.00 56.56 346 SER A C 1
ATOM 2654 O O . SER A 1 346 ? -12.652 -1.140 -40.331 1.00 56.56 346 SER A O 1
ATOM 2656 N N . ARG A 1 347 ? -13.863 -1.190 -38.451 1.00 71.25 347 ARG A N 1
ATOM 2657 C CA . ARG A 1 347 ? -13.165 -0.022 -37.881 1.00 71.25 347 ARG A CA 1
ATOM 2658 C C . ARG A 1 347 ? -11.893 -0.426 -37.141 1.00 71.25 347 ARG A C 1
ATOM 2660 O O . ARG A 1 347 ? -11.913 -1.205 -36.193 1.00 71.25 347 ARG A O 1
ATOM 2667 N N . ARG A 1 348 ? -10.766 0.130 -37.589 1.00 83.38 348 ARG A N 1
ATOM 2668 C CA . ARG A 1 348 ? -9.436 -0.116 -37.027 1.00 83.38 348 ARG A CA 1
ATOM 2669 C C . ARG A 1 348 ? -9.318 0.554 -35.656 1.00 83.38 348 ARG A C 1
ATOM 2671 O O . ARG A 1 348 ? -9.385 1.776 -35.568 1.00 83.38 348 ARG A O 1
ATOM 2678 N N . THR A 1 349 ? -9.107 -0.230 -34.602 1.00 86.31 349 THR A N 1
ATOM 2679 C CA . THR A 1 349 ? -8.794 0.300 -33.266 1.00 86.31 349 THR A CA 1
ATOM 2680 C C . THR A 1 349 ? -7.422 0.969 -33.277 1.00 86.31 349 THR A C 1
ATOM 2682 O O . THR A 1 349 ? -6.454 0.401 -33.788 1.00 86.31 349 THR A O 1
ATOM 2685 N N . GLY A 1 350 ? -7.338 2.172 -32.717 1.00 90.19 350 GLY A N 1
ATOM 2686 C CA . GLY A 1 350 ? -6.107 2.938 -32.565 1.00 90.19 350 GLY A CA 1
ATOM 2687 C C . GLY A 1 350 ? -5.934 3.490 -31.152 1.00 90.19 350 GLY A C 1
ATOM 2688 O O . GLY A 1 350 ? -6.760 3.279 -30.260 1.00 90.19 350 GLY A O 1
ATOM 2689 N N . ARG A 1 351 ? -4.832 4.210 -30.967 1.00 91.38 351 ARG A N 1
ATOM 2690 C CA . ARG A 1 351 ? -4.452 4.916 -29.746 1.00 91.38 351 ARG A CA 1
ATOM 2691 C C . ARG A 1 351 ? -4.302 6.401 -30.065 1.00 91.38 351 ARG A C 1
ATOM 2693 O O . ARG A 1 351 ? -3.367 6.784 -30.760 1.00 91.38 351 ARG A O 1
ATOM 2700 N N . LEU A 1 352 ? -5.236 7.222 -29.603 1.00 90.62 352 LEU A N 1
ATOM 2701 C CA . LEU A 1 352 ? -5.149 8.676 -29.661 1.00 90.62 352 LEU A CA 1
ATOM 2702 C C . LEU A 1 352 ? -4.194 9.154 -28.565 1.00 90.62 352 LEU A C 1
ATOM 2704 O O . LEU A 1 352 ? -4.453 8.948 -27.385 1.00 90.62 352 LEU A O 1
ATOM 2708 N N . GLU A 1 353 ? -3.098 9.781 -28.962 1.00 88.38 353 GLU A N 1
ATOM 2709 C CA . GLU A 1 353 ? -2.103 10.387 -28.083 1.00 88.38 353 GLU A CA 1
ATOM 2710 C C . GLU A 1 353 ? -2.239 11.909 -28.166 1.00 88.38 353 GLU A C 1
ATOM 2712 O O . GLU A 1 353 ? -2.018 12.513 -29.220 1.00 88.38 353 GLU A O 1
ATOM 2717 N N . LEU A 1 354 ? -2.627 12.522 -27.054 1.00 86.31 354 LEU A N 1
ATOM 2718 C CA . LEU A 1 354 ? -2.630 13.963 -26.828 1.00 86.31 354 LEU A CA 1
ATOM 2719 C C . LEU A 1 354 ? -1.440 14.318 -25.923 1.00 86.31 354 LEU A C 1
ATOM 2721 O O . LEU A 1 354 ? -0.790 13.432 -25.374 1.00 86.31 354 LEU A O 1
ATOM 2725 N N . LYS A 1 355 ? -1.164 15.617 -25.745 1.00 77.94 355 LYS A N 1
ATOM 2726 C CA . LYS A 1 355 ? -0.032 16.113 -24.937 1.00 77.94 355 LYS A CA 1
ATOM 2727 C C . LYS A 1 355 ? 0.103 15.412 -23.574 1.00 77.94 355 LYS A C 1
ATOM 2729 O O . LYS A 1 355 ? 1.205 15.021 -23.213 1.00 77.94 355 LYS A O 1
ATOM 2734 N N . ASP A 1 356 ? -1.018 15.230 -22.876 1.00 75.62 356 ASP A N 1
ATOM 2735 C CA . ASP A 1 356 ? -1.054 14.723 -21.499 1.00 75.62 356 ASP A CA 1
ATOM 2736 C C . ASP A 1 356 ? -2.001 13.517 -21.339 1.00 75.62 356 ASP A C 1
ATOM 2738 O O . ASP A 1 356 ? -2.391 13.167 -20.226 1.00 75.62 356 ASP A O 1
ATOM 2742 N N . SER A 1 357 ? -2.434 12.884 -22.437 1.00 75.38 357 SER A N 1
ATOM 2743 C CA . SER A 1 357 ? -3.367 11.757 -22.353 1.00 75.38 357 SER A CA 1
ATOM 2744 C C . SER A 1 357 ? -3.263 10.779 -23.515 1.00 75.38 357 SER A C 1
ATOM 2746 O O . SER A 1 357 ? -2.858 11.112 -24.627 1.00 75.38 357 SER A O 1
ATOM 2748 N N . VAL A 1 358 ? -3.645 9.535 -23.235 1.00 81.44 358 VAL A N 1
ATOM 2749 C CA . VAL A 1 358 ? -3.647 8.438 -24.197 1.00 81.44 358 VAL A CA 1
ATOM 2750 C C . VAL A 1 358 ? -4.989 7.723 -24.111 1.00 81.44 358 VAL A C 1
ATOM 2752 O O . VAL A 1 358 ? -5.355 7.203 -23.059 1.00 81.44 358 VAL A O 1
ATOM 2755 N N . LEU A 1 359 ? -5.729 7.687 -25.217 1.00 84.12 359 LEU A N 1
ATOM 2756 C CA . LEU A 1 359 ? -7.055 7.082 -25.304 1.00 84.12 359 LEU A CA 1
ATOM 2757 C C . LEU A 1 359 ? -7.058 5.992 -26.372 1.00 84.12 359 LEU A C 1
ATOM 2759 O O . LEU A 1 359 ? -6.813 6.250 -27.546 1.00 84.12 359 LEU A O 1
ATOM 2763 N N . TYR A 1 360 ? -7.391 4.766 -25.988 1.00 84.38 360 TYR A N 1
ATOM 2764 C CA . TYR A 1 360 ? -7.678 3.706 -26.955 1.00 84.38 360 TYR A CA 1
ATOM 2765 C C . TYR A 1 360 ? -9.100 3.868 -27.475 1.00 84.38 360 TYR A C 1
ATOM 2767 O O . TYR A 1 360 ? -9.971 4.304 -26.727 1.00 84.38 360 TYR A O 1
ATOM 2775 N N . GLY A 1 361 ? -9.350 3.525 -28.732 1.00 89.44 361 GLY A N 1
ATOM 2776 C CA . GLY A 1 361 ? -10.660 3.730 -29.338 1.00 89.44 361 GLY A CA 1
ATOM 2777 C C . GLY A 1 361 ? -10.640 3.608 -30.851 1.00 89.44 361 GLY A C 1
ATOM 2778 O O . GLY A 1 361 ? -9.708 3.051 -31.432 1.00 89.44 361 GLY A O 1
ATOM 2779 N N . VAL A 1 362 ? -11.682 4.129 -31.483 1.00 91.75 362 VAL A N 1
ATOM 2780 C CA . VAL A 1 362 ? -11.800 4.209 -32.940 1.00 91.75 362 VAL A CA 1
ATOM 2781 C C . VAL A 1 362 ? -12.109 5.642 -33.345 1.00 91.75 362 VAL A C 1
ATOM 2783 O O . VAL A 1 362 ? -12.895 6.328 -32.693 1.00 91.75 362 VAL A O 1
ATOM 2786 N N . LEU A 1 363 ? -11.503 6.095 -34.438 1.00 90.56 363 LEU A N 1
ATOM 2787 C CA . LEU A 1 363 ? -11.914 7.335 -35.084 1.00 90.56 363 LEU A CA 1
ATOM 2788 C C . LEU A 1 363 ? -13.273 7.096 -35.754 1.00 90.56 363 LEU A C 1
ATOM 2790 O O . LEU A 1 363 ? -13.458 6.076 -36.425 1.00 90.56 363 LEU A O 1
ATOM 2794 N N . VAL A 1 364 ? -14.222 8.007 -35.558 1.00 89.62 364 VAL A N 1
ATOM 2795 C CA . VAL A 1 364 ? -15.541 7.953 -36.192 1.00 89.62 364 VAL A CA 1
ATOM 2796 C C . VAL A 1 364 ? -15.849 9.275 -36.883 1.00 89.62 364 VAL A C 1
ATOM 2798 O O . VAL A 1 364 ? -15.453 10.343 -36.411 1.00 89.62 364 VAL A O 1
ATOM 2801 N N . ASP A 1 365 ? -16.560 9.186 -38.004 1.00 81.38 365 ASP A N 1
ATOM 2802 C CA . ASP A 1 365 ? -16.981 10.359 -38.765 1.00 81.38 365 ASP A CA 1
ATOM 2803 C C . ASP A 1 365 ? -17.929 11.237 -37.940 1.00 81.38 365 ASP A C 1
ATOM 2805 O O . ASP A 1 365 ? -18.742 10.740 -37.152 1.00 81.38 365 ASP A O 1
ATOM 2809 N N . SER A 1 366 ? -17.828 12.550 -38.136 1.00 81.81 366 SER A N 1
ATOM 2810 C CA . SER A 1 366 ? -18.686 13.551 -37.507 1.00 81.81 366 SER A CA 1
ATOM 2811 C C . SER A 1 366 ? -18.843 14.776 -38.407 1.00 81.81 366 SER A C 1
ATOM 2813 O O . SER A 1 366 ? -18.203 14.899 -39.453 1.00 81.81 366 SER A O 1
ATOM 2815 N N . HIS A 1 367 ? -19.712 15.691 -37.994 1.00 76.62 367 HIS A N 1
ATOM 2816 C CA . HIS A 1 367 ? -19.889 16.993 -38.624 1.00 76.62 367 HIS A CA 1
ATOM 2817 C C . HIS A 1 367 ? -19.152 18.062 -37.816 1.00 76.62 367 HIS A C 1
ATOM 2819 O O . HIS A 1 367 ? -19.157 18.022 -36.586 1.00 76.62 367 HIS A O 1
ATOM 2825 N N . GLU A 1 368 ? -18.535 19.010 -38.518 1.00 74.75 368 GLU A N 1
ATOM 2826 C CA . GLU A 1 368 ? -17.877 20.170 -37.913 1.00 74.75 368 GLU A CA 1
ATOM 2827 C C . GLU A 1 368 ? -18.880 21.007 -37.101 1.00 74.75 368 GLU A C 1
ATOM 2829 O O . GLU A 1 368 ? -20.040 21.164 -37.497 1.00 74.75 368 GLU A O 1
ATOM 2834 N N . ARG A 1 369 ? -18.439 21.511 -35.945 1.00 78.12 369 ARG A N 1
ATOM 2835 C CA . ARG A 1 369 ? -19.198 22.420 -35.072 1.00 78.12 369 ARG A CA 1
ATOM 2836 C C . ARG A 1 369 ? -18.299 23.588 -34.675 1.00 78.12 369 ARG A C 1
ATOM 2838 O O . ARG A 1 369 ? -17.080 23.463 -34.720 1.00 78.12 369 ARG A O 1
ATOM 2845 N N . ASP A 1 370 ? -18.887 24.693 -34.226 1.00 75.81 370 ASP A N 1
ATOM 2846 C CA . ASP A 1 370 ? -18.145 25.924 -33.901 1.00 75.81 370 ASP A CA 1
ATOM 2847 C C . ASP A 1 370 ? -17.002 25.718 -32.876 1.00 75.81 370 ASP A C 1
ATOM 2849 O O . ASP A 1 370 ? -16.020 26.460 -32.885 1.00 75.81 370 ASP A O 1
ATOM 2853 N N . ASP A 1 371 ? -17.090 24.694 -32.016 1.00 76.88 371 ASP A N 1
ATOM 2854 C CA . ASP A 1 371 ? -16.119 24.357 -30.964 1.00 76.88 371 ASP A CA 1
ATOM 2855 C C . ASP A 1 371 ? -15.399 23.001 -31.158 1.00 76.88 371 ASP A C 1
ATOM 2857 O O . ASP A 1 371 ? -14.602 22.583 -30.307 1.00 76.88 371 ASP A O 1
ATOM 2861 N N . ALA A 1 372 ? -15.645 22.307 -32.274 1.00 78.19 372 ALA A N 1
ATOM 2862 C CA . ALA A 1 372 ? -15.150 20.955 -32.514 1.00 78.19 372 ALA A CA 1
ATOM 2863 C C . ALA A 1 372 ? -14.826 20.678 -33.987 1.00 78.19 372 ALA A C 1
ATOM 2865 O O . ALA A 1 372 ? -15.558 21.051 -34.900 1.00 78.19 372 ALA A O 1
ATOM 2866 N N . SER A 1 373 ? -13.737 19.945 -34.215 1.00 78.12 373 SER A N 1
ATOM 2867 C CA . SER A 1 373 ? -13.379 19.461 -35.550 1.00 78.12 373 SER A CA 1
ATOM 2868 C C . SER A 1 373 ? -14.403 18.451 -36.089 1.00 78.12 373 SER A C 1
ATOM 2870 O O . SER A 1 373 ? -15.212 17.897 -35.347 1.00 78.12 373 SER A O 1
ATOM 2872 N N . CYS A 1 374 ? -14.317 18.139 -37.383 1.00 81.75 374 CYS A N 1
ATOM 2873 C CA . CYS A 1 374 ? -15.097 17.068 -38.015 1.00 81.75 374 CYS A CA 1
ATOM 2874 C C . CYS A 1 374 ? -14.700 15.644 -37.565 1.00 81.75 374 CYS A C 1
ATOM 2876 O O . CYS A 1 374 ? -15.253 14.661 -38.059 1.00 81.75 374 CYS A O 1
ATOM 2878 N N . LEU A 1 375 ? -13.740 15.514 -36.645 1.00 85.88 375 LEU A N 1
ATOM 2879 C CA . LEU A 1 375 ? -13.243 14.243 -36.141 1.00 85.88 375 LEU A CA 1
ATOM 2880 C C . LEU A 1 375 ? -13.801 13.976 -34.744 1.00 85.88 375 LEU A C 1
ATOM 2882 O O . LEU A 1 375 ? -13.537 14.735 -33.808 1.00 85.88 375 LEU A O 1
ATOM 2886 N N . ASN A 1 376 ? -14.483 12.843 -34.578 1.00 90.94 376 ASN A N 1
ATOM 2887 C CA . ASN A 1 376 ? -14.809 12.340 -33.252 1.00 90.94 376 ASN A CA 1
ATOM 2888 C C . ASN A 1 376 ? -13.990 11.090 -32.942 1.00 90.94 376 ASN A C 1
ATOM 2890 O O . ASN A 1 376 ? -13.806 10.200 -33.771 1.00 90.94 376 ASN A O 1
ATOM 2894 N N . TRP A 1 377 ? -13.538 10.991 -31.702 1.00 92.06 377 TRP A N 1
ATOM 2895 C CA . TRP A 1 377 ? -12.945 9.780 -31.167 1.00 92.06 377 TRP A CA 1
ATOM 2896 C C . TRP A 1 377 ? -14.008 9.030 -30.380 1.00 92.06 377 TRP A C 1
ATOM 2898 O O . TRP A 1 377 ? -14.635 9.621 -29.514 1.00 92.06 377 TRP A O 1
ATOM 2908 N N . LEU A 1 378 ? -14.228 7.746 -30.646 1.00 89.75 378 LEU A N 1
ATOM 2909 C CA . LEU A 1 378 ? -15.024 6.876 -29.784 1.00 89.75 378 LEU A CA 1
ATOM 2910 C C . LEU A 1 378 ? -14.057 6.116 -28.870 1.00 89.75 378 LEU A C 1
ATOM 2912 O O . LEU A 1 378 ? -13.442 5.147 -29.335 1.00 89.75 378 LEU A O 1
ATOM 2916 N N . PRO A 1 379 ? -13.870 6.540 -27.602 1.00 86.25 379 PRO A N 1
ATOM 2917 C CA . PRO A 1 379 ? -13.020 5.810 -26.676 1.00 86.25 379 PRO A CA 1
ATOM 2918 C C . PRO A 1 379 ? -13.506 4.369 -26.525 1.00 86.25 379 PRO A C 1
ATOM 2920 O O . PRO A 1 379 ? -14.706 4.095 -26.515 1.00 86.25 379 PRO A O 1
ATOM 2923 N N . ALA A 1 380 ? -12.571 3.439 -26.381 1.00 74.88 380 ALA A N 1
ATOM 2924 C CA . ALA A 1 380 ? -12.875 2.043 -26.128 1.00 74.88 380 ALA A CA 1
ATOM 2925 C C . ALA A 1 380 ? -13.692 1.923 -24.831 1.00 74.88 380 ALA A C 1
ATOM 2927 O O . ALA A 1 380 ? -13.214 2.303 -23.763 1.00 74.88 380 ALA A O 1
ATOM 2928 N N . GLY A 1 381 ? -14.908 1.383 -24.936 1.00 65.62 381 GLY A N 1
ATOM 2929 C CA . GLY A 1 381 ? -15.855 1.266 -23.821 1.00 65.62 381 GLY A CA 1
ATOM 2930 C C . GLY A 1 381 ? -16.816 2.450 -23.659 1.00 65.62 381 GLY A C 1
ATOM 2931 O O . GLY A 1 381 ? -17.683 2.387 -22.795 1.00 65.62 381 GLY A O 1
ATOM 2932 N N . SER A 1 382 ? -16.706 3.500 -24.479 1.00 74.69 382 SER A N 1
ATOM 2933 C CA . SER A 1 382 ? -17.708 4.570 -24.530 1.00 74.69 382 SER A CA 1
ATOM 2934 C C . SER A 1 382 ? -18.897 4.166 -25.405 1.00 74.69 382 SER A C 1
ATOM 2936 O O . SER A 1 382 ? -18.713 3.537 -26.448 1.00 74.69 382 SER A O 1
ATOM 2938 N N . ALA A 1 383 ? -20.106 4.567 -25.007 1.00 74.75 383 ALA A N 1
ATOM 2939 C CA . ALA A 1 383 ? -21.305 4.450 -25.841 1.00 74.75 383 ALA A CA 1
ATOM 2940 C C . ALA A 1 383 ? -21.405 5.584 -26.876 1.00 74.75 383 ALA A C 1
ATOM 2942 O O . ALA A 1 383 ? -22.008 5.409 -27.933 1.00 74.75 383 ALA A O 1
ATOM 2943 N N . GLU A 1 384 ? -20.793 6.735 -26.584 1.00 81.19 384 GLU A N 1
ATOM 2944 C CA . GLU A 1 384 ? -20.887 7.937 -27.407 1.00 81.19 384 GLU A CA 1
ATOM 2945 C C . GLU A 1 384 ? -19.506 8.429 -27.857 1.00 81.19 384 GLU A C 1
ATOM 2947 O O . GLU A 1 384 ? -18.531 8.360 -27.095 1.00 81.19 384 GLU A O 1
ATOM 2952 N N . PRO A 1 385 ? -19.390 8.929 -29.097 1.00 87.56 385 PRO A N 1
ATOM 2953 C CA . PRO A 1 385 ? -18.144 9.475 -29.595 1.00 87.56 385 PRO A CA 1
ATOM 2954 C C . PRO A 1 385 ? -17.910 10.893 -29.057 1.00 87.56 385 PRO A C 1
ATOM 2956 O O . PRO A 1 385 ? -18.804 11.735 -29.050 1.00 87.56 385 PRO A O 1
ATOM 2959 N N . SER A 1 386 ? -16.684 11.168 -28.626 1.00 88.88 386 SER A N 1
ATOM 2960 C CA . SER A 1 386 ? -16.240 12.466 -28.129 1.00 88.88 386 SER A CA 1
ATOM 2961 C C . SER A 1 386 ? -15.650 13.313 -29.265 1.00 88.88 386 SER A C 1
ATOM 2963 O O . SER A 1 386 ? -14.702 12.867 -29.919 1.00 88.88 386 SER A O 1
ATOM 2965 N N . PRO A 1 387 ? -16.160 14.531 -29.510 1.00 89.06 387 PRO A N 1
ATOM 2966 C CA . PRO A 1 387 ? -15.597 15.417 -30.520 1.00 89.06 387 PRO A CA 1
ATOM 2967 C C . PRO A 1 387 ? -14.197 15.905 -30.137 1.00 89.06 387 PRO A C 1
ATOM 2969 O O . PRO A 1 387 ? -13.944 16.274 -28.988 1.00 89.06 387 PRO A O 1
ATOM 2972 N N . LEU A 1 388 ? -13.282 15.934 -31.109 1.00 86.00 388 LEU A N 1
ATOM 2973 C CA . LEU A 1 388 ? -11.955 16.513 -30.913 1.00 86.00 388 LEU A CA 1
ATOM 2974 C C . LEU A 1 388 ? -12.035 18.035 -31.059 1.00 86.00 388 LEU A C 1
ATOM 2976 O O . LEU A 1 388 ? -12.431 18.543 -32.111 1.00 86.00 388 LEU A O 1
ATOM 2980 N N . ARG A 1 389 ? -11.647 18.760 -30.004 1.00 83.81 389 ARG A N 1
ATOM 2981 C CA . ARG A 1 389 ? -11.650 20.231 -29.979 1.00 83.81 389 ARG A CA 1
ATOM 2982 C C . ARG A 1 389 ? -10.692 20.816 -31.011 1.00 83.81 389 ARG A C 1
ATOM 2984 O O . ARG A 1 389 ? -9.591 20.301 -31.222 1.00 83.81 389 ARG A O 1
ATOM 2991 N N . THR A 1 390 ? -11.091 21.934 -31.606 1.00 78.69 390 THR A N 1
ATOM 2992 C CA . THR A 1 390 ? -10.217 22.725 -32.476 1.00 78.69 390 THR A CA 1
ATOM 2993 C C . THR A 1 390 ? -9.024 23.274 -31.677 1.00 78.69 390 THR A C 1
ATOM 2995 O O . THR A 1 390 ? -9.137 23.615 -30.501 1.00 78.69 390 THR A O 1
ATOM 2998 N N . GLY A 1 391 ? -7.836 23.300 -32.292 1.00 82.00 391 GLY A N 1
ATOM 2999 C CA . GLY A 1 391 ? -6.606 23.811 -31.666 1.00 82.00 391 GLY A CA 1
ATOM 3000 C C . GLY A 1 391 ? -5.847 22.838 -30.748 1.00 82.00 391 GLY A C 1
ATOM 3001 O O . GLY A 1 391 ? -4.745 23.169 -30.312 1.00 82.00 391 GLY A O 1
ATOM 3002 N N . GLN A 1 392 ? -6.367 21.634 -30.482 1.00 82.88 392 GLN A N 1
ATOM 3003 C CA . GLN A 1 392 ? -5.651 20.609 -29.713 1.00 82.88 392 GLN A CA 1
ATOM 3004 C C . GLN A 1 392 ? -4.744 19.768 -30.631 1.00 82.88 392 GLN A C 1
ATOM 3006 O O . GLN A 1 392 ? -5.216 19.155 -31.587 1.00 82.88 392 GLN A O 1
ATOM 3011 N N . ALA A 1 393 ? -3.444 19.698 -30.330 1.00 86.12 393 ALA A N 1
ATOM 3012 C CA . ALA A 1 393 ? -2.509 18.830 -31.050 1.00 86.12 393 ALA A CA 1
ATOM 3013 C C . ALA A 1 393 ? -2.526 17.391 -30.499 1.00 86.12 393 ALA A C 1
ATOM 3015 O O . ALA A 1 393 ? -2.575 17.178 -29.284 1.00 86.12 393 ALA A O 1
ATOM 3016 N N . GLY A 1 394 ? -2.429 16.410 -31.399 1.00 88.06 394 GLY A N 1
ATOM 3017 C CA . GLY A 1 394 ? -2.359 14.988 -31.068 1.00 88.06 394 GLY A CA 1
ATOM 3018 C C . GLY A 1 394 ? -2.073 14.117 -32.289 1.00 88.06 394 GLY A C 1
ATOM 3019 O O . GLY A 1 394 ? -1.994 14.614 -33.413 1.00 88.06 394 GLY A O 1
ATOM 3020 N N . ARG A 1 395 ? -1.919 12.809 -32.079 1.00 91.12 395 ARG A N 1
ATOM 3021 C CA . ARG A 1 395 ? -1.768 11.818 -33.156 1.00 91.12 395 ARG A CA 1
ATOM 3022 C C . ARG A 1 395 ? -2.544 10.546 -32.850 1.00 91.12 395 ARG A C 1
ATOM 3024 O O . ARG A 1 395 ? -2.746 10.210 -31.691 1.00 91.12 395 ARG A O 1
ATOM 3031 N N . ILE A 1 396 ? -2.935 9.809 -33.885 1.00 89.81 396 ILE A N 1
ATOM 3032 C CA . ILE A 1 396 ? -3.567 8.494 -33.736 1.00 89.81 396 ILE A CA 1
ATOM 3033 C C . ILE A 1 396 ? -2.575 7.428 -34.193 1.00 89.81 396 ILE A C 1
ATOM 3035 O O . ILE A 1 396 ? -2.155 7.403 -35.349 1.00 89.81 396 ILE A O 1
ATOM 3039 N N . VAL A 1 397 ? -2.205 6.541 -33.278 1.00 88.38 397 VAL A N 1
ATOM 3040 C CA . VAL A 1 397 ? -1.274 5.439 -33.505 1.00 88.38 397 VAL A CA 1
ATOM 3041 C C . VAL A 1 397 ? -2.071 4.152 -33.678 1.00 88.38 397 VAL A C 1
ATOM 3043 O O . VAL A 1 397 ? -2.743 3.691 -32.760 1.00 88.38 397 VAL A O 1
ATOM 3046 N N . TYR A 1 398 ? -2.003 3.553 -34.864 1.00 85.06 398 TYR A N 1
ATOM 3047 C CA . TYR A 1 398 ? -2.680 2.281 -35.146 1.00 85.06 398 TYR A CA 1
ATOM 3048 C C . TYR A 1 398 ? -1.764 1.055 -35.062 1.00 85.06 398 TYR A C 1
ATOM 3050 O O . TYR A 1 398 ? -2.246 -0.076 -35.074 1.00 85.06 398 TYR A O 1
ATOM 3058 N N . ARG A 1 399 ? -0.447 1.265 -35.072 1.00 81.31 399 ARG A N 1
ATOM 3059 C CA . ARG A 1 399 ? 0.595 0.250 -34.884 1.00 81.31 399 ARG A CA 1
ATOM 3060 C C . ARG A 1 399 ? 1.751 0.934 -34.178 1.00 81.31 399 ARG A C 1
ATOM 3062 O O . ARG A 1 399 ? 2.138 2.023 -34.600 1.00 81.31 399 ARG A O 1
ATOM 3069 N N . ASP A 1 400 ? 2.272 0.311 -33.128 1.00 72.50 400 ASP A N 1
ATOM 3070 C CA . ASP A 1 400 ? 3.487 0.811 -32.499 1.00 72.50 400 ASP A CA 1
ATOM 3071 C C . ASP A 1 400 ? 4.635 0.779 -33.520 1.00 72.50 400 ASP A C 1
ATOM 3073 O O . ASP A 1 400 ? 4.722 -0.169 -34.314 1.00 72.50 400 ASP A O 1
ATOM 3077 N N . PRO A 1 401 ? 5.489 1.816 -33.552 1.00 67.62 401 PRO A N 1
ATOM 3078 C CA . PRO A 1 401 ? 6.658 1.802 -34.412 1.00 67.62 401 PRO A CA 1
ATOM 3079 C C . PRO A 1 401 ? 7.533 0.594 -34.046 1.00 67.62 401 PRO A C 1
ATOM 3081 O O . PRO A 1 401 ? 7.638 0.250 -32.863 1.00 67.62 401 PRO A O 1
ATOM 3084 N N . PRO A 1 402 ? 8.156 -0.073 -35.035 1.00 65.19 402 PRO A N 1
ATOM 3085 C CA . PRO A 1 402 ? 9.068 -1.168 -34.747 1.00 65.19 402 PRO A CA 1
ATOM 3086 C C . PRO A 1 402 ? 10.167 -0.680 -33.793 1.00 65.19 402 PRO A C 1
ATOM 3088 O O . PRO A 1 402 ? 10.613 0.468 -33.914 1.00 65.19 402 PRO A O 1
ATOM 3091 N N . PRO A 1 403 ? 10.603 -1.518 -32.835 1.00 60.81 403 PRO A N 1
ATOM 3092 C CA . PRO A 1 403 ? 11.660 -1.131 -31.916 1.00 60.81 403 PRO A CA 1
ATOM 3093 C C . PRO A 1 403 ? 12.902 -0.716 -32.716 1.00 60.81 403 PRO A C 1
ATOM 3095 O O . PRO A 1 403 ? 13.201 -1.347 -33.738 1.00 60.81 403 PRO A O 1
ATOM 3098 N N . PRO A 1 404 ? 13.625 0.331 -32.280 1.00 72.56 404 PRO A N 1
ATOM 3099 C CA . PRO A 1 404 ? 14.822 0.770 -32.975 1.00 72.56 404 PRO A CA 1
ATOM 3100 C C . PRO A 1 404 ? 15.795 -0.411 -33.114 1.00 72.56 404 PRO A C 1
ATOM 3102 O O . PRO A 1 404 ? 15.928 -1.211 -32.177 1.00 72.56 404 PRO A O 1
ATOM 3105 N N . PRO A 1 405 ? 16.457 -0.563 -34.276 1.00 64.75 405 PRO A N 1
ATOM 3106 C CA . PRO A 1 405 ? 17.382 -1.662 -34.495 1.00 64.75 405 PRO A CA 1
ATOM 3107 C C . PRO A 1 405 ? 18.457 -1.631 -33.410 1.00 64.75 405 PRO A C 1
ATOM 3109 O O . PRO A 1 405 ? 19.081 -0.596 -33.167 1.00 64.75 405 PRO A O 1
ATOM 3112 N N . LYS A 1 406 ? 18.649 -2.766 -32.726 1.00 62.91 406 LYS A N 1
ATOM 3113 C CA . LYS A 1 406 ? 19.675 -2.878 -31.688 1.00 62.91 406 LYS A CA 1
ATOM 3114 C C . LYS A 1 406 ? 21.031 -2.526 -32.313 1.00 62.91 406 LYS A C 1
ATOM 3116 O O . LYS A 1 406 ? 21.363 -3.112 -33.347 1.00 62.91 406 LYS A O 1
ATOM 3121 N N . PRO A 1 407 ? 21.818 -1.612 -31.717 1.00 56.38 407 PRO A N 1
ATOM 3122 C CA . PRO A 1 407 ? 23.169 -1.363 -32.190 1.00 56.38 407 PRO A CA 1
ATOM 3123 C C . PRO A 1 407 ? 23.940 -2.681 -32.140 1.00 56.38 407 PRO A C 1
ATOM 3125 O O . PRO A 1 407 ? 23.966 -3.364 -31.114 1.00 56.38 407 PRO A O 1
ATOM 3128 N N . VAL A 1 408 ? 24.520 -3.071 -33.274 1.00 56.12 408 VAL A N 1
ATOM 3129 C CA . VAL A 1 408 ? 25.376 -4.252 -33.359 1.00 56.12 408 VAL A CA 1
ATOM 3130 C C . VAL A 1 408 ? 26.655 -3.920 -32.605 1.00 56.12 408 VAL A C 1
ATOM 3132 O O . VAL A 1 408 ? 27.577 -3.317 -33.149 1.00 56.12 408 VAL A O 1
ATOM 3135 N N . THR A 1 409 ? 26.707 -4.277 -31.327 1.00 51.56 409 THR A N 1
ATOM 3136 C CA . THR A 1 409 ? 27.949 -4.222 -30.566 1.00 51.56 409 THR A CA 1
ATOM 3137 C C . THR A 1 409 ? 28.843 -5.337 -31.093 1.00 51.56 409 THR A C 1
ATOM 3139 O O . THR A 1 409 ? 28.634 -6.511 -30.794 1.00 51.56 409 THR A O 1
ATOM 3142 N N . THR A 1 410 ? 29.837 -4.991 -31.910 1.00 41.72 410 THR A N 1
ATOM 3143 C CA . THR A 1 410 ? 30.976 -5.871 -32.186 1.00 41.72 410 THR A CA 1
ATOM 3144 C C . THR A 1 410 ? 31.705 -6.116 -30.873 1.00 41.72 410 THR A C 1
ATOM 3146 O O . THR A 1 410 ? 32.525 -5.311 -30.437 1.00 41.72 410 THR A O 1
ATOM 3149 N N . THR A 1 411 ? 31.366 -7.213 -30.205 1.00 39.66 411 THR A N 1
ATOM 3150 C CA . THR A 1 411 ? 32.061 -7.665 -29.006 1.00 39.66 411 THR A CA 1
ATOM 3151 C C . THR A 1 411 ? 33.429 -8.187 -29.426 1.00 39.66 411 THR A C 1
ATOM 3153 O O . THR A 1 411 ? 33.583 -9.344 -29.812 1.00 39.66 411 THR A O 1
ATOM 3156 N N . THR A 1 412 ? 34.447 -7.333 -29.364 1.00 39.00 412 THR A N 1
ATOM 3157 C CA . THR A 1 412 ? 35.841 -7.773 -29.391 1.00 39.00 412 THR A CA 1
ATOM 3158 C C . THR A 1 412 ? 36.079 -8.550 -28.100 1.00 39.00 412 THR A C 1
ATOM 3160 O O . THR A 1 412 ? 36.262 -7.972 -27.029 1.00 39.00 412 THR A O 1
ATOM 3163 N N . THR A 1 413 ? 36.004 -9.878 -28.164 1.00 37.97 413 THR A N 1
ATOM 3164 C CA . THR A 1 413 ? 36.315 -10.759 -27.036 1.00 37.97 413 THR A CA 1
ATOM 3165 C C . THR A 1 413 ? 37.804 -10.672 -26.709 1.00 37.97 413 THR A C 1
ATOM 3167 O O . THR A 1 413 ? 38.598 -11.486 -27.176 1.00 37.97 413 THR A O 1
ATOM 3170 N N . ASN A 1 414 ? 38.193 -9.707 -25.876 1.00 37.81 414 ASN A N 1
ATOM 3171 C CA . ASN A 1 414 ? 39.452 -9.769 -25.144 1.00 37.81 414 ASN A CA 1
ATOM 3172 C C . ASN A 1 414 ? 39.270 -10.737 -23.971 1.00 37.81 414 ASN A C 1
ATOM 3174 O O . ASN A 1 414 ? 38.886 -10.355 -22.868 1.00 37.81 414 ASN A O 1
ATOM 3178 N N . ARG A 1 415 ? 39.537 -12.022 -24.229 1.00 35.31 415 ARG A N 1
ATOM 3179 C CA . ARG A 1 415 ? 39.779 -13.012 -23.176 1.00 35.31 415 ARG A CA 1
ATOM 3180 C C . ARG A 1 415 ? 41.082 -12.648 -22.462 1.00 35.31 415 ARG A C 1
ATOM 3182 O O . ARG A 1 415 ? 42.163 -13.020 -22.910 1.00 35.31 415 ARG A O 1
ATOM 3189 N N . ALA A 1 416 ? 40.980 -11.944 -21.340 1.00 33.78 416 ALA A N 1
ATOM 3190 C CA . ALA A 1 416 ? 42.043 -11.917 -20.347 1.00 33.78 416 ALA A CA 1
ATOM 3191 C C . ALA A 1 416 ? 42.011 -13.247 -19.579 1.00 33.78 416 ALA A C 1
ATOM 3193 O O . ALA A 1 416 ? 41.287 -13.404 -18.599 1.00 33.78 416 ALA A O 1
ATOM 3194 N N . ASN A 1 417 ? 42.772 -14.229 -20.065 1.00 35.19 417 ASN A N 1
ATOM 3195 C CA . ASN A 1 417 ? 43.100 -15.423 -19.295 1.00 35.19 417 ASN A CA 1
ATOM 3196 C C . ASN A 1 417 ? 44.128 -15.036 -18.225 1.00 35.19 417 ASN A C 1
ATOM 3198 O O . ASN A 1 417 ? 45.313 -14.889 -18.517 1.00 35.19 417 ASN A O 1
ATOM 3202 N N . ALA A 1 418 ? 43.672 -14.890 -16.984 1.00 37.88 418 ALA A N 1
ATOM 3203 C CA . ALA A 1 418 ? 44.528 -14.911 -15.809 1.00 37.88 418 ALA A CA 1
ATOM 3204 C C . ALA A 1 418 ? 44.671 -16.364 -15.337 1.00 37.88 418 ALA A C 1
ATOM 3206 O O . ALA A 1 418 ? 43.899 -16.810 -14.503 1.00 37.88 418 ALA A O 1
ATOM 3207 N N . PHE A 1 419 ? 45.632 -17.105 -15.890 1.00 34.19 419 PHE A N 1
ATOM 3208 C CA . PHE A 1 419 ? 46.233 -18.276 -15.244 1.00 34.19 419 PHE A CA 1
ATOM 3209 C C . PHE A 1 419 ? 47.659 -18.443 -15.773 1.00 34.19 419 PHE A C 1
ATOM 3211 O O . PHE A 1 419 ? 47.898 -18.416 -16.980 1.00 34.19 419 PHE A O 1
ATOM 3218 N N . GLY A 1 420 ? 48.613 -18.522 -14.846 1.00 31.55 420 GLY A N 1
ATOM 3219 C CA . GLY A 1 420 ? 50.037 -18.582 -15.139 1.00 31.55 420 GLY A CA 1
ATOM 3220 C C . GLY A 1 420 ? 50.471 -19.883 -15.812 1.00 31.55 420 GLY A C 1
ATOM 3221 O O . GLY A 1 420 ? 49.864 -20.933 -15.625 1.00 31.55 420 GLY A O 1
ATOM 3222 N N . GLY A 1 421 ? 51.588 -19.794 -16.537 1.00 31.33 421 GLY A N 1
ATOM 3223 C CA . GLY A 1 421 ? 52.398 -20.949 -16.916 1.00 31.33 421 GLY A CA 1
ATOM 3224 C C . GLY A 1 421 ? 52.582 -21.154 -18.419 1.00 31.33 421 GLY A C 1
ATOM 3225 O O . GLY A 1 421 ? 51.690 -21.634 -19.102 1.00 31.33 421 GLY A O 1
ATOM 3226 N N . ILE A 1 422 ? 53.821 -20.910 -18.863 1.00 31.83 422 ILE A N 1
ATOM 3227 C CA . ILE A 1 422 ? 54.504 -21.561 -19.996 1.00 31.83 422 ILE A CA 1
ATOM 3228 C C . ILE A 1 422 ? 54.050 -21.137 -21.409 1.00 31.83 422 ILE A C 1
ATOM 3230 O O . ILE A 1 422 ? 53.063 -21.601 -21.971 1.00 31.83 422 ILE A O 1
ATOM 3234 N N . PHE A 1 423 ? 54.887 -20.304 -22.037 1.00 27.84 423 PHE A N 1
ATOM 3235 C CA . PHE A 1 423 ? 54.839 -19.978 -23.461 1.00 27.84 423 PHE A CA 1
ATOM 3236 C C . PHE A 1 423 ? 55.474 -21.096 -24.299 1.00 27.84 423 PHE A C 1
ATOM 3238 O O . PHE A 1 423 ? 56.670 -21.356 -24.177 1.00 27.84 423 PHE A O 1
ATOM 3245 N N . ILE A 1 424 ? 54.714 -21.677 -25.230 1.00 32.00 424 ILE A N 1
ATOM 3246 C CA . ILE A 1 424 ? 55.265 -22.401 -26.385 1.00 32.00 424 ILE A CA 1
ATOM 3247 C C . ILE A 1 424 ? 54.804 -21.681 -27.655 1.00 32.00 424 ILE A C 1
ATOM 3249 O O . ILE A 1 424 ? 53.634 -21.715 -28.030 1.00 32.00 424 ILE A O 1
ATOM 3253 N N . ARG A 1 425 ? 55.750 -21.006 -28.322 1.00 27.75 425 ARG A N 1
ATOM 3254 C CA . ARG A 1 425 ? 55.587 -20.463 -29.677 1.00 27.75 425 ARG A CA 1
ATOM 3255 C C . ARG A 1 425 ? 55.525 -21.623 -30.670 1.00 27.75 425 ARG A C 1
ATOM 3257 O O . ARG A 1 425 ? 56.486 -22.381 -30.775 1.00 27.75 425 ARG A O 1
ATOM 3264 N N . ARG A 1 426 ? 54.468 -21.694 -31.480 1.00 27.42 426 ARG A N 1
ATOM 3265 C CA . ARG A 1 426 ? 54.498 -22.451 -32.737 1.00 27.42 426 ARG A CA 1
ATOM 3266 C C . ARG A 1 426 ? 53.938 -21.593 -33.864 1.00 27.42 426 ARG A C 1
ATOM 3268 O O . ARG A 1 426 ? 52.759 -21.266 -33.884 1.00 27.42 426 ARG A O 1
ATOM 3275 N N . ALA A 1 427 ? 54.835 -21.193 -34.758 1.00 28.14 427 ALA A N 1
ATOM 3276 C CA . ALA A 1 427 ? 54.525 -20.523 -36.008 1.00 28.14 427 ALA A CA 1
ATOM 3277 C C . ALA A 1 427 ? 54.099 -21.562 -37.053 1.00 28.14 427 ALA A C 1
ATOM 3279 O O . ALA A 1 427 ? 54.763 -22.589 -37.195 1.00 28.14 427 ALA A O 1
ATOM 3280 N N . VAL A 1 428 ? 53.035 -21.270 -37.801 1.00 33.03 428 VAL A N 1
ATOM 3281 C CA . VAL A 1 428 ? 52.728 -21.907 -39.089 1.00 33.03 428 VAL A CA 1
ATOM 3282 C C . VAL A 1 428 ? 52.219 -20.811 -40.037 1.00 33.03 428 VAL A C 1
ATOM 3284 O O . VAL A 1 428 ? 51.285 -20.101 -39.663 1.00 33.03 428 VAL A O 1
ATOM 3287 N N . PRO A 1 429 ? 52.821 -20.631 -41.227 1.00 33.97 429 PRO A N 1
ATOM 3288 C CA . PRO A 1 429 ? 52.351 -19.697 -42.246 1.00 33.97 429 PRO A CA 1
ATOM 3289 C C . PRO A 1 429 ? 51.623 -20.424 -43.393 1.00 33.97 429 PRO A C 1
ATOM 3291 O O . PRO A 1 429 ? 52.091 -21.466 -43.841 1.00 33.97 429 PRO A O 1
ATOM 3294 N N . SER A 1 430 ? 50.542 -19.839 -43.918 1.00 31.14 430 SER A N 1
ATOM 3295 C CA . SER A 1 430 ? 50.031 -20.070 -45.292 1.00 31.14 430 SER A CA 1
ATOM 3296 C C . SER A 1 430 ? 48.828 -19.147 -45.547 1.00 31.14 430 SER A C 1
ATOM 3298 O O . SER A 1 430 ? 47.793 -19.304 -44.907 1.00 31.14 430 SER A O 1
ATOM 3300 N N . THR A 1 431 ? 49.050 -17.996 -46.189 1.00 32.94 431 THR A N 1
ATOM 3301 C CA . THR A 1 431 ? 48.749 -17.656 -47.605 1.00 32.94 431 THR A CA 1
ATOM 3302 C C . THR A 1 431 ? 47.284 -17.288 -47.918 1.00 32.94 431 THR A C 1
ATOM 3304 O O . THR A 1 431 ? 46.369 -18.018 -47.547 1.00 32.94 431 THR A O 1
ATOM 3307 N N . PRO A 1 432 ? 47.049 -16.161 -48.628 1.00 32.72 432 PRO A N 1
ATOM 3308 C CA . PRO A 1 432 ? 45.720 -15.677 -48.992 1.00 32.72 432 PRO A CA 1
ATOM 3309 C C . PRO A 1 432 ? 45.247 -16.306 -50.310 1.00 32.72 432 PRO A C 1
ATOM 3311 O O . PRO A 1 432 ? 46.026 -16.421 -51.256 1.00 32.72 432 PRO A O 1
ATOM 3314 N N . SER A 1 433 ? 43.967 -16.679 -50.390 1.00 32.06 433 SER A N 1
ATOM 3315 C CA . SER A 1 433 ? 43.323 -17.043 -51.657 1.00 32.06 433 SER A CA 1
ATOM 3316 C C . SER A 1 433 ? 42.380 -15.937 -52.120 1.00 32.06 433 SER A C 1
ATOM 3318 O O . SER A 1 433 ? 41.641 -15.327 -51.349 1.00 32.06 433 SER A O 1
ATOM 3320 N N . THR A 1 434 ? 42.509 -15.655 -53.406 1.00 31.83 434 THR A N 1
ATOM 3321 C CA . THR A 1 434 ? 41.891 -14.615 -54.214 1.00 31.83 434 THR A CA 1
ATOM 3322 C C . THR A 1 434 ? 40.517 -15.038 -54.737 1.00 31.83 434 THR A C 1
ATOM 3324 O O . THR A 1 434 ? 40.321 -16.179 -55.138 1.00 31.83 434 THR A O 1
ATOM 3327 N N . ASN A 1 435 ? 39.616 -14.054 -54.805 1.00 33.50 435 ASN A N 1
ATOM 3328 C CA . ASN A 1 435 ? 38.556 -13.847 -55.799 1.00 33.50 435 ASN A CA 1
ATOM 3329 C C . ASN A 1 435 ? 37.752 -15.068 -56.280 1.00 33.50 435 ASN A C 1
ATOM 3331 O O . ASN A 1 435 ? 38.092 -15.703 -57.276 1.00 33.50 435 ASN A O 1
ATOM 3335 N N . LEU A 1 436 ? 36.573 -15.256 -55.679 1.00 30.23 436 LEU A N 1
ATOM 3336 C CA . LEU A 1 436 ? 35.441 -15.922 -56.320 1.00 30.23 436 LEU A CA 1
ATOM 3337 C C . LEU A 1 436 ? 34.396 -14.880 -56.719 1.00 30.23 436 LEU A C 1
ATOM 3339 O O . LEU A 1 436 ? 33.850 -14.153 -55.894 1.00 30.23 436 LEU A O 1
ATOM 3343 N N . THR A 1 437 ? 34.145 -14.827 -58.020 1.00 37.78 437 THR A N 1
ATOM 3344 C CA . THR A 1 437 ? 33.065 -14.104 -58.684 1.00 37.78 437 THR A CA 1
ATOM 3345 C C . THR A 1 437 ? 31.734 -14.737 -58.274 1.00 37.78 437 THR A C 1
ATOM 3347 O O . THR A 1 437 ? 31.396 -15.835 -58.717 1.00 37.78 437 THR A O 1
ATOM 3350 N N . THR A 1 438 ? 30.961 -14.068 -57.423 1.00 32.47 438 THR A N 1
ATOM 3351 C CA . THR A 1 438 ? 29.591 -14.478 -57.100 1.00 32.47 438 THR A CA 1
ATOM 3352 C C . THR A 1 438 ? 28.615 -13.896 -58.120 1.00 32.47 438 THR A C 1
ATOM 3354 O O . THR A 1 438 ? 28.409 -12.688 -58.212 1.00 32.47 438 THR A O 1
ATOM 3357 N N . ARG A 1 439 ? 27.986 -14.790 -58.892 1.00 32.09 439 ARG A N 1
ATOM 3358 C CA . ARG A 1 439 ? 26.680 -14.543 -59.523 1.00 32.09 439 ARG A CA 1
ATOM 3359 C C . ARG A 1 439 ? 25.669 -14.157 -58.429 1.00 32.09 439 ARG A C 1
ATOM 3361 O O . ARG A 1 439 ? 25.708 -14.784 -57.368 1.00 32.09 439 ARG A O 1
ATOM 3368 N N . PRO A 1 440 ? 24.752 -13.203 -58.662 1.00 34.88 440 PRO A N 1
ATOM 3369 C CA . PRO A 1 440 ? 23.728 -12.883 -57.677 1.00 34.88 440 PRO A CA 1
ATOM 3370 C C . PRO A 1 440 ? 22.788 -14.082 -57.500 1.00 34.88 440 PRO A C 1
ATOM 3372 O O . PRO A 1 440 ? 22.277 -14.643 -58.473 1.00 34.88 440 PRO A O 1
ATOM 3375 N N . SER A 1 441 ? 22.605 -14.497 -56.247 1.00 35.62 441 SER A N 1
ATOM 3376 C CA . SER A 1 441 ? 21.601 -15.476 -55.846 1.00 35.62 441 SER A CA 1
ATOM 3377 C C . SER A 1 441 ? 20.204 -14.897 -56.059 1.00 35.62 441 SER A C 1
ATOM 3379 O O . SER A 1 441 ? 19.957 -13.711 -55.853 1.00 35.62 441 SER A O 1
ATOM 3381 N N . LYS A 1 442 ? 19.286 -15.760 -56.483 1.00 42.38 442 LYS A N 1
ATOM 3382 C CA . LYS A 1 442 ? 17.940 -15.449 -56.979 1.00 42.38 442 LYS A CA 1
ATOM 3383 C C . LYS A 1 442 ? 16.923 -15.101 -55.872 1.00 42.38 442 LYS A C 1
ATOM 3385 O O . LYS A 1 442 ? 15.746 -15.357 -56.058 1.00 42.38 442 LYS A O 1
ATOM 3390 N N . ASP A 1 443 ? 17.384 -14.551 -54.750 1.00 46.19 443 ASP A N 1
ATOM 3391 C CA . ASP A 1 443 ? 16.600 -14.415 -53.509 1.00 46.19 443 ASP A CA 1
ATOM 3392 C C . ASP A 1 443 ? 16.928 -13.112 -52.753 1.00 46.19 443 ASP A C 1
ATOM 3394 O O . ASP A 1 443 ? 17.124 -13.081 -51.539 1.00 46.19 443 ASP A O 1
ATOM 3398 N N . GLN A 1 444 ? 17.056 -12.001 -53.482 1.00 50.81 444 GLN A N 1
ATOM 3399 C CA . GLN A 1 444 ? 17.100 -10.680 -52.855 1.00 50.81 444 GLN A CA 1
ATOM 3400 C C . GLN A 1 444 ? 15.702 -10.070 -52.895 1.00 50.81 444 GLN A C 1
ATOM 3402 O O . GLN A 1 444 ? 15.211 -9.718 -53.964 1.00 50.81 444 GLN A O 1
ATOM 3407 N N . ASN A 1 445 ? 15.080 -9.937 -51.720 1.00 61.88 445 ASN A N 1
ATOM 3408 C CA . ASN A 1 445 ? 13.904 -9.092 -51.535 1.00 61.88 445 ASN A CA 1
ATOM 3409 C C . ASN A 1 445 ? 14.270 -7.664 -51.957 1.00 61.88 445 ASN A C 1
ATOM 3411 O O . ASN A 1 445 ? 15.091 -7.007 -51.313 1.00 61.88 445 ASN A O 1
ATOM 3415 N N . LEU A 1 446 ? 13.705 -7.206 -53.072 1.00 75.81 446 LEU A N 1
ATOM 3416 C CA . LEU A 1 446 ? 13.916 -5.854 -53.569 1.00 75.81 446 LEU A CA 1
ATOM 3417 C C . LEU A 1 446 ? 12.970 -4.906 -52.828 1.00 75.81 446 LEU A C 1
ATOM 3419 O O . LEU A 1 446 ? 11.771 -5.167 -52.719 1.00 75.81 446 LEU A O 1
ATOM 3423 N N . HIS A 1 447 ? 13.515 -3.805 -52.312 1.00 80.00 447 HIS A N 1
ATOM 3424 C CA . HIS A 1 447 ? 12.765 -2.801 -51.560 1.00 80.00 447 HIS A CA 1
ATOM 3425 C C . HIS A 1 447 ? 12.735 -1.472 -52.321 1.00 80.00 447 HIS A C 1
ATOM 3427 O O . HIS A 1 447 ? 13.770 -0.978 -52.771 1.00 80.00 447 HIS A O 1
ATOM 3433 N N . LEU A 1 448 ? 11.543 -0.891 -52.464 1.00 72.50 448 LEU A N 1
ATOM 3434 C CA . LEU A 1 448 ? 11.320 0.468 -52.950 1.00 72.50 448 LEU A CA 1
ATOM 3435 C C . LEU A 1 448 ? 11.147 1.379 -51.736 1.00 72.50 448 LEU A C 1
ATOM 3437 O O . LEU A 1 448 ? 10.209 1.192 -50.967 1.00 72.50 448 LEU A O 1
ATOM 3441 N N . PHE A 1 449 ? 12.028 2.362 -51.578 1.00 75.38 449 PHE A N 1
ATOM 3442 C CA . PHE A 1 449 ? 11.927 3.357 -50.512 1.00 75.38 449 PHE A CA 1
ATOM 3443 C C . PHE A 1 449 ? 11.199 4.599 -51.027 1.00 75.38 449 PHE A C 1
ATOM 3445 O O . PHE A 1 449 ? 11.629 5.215 -52.003 1.00 75.38 449 PHE A O 1
ATOM 3452 N N . LEU A 1 450 ? 10.097 4.960 -50.375 1.00 76.75 450 LEU A N 1
ATOM 3453 C CA . LEU A 1 450 ? 9.333 6.166 -50.667 1.00 76.75 450 LEU A CA 1
ATOM 3454 C C . LEU A 1 450 ? 9.923 7.366 -49.921 1.00 76.75 450 LEU A C 1
ATOM 3456 O O . LEU A 1 450 ? 10.533 7.226 -48.860 1.00 76.75 450 LEU A O 1
ATOM 3460 N N . ARG A 1 451 ? 9.684 8.580 -50.431 1.00 56.91 451 ARG A N 1
ATOM 3461 C CA . ARG A 1 451 ? 10.118 9.824 -49.763 1.00 56.91 451 ARG A CA 1
ATOM 3462 C C . ARG A 1 451 ? 9.486 10.022 -48.379 1.00 56.91 451 ARG A C 1
ATOM 3464 O O . ARG A 1 451 ? 10.045 10.751 -47.569 1.00 56.91 451 ARG A O 1
ATOM 3471 N N . THR A 1 452 ? 8.356 9.368 -48.101 1.00 63.94 452 THR A N 1
ATOM 3472 C CA . THR A 1 452 ? 7.711 9.333 -46.777 1.00 63.94 452 THR A CA 1
ATOM 3473 C C . THR A 1 452 ? 8.500 8.524 -45.744 1.00 63.94 452 THR A C 1
ATOM 3475 O O . THR A 1 452 ? 8.196 8.599 -44.558 1.00 63.94 452 THR A O 1
ATOM 3478 N N . GLY A 1 453 ? 9.524 7.778 -46.175 1.00 60.34 453 GLY A N 1
ATOM 3479 C CA . GLY A 1 453 ? 10.313 6.877 -45.335 1.00 60.34 453 GLY A CA 1
ATOM 3480 C C . GLY A 1 453 ? 9.803 5.434 -45.326 1.00 60.34 453 GLY A C 1
ATOM 3481 O O . GLY A 1 453 ? 10.446 4.574 -44.727 1.00 60.34 453 GLY A O 1
ATOM 3482 N N . ASP A 1 454 ? 8.688 5.149 -46.004 1.00 68.00 454 ASP A N 1
ATOM 3483 C CA . ASP A 1 454 ? 8.136 3.798 -46.121 1.00 68.00 454 ASP A CA 1
ATOM 3484 C C . ASP A 1 454 ? 8.949 2.933 -47.095 1.00 68.00 454 ASP A C 1
ATOM 3486 O O . ASP A 1 454 ? 9.500 3.432 -48.079 1.00 68.00 454 ASP A O 1
ATOM 3490 N N . ALA A 1 455 ? 8.987 1.620 -46.852 1.00 79.81 455 ALA A N 1
ATOM 3491 C CA . ALA A 1 455 ? 9.618 0.644 -47.739 1.00 79.81 455 ALA A CA 1
ATOM 3492 C C . ALA A 1 455 ? 8.593 -0.389 -48.228 1.00 79.81 455 ALA A C 1
ATOM 3494 O O . ALA A 1 455 ? 7.926 -1.038 -47.421 1.00 79.81 455 ALA A O 1
ATOM 3495 N N . ILE A 1 456 ? 8.489 -0.568 -49.546 1.00 77.88 456 ILE A N 1
ATOM 3496 C CA . ILE A 1 456 ? 7.615 -1.559 -50.186 1.00 77.88 456 ILE A CA 1
ATOM 3497 C C . ILE A 1 456 ? 8.478 -2.672 -50.776 1.00 77.88 456 ILE A C 1
ATOM 3499 O O . ILE A 1 456 ? 9.347 -2.408 -51.606 1.00 77.88 456 ILE A O 1
ATOM 3503 N N . THR A 1 457 ? 8.234 -3.920 -50.380 1.00 84.44 457 THR A N 1
ATOM 3504 C CA . THR A 1 457 ? 8.860 -5.081 -51.029 1.00 84.44 457 THR A CA 1
ATOM 3505 C C . THR A 1 457 ? 8.178 -5.347 -52.369 1.00 84.44 457 THR A C 1
ATOM 3507 O O . THR A 1 457 ? 6.947 -5.387 -52.433 1.00 84.44 457 THR A O 1
ATOM 3510 N N . TYR A 1 458 ? 8.952 -5.530 -53.437 1.00 83.94 458 TYR A N 1
ATOM 3511 C CA . TYR A 1 458 ? 8.427 -5.787 -54.778 1.00 83.94 458 TYR A CA 1
ATOM 3512 C C . TYR A 1 458 ? 9.161 -6.945 -55.467 1.00 83.94 458 TYR A C 1
ATOM 3514 O O . TYR A 1 458 ? 10.334 -7.200 -55.210 1.00 83.94 458 TYR A O 1
ATOM 3522 N N . GLU A 1 459 ? 8.462 -7.639 -56.366 1.00 84.06 459 GLU A N 1
ATOM 3523 C CA . GLU A 1 459 ? 9.014 -8.739 -57.169 1.00 84.06 459 GLU A CA 1
ATOM 3524 C C . GLU A 1 459 ? 9.802 -8.216 -58.376 1.00 84.06 459 GLU A C 1
ATOM 3526 O O . GLU A 1 459 ? 10.873 -8.711 -58.720 1.00 84.06 459 GLU A O 1
ATOM 3531 N N . SER A 1 460 ? 9.254 -7.196 -59.038 1.00 80.25 460 SER A N 1
ATOM 3532 C CA . SER A 1 460 ? 9.873 -6.525 -60.179 1.00 80.25 460 SER A CA 1
ATOM 3533 C C . SER A 1 460 ? 9.435 -5.066 -60.249 1.00 80.25 460 SER A C 1
ATOM 3535 O O . SER A 1 460 ? 8.271 -4.768 -59.966 1.00 80.25 460 SER A O 1
ATOM 3537 N N . ALA A 1 461 ? 10.343 -4.183 -60.664 1.00 85.75 461 ALA A N 1
ATOM 3538 C CA . ALA A 1 461 ? 10.053 -2.777 -60.909 1.00 85.75 461 ALA A CA 1
ATOM 3539 C C . ALA A 1 461 ? 10.518 -2.359 -62.309 1.00 85.75 461 ALA A C 1
ATOM 3541 O O . ALA A 1 461 ? 11.577 -2.781 -62.772 1.00 85.75 461 ALA A O 1
ATOM 3542 N N . THR A 1 462 ? 9.731 -1.520 -62.981 1.00 84.12 462 THR A N 1
ATOM 3543 C CA . THR A 1 462 ? 10.111 -0.843 -64.229 1.00 84.12 462 THR A CA 1
ATOM 3544 C C . THR A 1 462 ? 10.012 0.658 -64.016 1.00 84.12 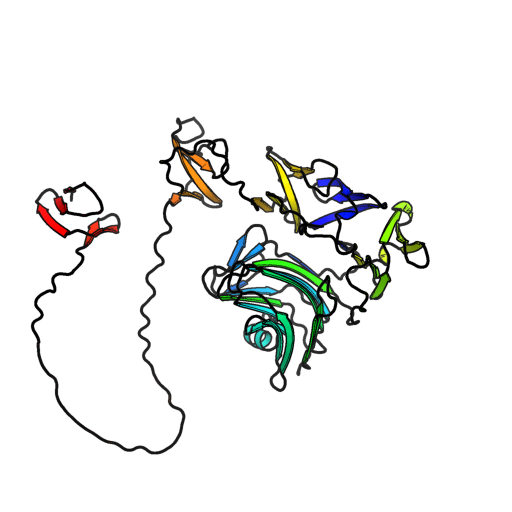462 THR A C 1
ATOM 3546 O O . THR A 1 462 ? 8.940 1.171 -63.699 1.00 84.12 462 THR A O 1
ATOM 3549 N N . ILE A 1 463 ? 11.124 1.364 -64.193 1.00 84.88 463 ILE A N 1
ATOM 3550 C CA . ILE A 1 463 ? 11.178 2.819 -64.043 1.00 84.88 463 ILE A CA 1
ATOM 3551 C C . ILE A 1 463 ? 10.761 3.461 -65.369 1.00 84.88 463 ILE A C 1
ATOM 3553 O O . ILE A 1 463 ? 11.305 3.124 -66.421 1.00 84.88 463 ILE A O 1
ATOM 3557 N N . LYS A 1 464 ? 9.792 4.372 -65.310 1.00 86.19 464 LYS A N 1
ATOM 3558 C CA . LYS A 1 464 ? 9.336 5.228 -66.408 1.00 86.19 464 LYS A CA 1
ATOM 3559 C C . LYS A 1 464 ? 9.599 6.698 -66.074 1.00 86.19 464 LYS A C 1
ATOM 3561 O O . LYS A 1 464 ? 9.959 7.041 -64.946 1.00 86.19 464 LYS A O 1
ATOM 3566 N N . GLU A 1 465 ? 9.423 7.559 -67.068 1.00 85.25 465 GLU A N 1
ATOM 3567 C CA . GLU A 1 465 ? 9.616 9.004 -66.926 1.00 85.25 465 GLU A CA 1
ATOM 3568 C C . GLU A 1 465 ? 8.644 9.613 -65.902 1.00 85.25 465 GLU A C 1
ATOM 3570 O O . GLU A 1 465 ? 9.026 10.494 -65.141 1.00 85.25 465 GLU A O 1
ATOM 3575 N N . GLU A 1 466 ? 7.427 9.075 -65.794 1.00 81.81 466 GLU A N 1
ATOM 3576 C CA . GLU A 1 466 ? 6.369 9.588 -64.916 1.00 81.81 466 GLU A CA 1
ATOM 3577 C C . GLU A 1 466 ? 6.309 8.901 -63.539 1.00 81.81 466 GLU A C 1
ATOM 3579 O O . GLU A 1 466 ? 5.568 9.343 -62.661 1.00 81.81 466 GLU A O 1
ATOM 3584 N N . GLY A 1 467 ? 7.053 7.808 -63.334 1.00 87.62 467 GLY A N 1
ATOM 3585 C CA . GLY A 1 467 ? 7.048 7.052 -62.079 1.00 87.62 467 GLY A CA 1
ATOM 3586 C C . GLY A 1 467 ? 7.597 5.631 -62.204 1.00 87.62 467 GLY A C 1
ATOM 3587 O O . GLY A 1 467 ? 8.207 5.258 -63.203 1.00 87.62 467 GLY A O 1
ATOM 3588 N N . VAL A 1 468 ? 7.364 4.800 -61.192 1.00 85.25 468 VAL A N 1
ATOM 3589 C CA . VAL A 1 468 ? 7.810 3.403 -61.126 1.00 85.25 468 VAL A CA 1
ATOM 3590 C C . VAL A 1 468 ? 6.603 2.470 -61.172 1.00 85.25 468 VAL A C 1
ATOM 3592 O O . VAL A 1 468 ? 5.715 2.547 -60.326 1.00 85.25 468 VAL A O 1
ATOM 3595 N N . LEU A 1 469 ? 6.576 1.551 -62.140 1.00 84.62 469 LEU A N 1
ATOM 3596 C CA . LEU A 1 469 ? 5.666 0.407 -62.096 1.00 84.62 469 LEU A CA 1
ATOM 3597 C C . LEU A 1 469 ? 6.248 -0.672 -61.194 1.00 84.62 469 LEU A C 1
ATOM 3599 O O . LEU A 1 469 ? 7.375 -1.103 -61.430 1.00 84.62 469 LEU A O 1
ATOM 3603 N N . ILE A 1 470 ? 5.478 -1.132 -60.213 1.00 88.00 470 ILE A N 1
ATOM 3604 C CA . ILE A 1 470 ? 5.874 -2.208 -59.302 1.00 88.00 470 ILE A CA 1
ATOM 3605 C C . ILE A 1 470 ? 4.848 -3.335 -59.306 1.00 88.00 470 ILE A C 1
ATOM 3607 O O . ILE A 1 470 ? 3.650 -3.106 -59.452 1.00 88.00 470 ILE A O 1
ATOM 3611 N N . LYS A 1 471 ? 5.333 -4.561 -59.109 1.00 85.06 471 LYS A N 1
ATOM 3612 C CA . LYS A 1 471 ? 4.503 -5.716 -58.760 1.00 85.06 471 LYS A CA 1
ATOM 3613 C C . LYS A 1 471 ? 4.823 -6.122 -57.324 1.00 85.06 471 LYS A C 1
ATOM 3615 O O . LYS A 1 471 ? 5.973 -6.444 -57.031 1.00 85.06 471 LYS A O 1
ATOM 3620 N N . THR A 1 472 ? 3.836 -6.061 -56.436 1.00 84.19 472 THR A N 1
ATOM 3621 C CA . THR A 1 472 ? 3.969 -6.399 -55.012 1.00 84.19 472 THR A CA 1
ATOM 3622 C C . THR A 1 472 ? 2.776 -7.237 -54.566 1.00 84.19 472 THR A C 1
ATOM 3624 O O . THR A 1 472 ? 1.668 -7.031 -55.046 1.00 84.19 472 THR A O 1
ATOM 3627 N N . GLU A 1 473 ? 2.989 -8.173 -53.644 1.00 81.56 473 GLU A N 1
ATOM 3628 C CA . GLU A 1 473 ? 1.905 -8.960 -53.035 1.00 81.56 473 GLU A CA 1
ATOM 3629 C C . GLU A 1 473 ? 1.092 -8.148 -52.007 1.00 81.56 473 GLU A C 1
ATOM 3631 O O . GLU A 1 473 ? 0.053 -8.597 -51.532 1.00 81.56 473 GLU A O 1
ATOM 3636 N N . LEU A 1 474 ? 1.565 -6.952 -51.634 1.00 72.44 474 LEU A N 1
ATOM 3637 C CA . LEU A 1 474 ? 0.987 -6.137 -50.560 1.00 72.44 474 LEU A CA 1
ATOM 3638 C C . LEU A 1 474 ? -0.117 -5.178 -51.028 1.00 72.44 474 LEU A C 1
ATOM 3640 O O . LEU A 1 474 ? -0.790 -4.577 -50.190 1.00 72.44 474 LEU A O 1
ATOM 3644 N N . SER A 1 475 ? -0.264 -4.967 -52.337 1.00 77.62 475 SER A N 1
ATOM 3645 C CA . SER A 1 475 ? -1.191 -3.986 -52.904 1.00 77.62 475 SER A CA 1
ATOM 3646 C C . SER A 1 475 ? -1.479 -4.275 -54.375 1.00 77.62 475 SER A C 1
ATOM 3648 O O . SER A 1 475 ? -0.565 -4.599 -55.130 1.00 77.62 475 SER A O 1
ATOM 3650 N N . ASP A 1 476 ? -2.724 -4.046 -54.796 1.00 77.88 476 ASP A N 1
ATOM 3651 C CA . ASP A 1 476 ? -3.131 -4.094 -56.207 1.00 77.88 476 ASP A CA 1
ATOM 3652 C C . ASP A 1 476 ? -2.691 -2.841 -56.995 1.00 77.88 476 ASP A C 1
ATOM 3654 O O . ASP A 1 476 ? -2.844 -2.773 -58.215 1.00 77.88 476 ASP A O 1
ATOM 3658 N N . ALA A 1 477 ? -2.145 -1.822 -56.318 1.00 73.69 477 ALA A N 1
ATOM 3659 C CA . ALA A 1 477 ? -1.640 -0.614 -56.962 1.00 73.69 477 ALA A CA 1
ATOM 3660 C C . ALA A 1 477 ? -0.293 -0.882 -57.654 1.00 73.69 477 ALA A C 1
ATOM 3662 O O . ALA A 1 477 ? 0.719 -1.140 -57.005 1.00 73.69 477 ALA A O 1
ATOM 3663 N N . THR A 1 478 ? -0.270 -0.767 -58.984 1.00 86.25 478 THR A N 1
ATOM 3664 C CA . THR A 1 478 ? 0.897 -1.135 -59.802 1.00 86.25 478 THR A CA 1
ATOM 3665 C C . THR A 1 478 ? 1.796 0.036 -60.201 1.00 86.25 478 THR A C 1
ATOM 3667 O O . THR A 1 478 ? 2.776 -0.186 -60.906 1.00 86.25 478 THR A O 1
ATOM 3670 N N . PHE A 1 479 ? 1.476 1.282 -59.830 1.00 88.00 479 PHE A N 1
ATOM 3671 C CA . PHE A 1 479 ? 2.216 2.477 -60.259 1.00 88.00 479 PHE A CA 1
ATOM 3672 C C . PHE A 1 479 ? 2.419 3.474 -59.116 1.00 88.00 479 PHE A C 1
ATOM 3674 O O . PHE A 1 479 ? 1.471 3.827 -58.417 1.00 88.00 479 PHE A O 1
ATOM 3681 N N . VAL A 1 480 ? 3.656 3.945 -58.963 1.00 79.00 480 VAL A N 1
ATOM 3682 C CA . VAL A 1 480 ? 4.076 4.958 -57.990 1.00 79.00 480 VAL A CA 1
ATOM 3683 C C . VAL A 1 480 ? 4.620 6.164 -58.764 1.00 79.00 480 VAL A C 1
ATOM 3685 O O . VAL A 1 480 ? 5.663 6.018 -59.400 1.00 79.00 480 VAL A O 1
ATOM 3688 N N . PRO A 1 481 ? 3.955 7.332 -58.760 1.00 81.75 481 PRO A N 1
ATOM 3689 C CA . PRO A 1 481 ? 4.494 8.532 -59.402 1.00 81.75 481 PRO A CA 1
ATOM 3690 C C . PRO A 1 481 ? 5.745 9.045 -58.663 1.00 81.75 481 PRO A C 1
ATOM 3692 O O . PRO A 1 481 ? 5.908 8.768 -57.472 1.00 81.75 481 PRO A O 1
ATOM 3695 N N . HIS A 1 482 ? 6.628 9.760 -59.372 1.00 71.94 482 HIS A N 1
ATOM 3696 C CA . HIS A 1 482 ? 7.841 10.376 -58.793 1.00 71.94 482 HIS A CA 1
ATOM 3697 C C . HIS A 1 482 ? 7.567 11.434 -57.721 1.00 71.94 482 HIS A C 1
ATOM 3699 O O . HIS A 1 482 ? 6.530 12.129 -57.822 1.00 71.94 482 HIS A O 1
#

pLDDT: mean 81.1, std 17.62, range [27.42, 98.5]

Secondary structure (DSSP, 8-state):
-GGG-B--EEEEEE-SSEEEEEETTTEEEEEEGGG--EEE-SSSSS-EEEEE--SSTT-EEESTTSEEEETTEEEE-SS-EEEEEE----SEEEEEEEEEESS--EEEEEEEE-STTHHHHHHHSEEEEEETTEEEEEEE-SS-EEEEEEEE--SSSEEEEEEEEEETTTTEEEEEETTTEEEEEEE---SS-----EEEEEEEES--EEEEEEEEE--S-------TTS-EEEETTS-EEESEEEEEETTTTEEEEEETTEEEEEEGGGEEEEE---PPPPPPPSEEEEETT--EEEEEEEEE-SSEEEEE-TTBSSPEEEESTTEEEEEE-------SS---TTPPPEEEEETTEEEEEEEEE---BTTEEEEEEEETT-SSPEEEETT--EEEESSPPPPPPPP-------------------------------PPPS---EEEEPTTS-EEEESEEEEETTEEEEE-TT-S--EEE-

Sequence (482 aa):
MLGGDVLYGDLLALDVEQLKVNITHVGVAALRREQVVRWYRWNQGGQLIYLGPNGLAGWSQSPADSWRDEGGHLCSQNQPGYIQANLGLPPQAAIEFELTWKSNPQFVFALGVGENDAELSYKHAHRFEIWDSELVVRCESHREADVDTVEAISDAKGRASYIAYLDQIQGRMLVYSVDRGKLAEIQVMPTQPQAKPGIRLMHKRGDVRLERLRITGWDGTDPQGSSTTDARVHMVDGRIISGVVSGFSEADDQLTIQTADGPLTVAANEVLGIYGAAAANSESAPFRVVYQDGTRLTGTLRSIGPENIALEHRAIVESLQLPQTGLQSLVVLERAAPTDAAAPASRRTGRLELKDSVLYGVLVDSHERDDASCLNWLPAGSAEPSPLRTGQAGRIVYRDPPPPPKPVTTTTTNRANAFGGIFIRRAVPSTPSTNLTTRPSKDQNLHLFLRTGDAITYESATIKEEGVLIKTELSDATFVPH

Radius of gyration: 30.42 Å; chains: 1; bounding box: 80×48×96 Å